Protein AF-A0A022PG07-F1 (afdb_monomer)

Nearest PDB structures (foldseek):
  8on5-assembly1_F  TM=2.444E-01  e=4.143E-10  Photorhabdus asymbiotica subsp. asymbiotica ATCC 43949
  8on5-assembly1_E  TM=2.436E-01  e=5.761E-10  Photorhabdus asymbiotica subsp. asymbiotica ATCC 43949
  6ov6-assembly1_B  TM=3.383E-01  e=1.511E-04  Bizionia argentinensis JUB59
  6ov6-assembly1_C  TM=3.170E-01  e=1.212E-04  Bizionia argentinensis JUB59
  6gap-assembly1_A  TM=4.771E-01  e=5.717E-02  Mammalian orthoreovirus 3 Dearing

Foldseek 3Di:
DDDDDDDDDDDDPPPPPDDPDPADDPVVLCVCVDPPHDHDPVSVVRVVVVVVCLCVLQPADPVGDRDPPDQWHADPVRDIDGDDDPPDQWDQDPVGIDGNDDPPDQWDDQDPPDIDGDAPQADSDPWGPGPGQWTQDPVGIAGDDDQQWDQDPVGIDGDDPDQQWDQDPVGIDGDADPQWDDDPHTFGDDDPQWDADPVGIAGDDDPVAQWDQDPPPGIDGNQPPQWDQDPPVRDIAGDADQQWDQDPVGIDGPCCRVAPFFDKDWADDPDADPQKAFQCPPPPHHRCPQHDDDDDPDPVCPSDDDPDGFDDDPVDTWDKDKDPFDDDPDDDDDDDDDDDQQQDDWDKDWAPAWFPDQVPQPQGWDKDQFDDDDDDDDPPHGHDDDNGITITHIDHITGNNDDDDDDDDDDDDGDMDIDTPDDDDDDTTMMTRD

InterPro domains:
  IPR011083 Phage tail collar domain [PF07484] (262-283)

Solvent-accessible surface area (backbone atoms only — not comparable to full-atom values): 28032 Å² total; per-residue (Å²): 140,83,81,83,78,82,78,80,74,84,75,79,80,74,66,78,93,64,79,77,70,93,58,79,52,76,67,55,48,50,64,45,68,35,93,96,53,83,67,50,75,66,58,53,49,48,51,49,51,52,50,48,51,54,36,50,68,43,33,34,49,98,85,65,51,84,44,87,86,36,62,32,31,68,48,99,84,71,45,84,42,77,52,64,53,91,90,48,61,45,45,74,58,100,91,44,83,47,73,57,54,51,94,88,44,57,41,41,70,73,84,82,86,53,82,45,76,53,44,57,73,36,62,91,54,98,60,34,62,28,80,35,64,42,30,56,54,96,93,41,82,41,71,50,63,52,92,54,39,39,64,58,98,92,43,80,46,74,42,66,96,54,77,56,49,40,81,51,100,92,45,78,46,67,61,69,52,99,47,31,39,88,61,103,54,91,32,69,44,55,56,96,62,36,46,59,56,100,93,41,81,44,64,62,55,55,87,90,45,60,42,43,61,45,97,88,74,44,80,47,71,57,50,73,85,62,30,42,67,45,82,90,76,66,47,81,43,70,45,64,52,99,36,36,40,65,59,98,91,44,80,44,74,30,57,70,68,71,52,40,69,71,45,73,45,81,36,86,71,95,65,80,54,92,63,42,39,62,25,67,50,50,97,86,33,60,61,53,73,51,53,84,90,74,85,58,94,47,79,88,55,55,90,70,78,76,95,75,59,50,40,70,56,101,88,58,62,42,37,68,48,70,49,77,68,48,61,83,92,80,82,86,84,84,75,93,78,85,83,52,62,49,51,34,62,62,46,58,53,74,46,91,60,57,24,60,61,70,88,80,33,88,55,37,66,50,78,44,79,60,71,97,72,89,87,82,87,66,90,83,78,61,57,58,89,62,91,52,66,34,32,25,30,31,43,67,72,50,44,59,51,39,88,85,87,87,85,85,85,87,88,79,73,66,45,64,53,81,44,77,74,57,73,93,83,81,94,61,47,50,33,28,31,98

Organism: NCBI:txid2805098

Radius of gyration: 88.17 Å; Cα contacts (8 Å, |Δi|>4): 539; chains: 1; bounding box: 170×53×250 Å

Structure (mmCIF, N/CA/C/O backbone):
data_AF-A0A022PG07-F1
#
_entry.id   AF-A0A022PG07-F1
#
loop_
_atom_site.group_PDB
_atom_site.id
_atom_site.type_symbol
_atom_site.label_atom_id
_atom_site.label_alt_id
_atom_site.label_comp_id
_atom_site.label_asym_id
_atom_site.label_entity_id
_atom_site.label_seq_id
_atom_site.pdbx_PDB_ins_code
_atom_site.Cartn_x
_atom_site.Cartn_y
_atom_site.Cartn_z
_atom_site.occupancy
_atom_site.B_iso_or_equiv
_atom_site.auth_seq_id
_atom_site.auth_comp_id
_atom_site.auth_asym_id
_atom_site.auth_atom_id
_atom_site.pdbx_PDB_model_num
ATOM 1 N N . MET A 1 1 ? 6.575 19.058 -82.029 1.00 42.06 1 MET A N 1
ATOM 2 C CA . MET A 1 1 ? 7.677 20.043 -82.087 1.00 42.06 1 MET A CA 1
ATOM 3 C C . MET A 1 1 ? 8.951 19.241 -81.885 1.00 42.06 1 MET A C 1
ATOM 5 O O . MET A 1 1 ? 9.478 19.148 -80.786 1.00 42.06 1 MET A O 1
ATOM 9 N N . GLU A 1 2 ? 9.304 18.503 -82.934 1.00 34.09 2 GLU A N 1
ATOM 10 C CA . GLU A 1 2 ? 10.383 17.518 -82.966 1.00 34.09 2 GLU A CA 1
ATOM 11 C C . GLU A 1 2 ? 11.681 18.220 -83.363 1.00 34.09 2 GLU A C 1
ATOM 13 O O . GLU A 1 2 ? 11.700 19.016 -84.302 1.00 34.09 2 GLU A O 1
ATOM 18 N N . LYS A 1 3 ? 12.764 17.935 -82.641 1.00 35.25 3 LYS A N 1
ATOM 19 C CA . LYS A 1 3 ? 14.124 18.140 -83.138 1.00 35.25 3 LYS A CA 1
ATOM 20 C C . LYS A 1 3 ? 14.756 16.765 -83.269 1.00 35.25 3 LYS A C 1
ATOM 22 O O . LYS A 1 3 ? 15.311 16.235 -82.310 1.00 35.25 3 LYS A O 1
ATOM 27 N N . GLU A 1 4 ? 14.615 16.199 -84.459 1.00 33.09 4 GLU A N 1
ATOM 28 C CA . GLU A 1 4 ? 15.426 15.081 -84.916 1.00 33.09 4 GLU A CA 1
ATOM 29 C C . GLU A 1 4 ? 16.889 15.538 -84.974 1.00 33.09 4 GLU A C 1
ATOM 31 O O . GLU A 1 4 ? 17.256 16.427 -85.745 1.00 33.09 4 GLU A O 1
ATOM 36 N N . TYR A 1 5 ? 17.732 14.958 -84.122 1.00 33.81 5 TYR A N 1
ATOM 37 C CA . TYR A 1 5 ? 19.177 15.027 -84.291 1.00 33.81 5 TYR A CA 1
ATOM 38 C C . TYR A 1 5 ? 19.581 13.896 -85.235 1.00 33.81 5 TYR A C 1
ATOM 40 O O . TYR A 1 5 ? 19.661 12.735 -84.838 1.00 33.81 5 TYR A O 1
ATOM 48 N N . ASN A 1 6 ? 19.810 14.257 -86.497 1.00 35.66 6 ASN A N 1
ATOM 49 C CA . ASN A 1 6 ? 20.404 13.381 -87.496 1.00 35.66 6 ASN A CA 1
ATOM 50 C C . ASN A 1 6 ? 21.801 12.937 -87.037 1.00 35.66 6 ASN A C 1
ATOM 52 O O . ASN A 1 6 ? 22.742 13.731 -86.988 1.00 35.66 6 ASN A O 1
ATOM 56 N N . LEU A 1 7 ? 21.921 11.647 -86.724 1.00 35.09 7 LEU A N 1
ATOM 57 C CA . LEU A 1 7 ? 23.186 10.926 -86.656 1.00 35.09 7 LEU A CA 1
ATOM 58 C C . LEU A 1 7 ? 23.805 10.916 -88.058 1.00 35.09 7 LEU A C 1
ATOM 60 O O . LEU A 1 7 ? 23.327 10.225 -88.956 1.00 35.09 7 LEU A O 1
ATOM 64 N N . SER A 1 8 ? 24.866 11.702 -88.235 1.00 36.94 8 SER A N 1
ATOM 65 C CA . SER A 1 8 ? 25.699 11.662 -89.434 1.00 36.94 8 SER A CA 1
ATOM 66 C C . SER A 1 8 ? 26.401 10.306 -89.509 1.00 36.94 8 SER A C 1
ATOM 68 O O . SER A 1 8 ? 27.275 9.984 -88.703 1.00 36.94 8 SER A O 1
ATOM 70 N N . THR A 1 9 ? 25.966 9.488 -90.461 1.00 39.00 9 THR A N 1
ATOM 71 C CA . THR A 1 9 ? 26.625 8.260 -90.902 1.00 39.00 9 THR A CA 1
ATOM 72 C C . THR A 1 9 ? 28.045 8.556 -91.377 1.00 39.00 9 THR A C 1
ATOM 74 O O . THR A 1 9 ? 28.274 9.552 -92.059 1.00 39.00 9 THR A O 1
ATOM 77 N N . GLY A 1 10 ? 28.979 7.670 -91.020 1.00 45.75 10 GLY A N 1
ATOM 78 C CA . GLY A 1 10 ? 30.418 7.830 -91.206 1.00 45.75 10 GLY A CA 1
ATOM 79 C C . GLY A 1 10 ? 30.841 8.427 -92.547 1.00 45.75 10 GLY A C 1
ATOM 80 O O . GLY A 1 10 ? 30.736 7.790 -93.593 1.00 45.75 10 GLY A O 1
ATOM 81 N N . GLN A 1 11 ? 31.427 9.622 -92.483 1.00 36.56 11 GLN A N 1
ATOM 82 C CA . GLN A 1 11 ? 32.430 10.026 -93.453 1.00 36.56 11 GLN A CA 1
ATOM 83 C C . GLN A 1 11 ? 33.751 9.395 -93.030 1.00 36.56 11 GLN A C 1
ATOM 85 O O . GLN A 1 11 ? 34.349 9.744 -92.015 1.00 36.56 11 GLN A O 1
ATOM 90 N N . SER A 1 12 ? 34.181 8.427 -93.831 1.00 33.94 12 SER A N 1
ATOM 91 C CA . SER A 1 12 ? 35.586 8.095 -93.981 1.00 33.94 12 SER A CA 1
ATOM 92 C C . SER A 1 12 ? 36.346 9.396 -94.251 1.00 33.94 12 SER A C 1
ATOM 94 O O . SER A 1 12 ? 36.239 9.973 -95.332 1.00 33.94 12 SER A O 1
ATOM 96 N N . ASN A 1 13 ? 37.094 9.876 -93.258 1.00 36.72 13 ASN A N 1
ATOM 97 C CA . ASN A 1 13 ? 38.205 10.779 -93.513 1.00 36.72 13 ASN A CA 1
ATOM 98 C C . ASN A 1 13 ? 39.289 9.944 -94.199 1.00 36.72 13 ASN A C 1
ATOM 100 O O . ASN A 1 13 ? 40.233 9.481 -93.564 1.00 36.72 13 ASN A O 1
ATOM 104 N N . THR A 1 14 ? 39.148 9.718 -95.503 1.00 35.62 14 THR A N 1
ATOM 105 C CA . THR A 1 14 ? 40.317 9.547 -96.361 1.00 35.62 14 THR A CA 1
ATOM 106 C C . THR A 1 14 ? 41.023 10.894 -96.395 1.00 35.62 14 THR A C 1
ATOM 108 O O . THR A 1 14 ? 40.818 11.698 -97.304 1.00 35.62 14 THR A O 1
ATOM 111 N N . GLU A 1 15 ? 41.817 11.167 -95.358 1.00 41.78 15 GLU A N 1
ATOM 112 C CA . GLU A 1 15 ? 42.939 12.079 -95.511 1.00 41.78 15 GLU A CA 1
ATOM 113 C C . GLU A 1 15 ? 43.745 11.596 -96.715 1.00 41.78 15 GLU A C 1
ATOM 115 O O . GLU A 1 15 ? 43.979 10.399 -96.894 1.00 41.78 15 GLU A O 1
ATOM 120 N N . ASN A 1 16 ? 44.067 12.549 -97.580 1.00 43.88 16 ASN A N 1
ATOM 121 C CA . ASN A 1 16 ? 44.798 12.386 -98.820 1.00 43.88 16 ASN A CA 1
ATOM 122 C C . ASN A 1 16 ? 46.037 11.496 -98.598 1.00 43.88 16 ASN A C 1
ATOM 124 O O . ASN A 1 16 ? 47.073 11.962 -98.128 1.00 43.88 16 ASN A O 1
ATOM 128 N N . ALA A 1 17 ? 45.921 10.203 -98.912 1.00 40.16 17 ALA A N 1
ATOM 129 C CA . ALA A 1 17 ? 46.949 9.182 -98.701 1.00 40.16 17 ALA A CA 1
ATOM 130 C C . ALA A 1 17 ? 48.071 9.256 -99.750 1.00 40.16 17 ALA A C 1
ATOM 132 O O . ALA A 1 17 ? 48.620 8.239 -100.168 1.00 40.16 17 ALA A O 1
ATOM 133 N N . ASN A 1 18 ? 48.394 10.466 -100.199 1.00 42.81 18 ASN A N 1
ATOM 134 C CA . ASN A 1 18 ? 49.511 10.726 -101.080 1.00 42.81 18 ASN A CA 1
ATOM 135 C C . ASN A 1 18 ? 50.169 12.036 -100.633 1.00 42.81 18 ASN A C 1
ATOM 137 O O . ASN A 1 18 ? 49.776 13.108 -101.098 1.00 42.81 18 ASN A O 1
ATOM 141 N N . PRO A 1 19 ? 51.112 11.999 -99.674 1.00 47.09 19 PRO A N 1
ATOM 142 C CA . PRO A 1 19 ? 51.940 13.163 -99.419 1.00 47.09 19 PRO A CA 1
ATOM 143 C C . PRO A 1 19 ? 52.704 13.454 -100.714 1.00 47.09 19 PRO A C 1
ATOM 145 O O . PRO A 1 19 ? 53.544 12.658 -101.132 1.00 47.09 19 PRO A O 1
ATOM 148 N N . GLU A 1 20 ? 52.384 14.560 -101.388 1.00 45.44 20 GLU A N 1
ATOM 149 C CA . GLU A 1 20 ? 53.225 15.046 -102.478 1.00 45.44 20 GLU A CA 1
ATOM 150 C C . GLU A 1 20 ? 54.621 15.288 -101.891 1.00 45.44 20 GLU A C 1
ATOM 152 O O . GLU A 1 20 ? 54.794 16.085 -100.967 1.00 45.44 20 GLU A O 1
ATOM 157 N N . SER A 1 21 ? 55.601 14.519 -102.370 1.00 53.97 21 SER A N 1
ATOM 158 C CA . SER A 1 21 ? 56.996 14.632 -101.950 1.00 53.97 21 SER A CA 1
ATOM 159 C C . SER A 1 21 ? 57.464 16.069 -102.165 1.00 53.97 21 SER A C 1
ATOM 161 O O . SER A 1 21 ? 57.526 16.541 -103.301 1.00 53.97 21 SER A O 1
ATOM 163 N N . ILE A 1 22 ? 57.803 16.772 -101.082 1.00 59.00 22 ILE A N 1
ATOM 164 C CA . ILE A 1 22 ? 58.476 18.068 -101.171 1.00 59.00 22 ILE A CA 1
ATOM 165 C C . ILE A 1 22 ? 59.939 17.769 -101.527 1.00 59.00 22 ILE A C 1
ATOM 167 O O . ILE A 1 22 ? 60.767 17.563 -100.645 1.00 59.00 22 ILE A O 1
ATOM 171 N N . GLY A 1 23 ? 60.223 17.660 -102.828 1.00 70.38 23 GLY A N 1
ATOM 172 C CA . GLY A 1 23 ? 61.558 17.405 -103.380 1.00 70.38 23 GLY A CA 1
ATOM 173 C C . GLY A 1 23 ? 61.708 16.058 -104.114 1.00 70.38 23 GLY A C 1
ATOM 174 O O . GLY A 1 23 ? 60.811 15.210 -104.054 1.00 70.38 23 GLY A O 1
ATOM 175 N N . PRO A 1 24 ? 62.824 15.860 -104.843 1.00 77.25 24 PRO A N 1
ATOM 176 C CA . PRO A 1 24 ? 63.147 14.613 -105.542 1.00 77.25 24 PRO A CA 1
ATOM 177 C C . PRO A 1 24 ? 63.304 13.433 -104.573 1.00 77.25 24 PRO A C 1
ATOM 179 O O . PRO A 1 24 ? 63.764 13.584 -103.441 1.00 77.25 24 PRO A O 1
ATOM 182 N N . SER A 1 25 ? 62.960 12.230 -105.030 1.00 81.56 25 SER A N 1
ATOM 183 C CA . SER A 1 25 ? 63.128 11.002 -104.245 1.00 81.56 25 SER A CA 1
ATOM 184 C C . SER A 1 25 ? 64.602 10.718 -103.916 1.00 81.56 25 SER A C 1
ATOM 186 O O . SER A 1 25 ? 65.522 11.179 -104.599 1.00 81.56 25 SER A O 1
ATOM 188 N N . SER A 1 26 ? 64.847 9.889 -102.892 1.00 81.56 26 SER A N 1
ATOM 189 C CA . SER A 1 26 ? 66.213 9.486 -102.512 1.00 81.56 26 SER A CA 1
ATOM 190 C C . SER A 1 26 ? 66.999 8.893 -103.689 1.00 81.56 26 SER A C 1
ATOM 192 O O . SER A 1 26 ? 68.188 9.172 -103.836 1.00 81.56 26 SER A O 1
ATOM 194 N N . ASP A 1 27 ? 66.349 8.111 -104.551 1.00 83.56 27 ASP A N 1
ATOM 195 C CA . ASP A 1 27 ? 67.013 7.471 -105.687 1.00 83.56 27 ASP A CA 1
ATOM 196 C C . ASP A 1 27 ? 67.241 8.438 -106.857 1.00 83.56 27 ASP A C 1
ATOM 198 O O . ASP A 1 27 ? 68.268 8.347 -107.535 1.00 83.56 27 ASP A O 1
ATOM 202 N N . GLU A 1 28 ? 66.357 9.420 -107.059 1.00 85.31 28 GLU A N 1
ATOM 203 C CA . GLU A 1 28 ? 66.599 10.520 -108.000 1.00 85.31 28 GLU A CA 1
ATOM 204 C C . GLU A 1 28 ? 67.791 11.368 -107.566 1.00 85.31 28 GLU A C 1
ATOM 206 O O . GLU A 1 28 ? 68.666 11.638 -108.389 1.00 85.31 28 GLU A O 1
ATOM 211 N N . LEU A 1 29 ? 67.887 11.723 -106.281 1.00 86.06 29 LEU A N 1
ATOM 212 C CA . LEU A 1 29 ? 69.053 12.430 -105.753 1.00 86.06 29 LEU A CA 1
ATOM 213 C C . LEU A 1 29 ? 70.324 11.594 -105.923 1.00 86.06 29 LEU A C 1
ATOM 215 O O . LEU A 1 29 ? 71.289 12.080 -106.506 1.00 86.06 29 LEU A O 1
ATOM 219 N N . LYS A 1 30 ? 70.333 10.310 -105.541 1.00 87.25 30 LYS A N 1
ATOM 220 C CA . LYS A 1 30 ? 71.503 9.435 -105.771 1.00 87.25 30 LYS A CA 1
ATOM 221 C C . LYS A 1 30 ? 71.920 9.387 -107.245 1.00 87.25 30 LYS A C 1
ATOM 223 O O . LYS A 1 30 ? 73.114 9.406 -107.537 1.00 87.25 30 LYS A O 1
ATOM 228 N N . ASN A 1 31 ? 70.962 9.365 -108.175 1.00 86.88 31 ASN A N 1
ATOM 229 C CA . ASN A 1 31 ? 71.238 9.396 -109.613 1.00 86.88 31 ASN A CA 1
ATOM 230 C C . ASN A 1 31 ? 71.833 10.727 -110.090 1.00 86.88 31 ASN A C 1
ATOM 232 O O . ASN A 1 31 ? 72.657 10.716 -111.005 1.00 86.88 31 ASN A O 1
ATOM 236 N N . ARG A 1 32 ? 71.439 11.855 -109.490 1.00 88.06 32 ARG A N 1
ATOM 237 C CA . ARG A 1 32 ? 72.011 13.183 -109.774 1.00 88.06 32 ARG A CA 1
ATOM 238 C C . ARG A 1 32 ? 73.410 13.353 -109.165 1.00 88.06 32 ARG A C 1
ATOM 240 O O . ARG A 1 32 ? 74.249 14.025 -109.754 1.00 88.06 32 ARG A O 1
ATOM 247 N N . PHE A 1 33 ? 73.696 12.657 -108.063 1.00 89.06 33 PHE A N 1
ATOM 248 C CA . PHE A 1 33 ? 74.989 12.638 -107.364 1.00 89.06 33 PHE A CA 1
ATOM 249 C C . PHE A 1 33 ? 75.930 11.477 -107.767 1.00 89.06 33 PHE A C 1
ATOM 251 O O . PHE A 1 33 ? 76.911 11.200 -107.074 1.00 89.06 33 PHE A O 1
ATOM 258 N N . LYS A 1 34 ? 75.676 10.784 -108.887 1.00 88.06 34 LYS A N 1
ATOM 259 C CA . LYS A 1 34 ? 76.528 9.671 -109.350 1.00 88.06 34 LYS A CA 1
ATOM 260 C C . LYS A 1 34 ? 77.862 10.150 -109.936 1.00 88.06 34 LYS A C 1
ATOM 262 O O . LYS A 1 34 ? 77.975 11.256 -110.464 1.00 88.06 34 LYS A O 1
ATOM 267 N N . ALA A 1 35 ? 78.863 9.269 -109.922 1.00 84.00 35 ALA A N 1
ATOM 268 C CA . ALA A 1 35 ? 80.182 9.541 -110.493 1.00 84.00 35 ALA A CA 1
ATOM 269 C C . ALA A 1 35 ? 80.088 10.020 -111.958 1.00 84.00 35 ALA A C 1
ATOM 271 O O . ALA A 1 35 ? 79.384 9.424 -112.774 1.00 84.00 35 ALA A O 1
ATOM 272 N N . GLY A 1 36 ? 80.791 11.110 -112.277 1.00 84.38 36 GLY A N 1
ATOM 273 C CA . GLY A 1 36 ? 80.775 11.745 -113.601 1.00 84.38 36 GLY A CA 1
ATOM 274 C C . GLY A 1 36 ? 79.609 12.710 -113.857 1.00 84.38 36 GLY A C 1
ATOM 275 O O . GLY A 1 36 ? 79.561 13.303 -114.929 1.00 84.38 36 GLY A O 1
ATOM 276 N N . SER A 1 37 ? 78.691 12.894 -112.901 1.00 85.38 37 SER A N 1
ATOM 277 C CA . SER A 1 37 ? 77.640 13.924 -112.969 1.00 85.38 37 SER A CA 1
ATOM 278 C C . SER A 1 37 ? 78.064 15.184 -112.207 1.00 85.38 37 SER A C 1
ATOM 280 O O . SER A 1 37 ? 78.826 15.092 -111.245 1.00 85.38 37 SER A O 1
ATOM 282 N N . ILE A 1 38 ? 77.585 16.356 -112.636 1.00 87.25 38 ILE A N 1
ATOM 283 C CA . ILE A 1 38 ? 77.768 17.635 -111.930 1.00 87.25 38 ILE A CA 1
ATOM 284 C C . ILE A 1 38 ? 76.408 18.015 -111.320 1.00 87.25 38 ILE A C 1
ATOM 286 O O . ILE A 1 38 ? 75.534 18.441 -112.078 1.00 87.25 38 ILE A O 1
ATOM 290 N N . PRO A 1 39 ? 76.193 17.832 -110.002 1.00 88.75 39 PRO A N 1
ATOM 291 C CA . PRO A 1 39 ? 74.931 18.196 -109.358 1.00 88.75 39 PRO A CA 1
ATOM 292 C C . PRO A 1 39 ? 74.679 19.711 -109.420 1.00 88.75 39 PRO A C 1
ATOM 294 O O . PRO A 1 39 ? 75.619 20.508 -109.349 1.00 88.75 39 PRO A O 1
ATOM 297 N N . LEU A 1 40 ? 73.413 20.116 -109.550 1.00 89.06 40 LEU A N 1
ATOM 298 C CA . LEU A 1 40 ? 73.007 21.524 -109.591 1.00 89.06 40 LEU A CA 1
ATOM 299 C C . LEU A 1 40 ? 72.831 22.102 -108.183 1.00 89.06 40 LEU A C 1
ATOM 301 O O . LEU A 1 40 ? 72.616 21.374 -107.219 1.00 89.06 40 LEU A O 1
ATOM 305 N N . GLN A 1 41 ? 72.840 23.435 -108.067 1.00 86.44 41 GLN A N 1
ATOM 306 C CA . GLN A 1 41 ? 72.568 24.132 -106.801 1.00 86.44 41 GLN A CA 1
ATOM 307 C C . GLN A 1 41 ? 71.258 23.662 -106.143 1.00 86.44 41 GLN A C 1
ATOM 309 O O . GLN A 1 41 ? 71.205 23.511 -104.925 1.00 86.44 41 GLN A O 1
ATOM 314 N N . THR A 1 42 ? 70.220 23.398 -106.939 1.00 84.62 42 THR A N 1
ATOM 315 C CA . THR A 1 42 ? 68.938 22.870 -106.455 1.00 84.62 42 THR A CA 1
ATOM 316 C C . THR A 1 42 ? 69.074 21.463 -105.879 1.00 84.62 42 THR A C 1
ATOM 318 O O . THR A 1 42 ? 68.509 21.201 -104.828 1.00 84.62 42 THR A O 1
ATOM 321 N N . ASP A 1 43 ? 69.898 20.596 -106.479 1.00 86.25 43 ASP A N 1
ATOM 322 C CA . ASP A 1 43 ? 70.126 19.233 -105.977 1.00 86.25 43 ASP A CA 1
ATOM 323 C C . ASP A 1 43 ? 70.828 19.245 -104.610 1.00 86.25 43 ASP A C 1
ATOM 325 O O . ASP A 1 43 ? 70.545 18.416 -103.746 1.00 86.25 43 ASP A O 1
ATOM 329 N N . TYR A 1 44 ? 71.732 20.208 -104.393 1.00 86.38 44 TYR A N 1
ATOM 330 C CA . TYR A 1 44 ? 72.345 20.436 -103.084 1.00 86.38 44 TYR A CA 1
ATOM 331 C C . TYR A 1 44 ? 71.348 20.999 -102.067 1.00 86.38 44 TYR A C 1
ATOM 333 O O . TYR A 1 44 ? 71.376 20.566 -100.918 1.00 86.38 44 TYR A O 1
ATOM 341 N N . SER A 1 45 ? 70.473 21.930 -102.469 1.00 85.56 45 SER A N 1
ATOM 342 C CA . SER A 1 45 ? 69.412 22.455 -101.594 1.00 85.56 45 SER A CA 1
ATOM 343 C C . SER A 1 45 ? 68.479 21.337 -101.140 1.00 85.56 45 SER A C 1
ATOM 345 O O . SER A 1 45 ? 68.287 21.158 -99.943 1.00 85.56 45 SER A O 1
ATOM 347 N N . ASP A 1 46 ? 68.002 20.519 -102.079 1.00 85.00 46 ASP A N 1
ATOM 348 C CA . ASP A 1 46 ? 67.104 19.396 -101.804 1.00 85.00 46 ASP A CA 1
ATOM 349 C C . ASP A 1 46 ? 67.757 18.369 -100.860 1.00 85.00 46 ASP A C 1
ATOM 351 O O . ASP A 1 46 ? 67.130 17.882 -99.918 1.00 85.00 46 ASP A O 1
ATOM 355 N N . LEU A 1 47 ? 69.046 18.064 -101.061 1.00 85.19 47 LEU A N 1
ATOM 356 C CA . LEU A 1 47 ? 69.796 17.175 -100.171 1.00 85.19 47 LEU A CA 1
ATOM 357 C C . LEU A 1 47 ? 69.932 17.754 -98.752 1.00 85.19 47 LEU A C 1
ATOM 359 O O . LEU A 1 47 ? 69.808 17.012 -97.774 1.00 85.19 47 LEU A O 1
ATOM 363 N N . ILE A 1 48 ? 70.196 19.059 -98.635 1.00 82.94 48 ILE A N 1
ATOM 364 C CA . ILE A 1 48 ? 70.313 19.757 -97.349 1.00 82.94 48 ILE A CA 1
ATOM 365 C C . ILE A 1 48 ? 68.967 19.769 -96.632 1.00 82.94 48 ILE A C 1
ATOM 367 O O . ILE A 1 48 ? 68.927 19.438 -95.452 1.00 82.94 48 ILE A O 1
ATOM 371 N N . ASP A 1 49 ? 67.879 20.076 -97.331 1.00 84.25 49 ASP A N 1
ATOM 372 C CA . ASP A 1 49 ? 66.542 20.133 -96.747 1.00 84.25 49 ASP A CA 1
ATOM 373 C C . ASP A 1 49 ? 66.083 18.748 -96.271 1.00 84.25 49 ASP A C 1
ATOM 375 O O . ASP A 1 49 ? 65.577 18.612 -95.156 1.00 84.25 49 ASP A O 1
ATOM 379 N N . ILE A 1 50 ? 66.347 17.682 -97.038 1.00 81.81 50 ILE A N 1
ATOM 380 C CA . ILE A 1 50 ? 66.073 16.301 -96.604 1.00 81.81 50 ILE A CA 1
ATOM 381 C C . ILE A 1 50 ? 66.915 15.927 -95.377 1.00 81.81 50 ILE A C 1
ATOM 383 O O . ILE A 1 50 ? 66.399 15.325 -94.428 1.00 81.81 50 ILE A O 1
ATOM 387 N N . ALA A 1 51 ? 68.198 16.294 -95.353 1.00 80.56 51 ALA A N 1
ATOM 388 C CA . ALA A 1 51 ? 69.056 16.070 -94.192 1.00 80.56 51 ALA A CA 1
ATOM 389 C C . ALA A 1 51 ? 68.599 16.890 -92.967 1.00 80.56 51 ALA A C 1
ATOM 391 O O . ALA A 1 51 ? 68.658 16.397 -91.836 1.00 80.56 51 ALA A O 1
ATOM 392 N N . ASP A 1 52 ? 68.099 18.110 -93.182 1.00 79.94 52 ASP A N 1
ATOM 393 C CA . ASP A 1 52 ? 67.550 19.006 -92.163 1.00 79.94 52 ASP A CA 1
ATOM 394 C C . ASP A 1 52 ? 66.259 18.450 -91.549 1.00 79.94 52 ASP A C 1
ATOM 396 O O . ASP A 1 52 ? 66.102 18.387 -90.326 1.00 79.94 52 ASP A O 1
ATOM 400 N N . ILE A 1 53 ? 65.358 17.955 -92.396 1.00 78.81 53 ILE A N 1
ATOM 401 C CA . ILE A 1 53 ? 64.137 17.267 -91.981 1.00 78.81 53 ILE A CA 1
ATOM 402 C C . ILE A 1 53 ? 64.497 16.012 -91.182 1.00 78.81 53 ILE A C 1
ATOM 404 O O . ILE A 1 53 ? 63.983 15.825 -90.077 1.00 78.81 53 ILE A O 1
ATOM 408 N N . GLY A 1 54 ? 65.429 15.193 -91.680 1.00 78.94 54 GLY A N 1
ATOM 409 C CA . GLY A 1 54 ? 65.889 13.980 -91.006 1.00 78.94 54 GLY A CA 1
ATOM 410 C C . GLY A 1 54 ? 66.458 14.257 -89.613 1.00 78.94 54 GLY A C 1
ATOM 411 O O . GLY A 1 54 ? 66.033 13.633 -88.639 1.00 78.94 54 GLY A O 1
ATOM 412 N N . ARG A 1 55 ? 67.363 15.239 -89.475 1.00 77.75 55 ARG A N 1
ATOM 413 C CA . ARG A 1 55 ? 67.927 15.614 -88.163 1.00 77.75 55 ARG A CA 1
ATOM 414 C C . ARG A 1 55 ? 66.854 16.177 -87.223 1.00 77.75 55 ARG A C 1
ATOM 416 O O . ARG A 1 55 ? 66.872 15.850 -86.039 1.00 77.75 55 ARG A O 1
ATOM 423 N N . ARG A 1 56 ? 65.909 16.985 -87.722 1.00 75.12 56 ARG A N 1
ATOM 424 C CA . ARG A 1 56 ? 64.828 17.575 -86.912 1.00 75.12 56 ARG A CA 1
ATOM 425 C C . ARG A 1 56 ? 63.843 16.516 -86.429 1.00 75.12 56 ARG A C 1
ATOM 427 O O . ARG A 1 56 ? 63.439 16.574 -85.271 1.00 75.12 56 ARG A O 1
ATOM 434 N N . ALA A 1 57 ? 63.522 15.531 -87.266 1.00 76.62 57 ALA A N 1
ATOM 435 C CA . ALA A 1 57 ? 62.636 14.421 -86.916 1.00 76.62 57 ALA A CA 1
ATOM 436 C C . ALA A 1 57 ? 63.176 13.590 -85.739 1.00 76.62 57 ALA A C 1
ATOM 438 O O . ALA A 1 57 ? 62.414 13.184 -84.868 1.00 76.62 57 ALA A O 1
ATOM 439 N N . VAL A 1 58 ? 64.496 13.402 -85.659 1.00 76.75 58 VAL A N 1
ATOM 440 C CA . VAL A 1 58 ? 65.159 12.694 -84.544 1.00 76.75 58 VAL A CA 1
ATOM 441 C C . VAL A 1 58 ? 65.587 13.632 -83.405 1.00 76.75 58 VAL A C 1
ATOM 443 O O . VAL A 1 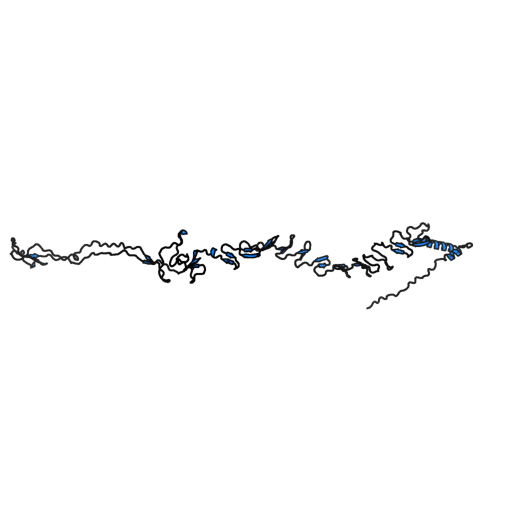58 ? 66.308 13.226 -82.495 1.00 76.75 58 VAL A O 1
ATOM 446 N N . GLY A 1 59 ? 65.187 14.906 -83.465 1.00 72.75 59 GLY A N 1
ATOM 447 C CA . GLY A 1 59 ? 65.457 15.911 -82.440 1.00 72.75 59 GLY A CA 1
ATOM 448 C C . GLY A 1 59 ? 66.898 16.430 -82.375 1.00 72.75 59 GLY A C 1
ATOM 449 O O . GLY A 1 59 ? 67.273 16.998 -81.356 1.00 72.75 59 GLY A O 1
ATOM 450 N N . LYS A 1 60 ? 67.731 16.273 -83.409 1.00 75.50 60 LYS A N 1
ATOM 451 C CA . LYS A 1 60 ? 69.113 16.792 -83.428 1.00 75.50 60 LYS A CA 1
ATOM 452 C C . LYS A 1 60 ? 69.173 18.293 -83.759 1.00 75.50 60 LYS A C 1
ATOM 454 O O . LYS A 1 60 ? 68.578 18.759 -84.734 1.00 75.50 60 LYS A O 1
ATOM 459 N N . ALA A 1 61 ? 69.953 19.045 -82.977 1.00 64.44 61 ALA A N 1
ATOM 460 C CA . ALA A 1 61 ? 70.292 20.444 -83.265 1.00 64.44 61 ALA A CA 1
ATOM 461 C C . ALA A 1 61 ? 71.207 20.562 -84.512 1.00 64.44 61 ALA A C 1
ATOM 463 O O . ALA A 1 61 ? 71.783 19.547 -84.919 1.00 64.44 61 ALA A O 1
ATOM 464 N N . PRO A 1 62 ? 71.351 21.758 -85.128 1.00 61.81 62 PRO A N 1
ATOM 465 C CA . PRO A 1 62 ? 72.232 21.965 -86.288 1.00 61.81 62 PRO A CA 1
ATOM 466 C C . PRO A 1 62 ? 73.674 21.484 -86.047 1.00 61.81 62 PRO A C 1
ATOM 468 O O . PRO A 1 62 ? 74.281 20.905 -86.941 1.00 61.81 62 PRO A O 1
ATOM 471 N N . ASP A 1 63 ? 74.148 21.577 -84.800 1.00 66.62 63 ASP A N 1
ATOM 472 C CA . ASP A 1 63 ? 75.515 21.216 -84.385 1.00 66.62 63 ASP A CA 1
ATOM 473 C C . ASP A 1 63 ? 75.602 19.788 -83.791 1.00 66.62 63 ASP A C 1
ATOM 475 O O . ASP A 1 63 ? 76.515 19.447 -83.042 1.00 66.62 63 ASP A O 1
ATOM 479 N N . GLN A 1 64 ? 74.591 18.963 -84.092 1.00 67.25 64 GLN A N 1
ATOM 480 C CA . GLN A 1 64 ? 74.468 17.515 -83.864 1.00 67.25 64 GLN A CA 1
ATOM 481 C C . GLN A 1 64 ? 74.899 16.948 -82.499 1.00 67.25 64 GLN A C 1
ATOM 483 O O . GLN A 1 64 ? 75.283 15.780 -82.399 1.00 67.25 64 GLN A O 1
ATOM 488 N N . THR A 1 65 ? 74.717 17.696 -81.415 1.00 67.00 65 THR A N 1
ATOM 489 C CA . THR A 1 65 ? 74.586 17.085 -80.087 1.00 67.00 65 THR A CA 1
ATOM 490 C C . THR A 1 65 ? 73.191 16.474 -79.934 1.00 67.00 65 THR A C 1
ATOM 492 O O . THR A 1 65 ? 72.198 16.987 -80.464 1.00 67.00 65 THR A O 1
ATOM 495 N N . ASN A 1 66 ? 73.104 15.333 -79.243 1.00 68.50 66 ASN A N 1
ATOM 496 C CA . ASN A 1 66 ? 71.813 14.740 -78.900 1.00 68.50 66 ASN A CA 1
ATOM 497 C C . ASN A 1 66 ? 71.020 15.758 -78.081 1.00 68.50 66 ASN A C 1
ATOM 499 O O . ASN A 1 66 ? 71.500 16.196 -77.039 1.00 68.50 66 ASN A O 1
ATOM 503 N N . ASN A 1 67 ? 69.806 16.102 -78.509 1.00 73.12 67 ASN A N 1
ATOM 504 C CA . ASN A 1 67 ? 68.911 16.885 -77.670 1.00 73.12 67 ASN A CA 1
ATOM 505 C C . ASN A 1 67 ? 68.344 15.962 -76.579 1.00 73.12 67 ASN A C 1
ATOM 507 O O . ASN A 1 67 ? 67.516 15.094 -76.884 1.00 73.12 67 ASN A O 1
ATOM 511 N N . PRO A 1 68 ? 68.751 16.112 -75.306 1.00 72.25 68 PRO A N 1
ATOM 512 C CA . PRO A 1 68 ? 68.263 15.245 -74.240 1.00 72.25 68 PRO A CA 1
ATOM 513 C C . PRO A 1 68 ? 66.741 15.355 -74.054 1.00 72.25 68 PRO A C 1
ATOM 515 O O . PRO A 1 68 ? 66.132 14.390 -73.591 1.00 72.25 68 PRO A O 1
ATOM 518 N N . ASN A 1 69 ? 66.136 16.463 -74.497 1.00 77.62 69 ASN A N 1
ATOM 519 C CA . ASN A 1 69 ? 64.715 16.772 -74.356 1.00 77.62 69 ASN A CA 1
ATOM 520 C C . ASN A 1 69 ? 63.855 16.322 -75.555 1.00 77.62 69 ASN A C 1
ATOM 522 O O . ASN A 1 69 ? 62.662 16.612 -75.580 1.00 77.62 69 ASN A O 1
ATOM 526 N N . SER A 1 70 ? 64.425 15.640 -76.557 1.00 83.50 70 SER A N 1
ATOM 527 C CA . SER A 1 70 ? 63.635 15.059 -77.654 1.00 83.50 70 SER A CA 1
ATOM 528 C C . SER A 1 70 ? 62.768 13.899 -77.153 1.00 83.50 70 SER A C 1
ATOM 530 O O . SER A 1 70 ? 63.258 13.041 -76.421 1.00 83.50 70 SER A O 1
ATOM 532 N N . ALA A 1 71 ? 61.506 13.832 -77.586 1.00 86.00 71 ALA A N 1
ATOM 533 C CA . ALA A 1 71 ? 60.614 12.693 -77.336 1.00 86.00 71 ALA A CA 1
ATOM 534 C C . ALA A 1 71 ? 60.792 11.547 -78.355 1.00 86.00 71 ALA A C 1
ATOM 536 O O . ALA A 1 71 ? 60.149 10.505 -78.234 1.00 86.00 71 ALA A O 1
ATOM 537 N N . LEU A 1 72 ? 61.667 11.732 -79.349 1.00 87.06 72 LEU A N 1
ATOM 538 C CA . LEU A 1 72 ? 62.000 10.760 -80.390 1.00 87.06 72 LEU A CA 1
ATOM 539 C C . LEU A 1 72 ? 63.516 10.530 -80.443 1.00 87.06 72 LEU A C 1
ATOM 541 O O . LEU A 1 72 ? 64.299 11.436 -80.151 1.00 87.06 72 LEU A O 1
ATOM 545 N N . GLU A 1 73 ? 63.933 9.331 -80.829 1.00 85.31 73 GLU A N 1
ATOM 546 C CA . GLU A 1 73 ? 65.338 8.959 -81.019 1.00 85.31 73 GLU A CA 1
ATOM 547 C C . GLU A 1 73 ? 65.479 7.914 -82.138 1.00 85.31 73 GLU A C 1
ATOM 549 O O . GLU A 1 73 ? 64.487 7.335 -82.580 1.00 85.31 73 GLU A O 1
ATOM 554 N N . LEU A 1 74 ? 66.705 7.670 -82.608 1.00 83.62 74 LEU A N 1
ATOM 555 C CA . LEU A 1 74 ? 66.986 6.582 -83.547 1.00 83.62 74 LEU A CA 1
ATOM 556 C C . LEU A 1 74 ? 67.254 5.274 -82.794 1.00 83.62 74 LEU A C 1
ATOM 558 O O . LEU A 1 74 ? 67.887 5.278 -81.737 1.00 83.62 74 LEU A O 1
ATOM 562 N N . ASP A 1 75 ? 66.787 4.156 -83.339 1.00 81.69 75 ASP A N 1
ATOM 563 C CA . ASP A 1 75 ? 67.204 2.823 -82.912 1.00 81.69 75 ASP A CA 1
ATOM 564 C C . ASP A 1 75 ? 68.559 2.417 -83.530 1.00 81.69 75 ASP A C 1
ATOM 566 O O . ASP A 1 75 ? 69.165 3.148 -84.317 1.00 81.69 75 ASP A O 1
ATOM 570 N N . ASN A 1 76 ? 69.050 1.227 -83.172 1.00 82.25 76 ASN A N 1
ATOM 571 C CA . ASN A 1 76 ? 70.337 0.713 -83.658 1.00 82.25 76 ASN A CA 1
ATOM 572 C C . ASN A 1 76 ? 70.349 0.406 -85.170 1.00 82.25 76 ASN A C 1
ATOM 574 O O . ASN A 1 76 ? 71.423 0.250 -85.747 1.00 82.25 76 ASN A O 1
ATOM 578 N N . SER A 1 77 ? 69.179 0.330 -85.807 1.00 83.94 77 SER A N 1
ATOM 579 C CA . SER A 1 77 ? 68.988 0.130 -87.248 1.00 83.94 77 SER A CA 1
ATOM 580 C C . SER A 1 77 ? 68.751 1.455 -87.986 1.00 83.94 77 SER A C 1
ATOM 582 O O . SER A 1 77 ? 68.455 1.445 -89.178 1.00 83.94 77 SER A O 1
ATOM 584 N N . SER A 1 78 ? 68.904 2.598 -87.302 1.00 79.81 78 SER A N 1
ATOM 585 C CA . SER A 1 78 ? 68.592 3.944 -87.806 1.00 79.81 78 SER A CA 1
ATOM 586 C C . SER A 1 78 ? 67.106 4.193 -88.113 1.00 79.81 78 SER A C 1
ATOM 588 O O . SER A 1 78 ? 66.780 5.109 -88.867 1.00 79.81 78 SER A O 1
ATOM 590 N N . GLY A 1 79 ? 66.196 3.425 -87.511 1.00 82.06 79 GLY A N 1
ATOM 591 C CA . GLY A 1 79 ? 64.757 3.691 -87.518 1.00 82.06 79 GLY A CA 1
ATOM 592 C C . GLY A 1 79 ? 64.358 4.717 -86.453 1.00 82.06 79 GLY A C 1
ATOM 593 O O . GLY A 1 79 ? 64.924 4.742 -85.363 1.00 82.06 79 GLY A O 1
ATOM 594 N N . LEU A 1 80 ? 63.380 5.576 -86.748 1.00 87.00 80 LEU A N 1
ATOM 595 C CA . LEU A 1 80 ? 62.833 6.539 -85.785 1.00 87.00 80 LEU A CA 1
ATOM 596 C C . LEU A 1 80 ? 61.917 5.829 -84.778 1.00 87.00 80 LEU A C 1
ATOM 598 O O . LEU A 1 80 ? 60.984 5.134 -85.176 1.00 87.00 80 LEU A O 1
ATOM 602 N N . LYS A 1 81 ? 62.130 6.049 -83.479 1.00 86.25 81 LYS A N 1
ATOM 603 C CA . LYS A 1 81 ? 61.278 5.526 -82.401 1.00 86.25 81 LYS A CA 1
ATOM 604 C C . LYS A 1 81 ? 60.980 6.577 -81.331 1.00 86.25 81 LYS A C 1
ATOM 606 O O . LYS A 1 81 ? 61.651 7.603 -81.230 1.00 86.25 81 LYS A O 1
ATOM 611 N N . VAL A 1 82 ? 59.985 6.291 -80.492 1.00 89.06 82 VAL A N 1
ATOM 612 C CA . VAL A 1 82 ? 59.671 7.097 -79.303 1.00 89.06 82 VAL A CA 1
ATOM 613 C C . VAL A 1 82 ? 60.736 6.879 -78.230 1.00 89.06 82 VAL A C 1
ATOM 615 O O . VAL A 1 82 ? 61.024 5.745 -77.842 1.00 89.06 82 VAL A O 1
ATOM 618 N N . LYS A 1 83 ? 61.290 7.975 -77.710 1.00 87.12 83 LYS A N 1
ATOM 619 C CA . LYS A 1 83 ? 62.206 7.964 -76.570 1.00 87.12 83 LYS A CA 1
ATOM 620 C C . LYS A 1 83 ? 61.402 7.846 -75.278 1.00 87.12 83 LYS A C 1
ATOM 622 O O . LYS A 1 83 ? 60.839 8.820 -74.783 1.00 87.12 83 LYS A O 1
ATOM 627 N N . THR A 1 84 ? 61.354 6.648 -74.706 1.00 89.19 84 THR A N 1
ATOM 628 C CA . THR A 1 84 ? 60.702 6.417 -73.408 1.00 89.19 84 THR A CA 1
ATOM 629 C C . THR A 1 84 ? 61.688 6.531 -72.253 1.00 89.19 84 THR A C 1
ATOM 631 O O . THR A 1 84 ? 62.807 6.033 -72.345 1.00 89.19 84 THR A O 1
ATOM 634 N N . ASN A 1 85 ? 61.251 7.084 -71.119 1.00 87.00 85 ASN A N 1
ATOM 635 C CA . ASN A 1 85 ? 61.980 6.939 -69.860 1.00 87.00 85 ASN A CA 1
ATOM 636 C C . ASN A 1 85 ? 61.865 5.473 -69.371 1.00 87.00 85 ASN A C 1
ATOM 638 O O . ASN A 1 85 ? 60.739 5.024 -69.125 1.00 87.00 85 ASN A O 1
ATOM 642 N N . PRO A 1 86 ? 62.971 4.719 -69.187 1.00 83.81 86 PRO A N 1
ATOM 643 C CA . PRO A 1 86 ? 62.923 3.319 -68.755 1.00 83.81 86 PRO A CA 1
ATOM 644 C C . PRO A 1 86 ? 62.155 3.090 -67.445 1.00 83.81 86 PRO A C 1
ATOM 646 O O . PRO A 1 86 ? 61.499 2.058 -67.296 1.00 83.81 86 PRO A O 1
ATOM 649 N N . THR A 1 87 ? 62.159 4.068 -66.533 1.00 85.19 87 THR A N 1
ATOM 650 C CA . THR A 1 87 ? 61.404 4.034 -65.266 1.00 85.19 87 THR A CA 1
ATOM 651 C C . THR A 1 87 ? 60.064 4.776 -65.330 1.00 85.19 87 THR A C 1
ATOM 653 O O . THR A 1 87 ? 59.308 4.766 -64.364 1.00 85.19 87 THR A O 1
ATOM 656 N N . GLY A 1 88 ? 59.745 5.409 -66.463 1.00 85.69 88 GLY A N 1
ATOM 657 C CA . GLY A 1 88 ? 58.480 6.106 -66.689 1.00 85.69 88 GLY A CA 1
ATOM 658 C C . GLY A 1 88 ? 57.317 5.163 -67.012 1.00 85.69 88 GLY A C 1
ATOM 659 O O . GLY A 1 88 ? 57.513 3.982 -67.308 1.00 85.69 88 GLY A O 1
ATOM 660 N N . GLY A 1 89 ? 56.098 5.710 -66.996 1.00 87.81 89 GLY A N 1
ATOM 661 C CA . GLY A 1 89 ? 54.836 4.974 -67.161 1.00 87.81 89 GLY A CA 1
ATOM 662 C C . GLY A 1 89 ? 54.476 4.555 -68.591 1.00 87.81 89 GLY A C 1
ATOM 663 O O . GLY A 1 89 ? 53.373 4.074 -68.809 1.00 87.81 89 GLY A O 1
ATOM 664 N N . ILE A 1 90 ? 55.370 4.729 -69.564 1.00 91.19 90 ILE A N 1
ATOM 665 C CA . ILE A 1 90 ? 55.174 4.315 -70.959 1.00 91.19 90 ILE A CA 1
ATOM 666 C C . ILE A 1 90 ? 56.270 3.306 -71.326 1.00 91.19 90 ILE A C 1
ATOM 668 O O . ILE A 1 90 ? 57.434 3.482 -70.951 1.00 91.19 90 ILE A O 1
ATOM 672 N N . SER A 1 91 ? 55.904 2.235 -72.027 1.00 88.44 91 SER A N 1
ATOM 673 C CA . SER A 1 91 ? 56.809 1.237 -72.611 1.00 88.44 91 SER A CA 1
ATOM 674 C C . SER A 1 91 ? 56.637 1.170 -74.121 1.00 88.44 91 SER A C 1
ATOM 676 O O . SER A 1 91 ? 55.545 1.390 -74.637 1.00 88.44 91 SER A O 1
ATOM 678 N N . VAL A 1 92 ? 57.718 0.821 -74.811 1.00 87.50 92 VAL A N 1
ATOM 679 C CA . VAL A 1 92 ? 57.701 0.424 -76.220 1.00 87.50 92 VAL A CA 1
ATOM 680 C C . VAL A 1 92 ? 58.280 -0.983 -76.306 1.00 87.50 92 VAL A C 1
ATOM 682 O O . VAL A 1 92 ? 59.350 -1.231 -75.749 1.00 87.50 92 VAL A O 1
ATOM 685 N N . ASP A 1 93 ? 57.581 -1.886 -76.986 1.00 84.06 93 ASP A N 1
ATOM 686 C CA . ASP A 1 93 ? 58.059 -3.229 -77.332 1.00 84.06 93 ASP A CA 1
ATOM 687 C C . ASP A 1 93 ? 57.709 -3.574 -78.793 1.00 84.06 93 ASP A C 1
ATOM 689 O O . ASP A 1 93 ? 57.291 -2.703 -79.559 1.00 84.06 93 ASP A O 1
ATOM 693 N N . SER A 1 94 ? 57.908 -4.828 -79.214 1.00 83.50 94 SER A N 1
ATOM 694 C CA . SER A 1 94 ? 57.620 -5.281 -80.587 1.00 83.50 94 SER A CA 1
ATOM 695 C C . SER A 1 94 ? 56.152 -5.132 -81.010 1.00 83.50 94 SER A C 1
ATOM 697 O O . SER A 1 94 ? 55.855 -5.210 -82.198 1.00 83.50 94 SER A O 1
ATOM 699 N N . SER A 1 95 ? 55.244 -4.928 -80.057 1.00 83.25 95 SER A N 1
ATOM 700 C CA . SER A 1 95 ? 53.805 -4.724 -80.256 1.00 83.25 95 SER A CA 1
ATOM 701 C C . SER A 1 95 ? 53.427 -3.238 -80.331 1.00 83.25 95 SER A C 1
ATOM 703 O O . SER A 1 95 ? 52.267 -2.920 -80.582 1.00 83.25 95 SER A O 1
ATOM 705 N N . GLY A 1 96 ? 54.383 -2.321 -80.126 1.00 86.12 96 GLY A N 1
ATOM 706 C CA . GLY A 1 96 ? 54.184 -0.873 -80.197 1.00 86.12 96 GLY A CA 1
ATOM 707 C C . GLY A 1 96 ? 54.281 -0.158 -78.844 1.00 86.12 96 GLY A C 1
ATOM 708 O O . GLY A 1 96 ? 55.007 -0.580 -77.945 1.00 86.12 96 GLY A O 1
ATOM 709 N N . LEU A 1 97 ? 53.587 0.979 -78.728 1.00 89.44 97 LEU A N 1
ATOM 710 C CA . LEU A 1 97 ? 53.574 1.852 -77.549 1.00 89.44 97 LEU A CA 1
ATOM 711 C C . LEU A 1 97 ? 52.457 1.441 -76.577 1.00 89.44 97 LEU A C 1
ATOM 713 O O . LEU A 1 97 ? 51.302 1.334 -76.979 1.00 89.44 97 LEU A O 1
ATOM 717 N N . ALA A 1 98 ? 52.773 1.292 -75.291 1.00 87.25 98 ALA A N 1
ATOM 718 C CA . ALA A 1 98 ? 51.809 0.945 -74.248 1.00 87.25 98 ALA A CA 1
ATOM 719 C C . ALA A 1 98 ? 52.042 1.731 -72.947 1.00 87.25 98 ALA A C 1
ATOM 721 O O . ALA A 1 98 ? 53.132 2.245 -72.686 1.00 87.25 98 ALA A O 1
ATOM 722 N N . VAL A 1 99 ? 51.016 1.797 -72.095 1.00 87.75 99 VAL A N 1
ATOM 723 C CA . VAL A 1 99 ? 51.130 2.330 -70.728 1.00 87.75 99 VAL A CA 1
ATOM 724 C C . VAL A 1 99 ? 51.548 1.205 -69.784 1.00 87.75 99 VAL A C 1
ATOM 726 O O . VAL A 1 99 ? 50.873 0.180 -69.683 1.00 87.75 99 VAL A O 1
ATOM 729 N N . LYS A 1 100 ? 52.634 1.411 -69.035 1.00 86.25 100 LYS A N 1
ATOM 730 C CA . LYS A 1 100 ? 53.057 0.502 -67.966 1.00 86.25 100 LYS A CA 1
ATOM 731 C C . LYS A 1 100 ? 52.091 0.624 -66.794 1.00 86.25 100 LYS A C 1
ATOM 733 O O . LYS A 1 100 ? 52.137 1.585 -66.028 1.00 86.25 100 LYS A O 1
ATOM 738 N N . CYS A 1 101 ? 51.243 -0.380 -66.628 1.00 84.62 101 CYS A N 1
ATOM 739 C CA . CYS A 1 101 ? 50.407 -0.511 -65.444 1.00 84.62 101 CYS A CA 1
ATOM 740 C C . CYS A 1 101 ? 51.173 -1.272 -64.358 1.00 84.62 101 CYS A C 1
ATOM 742 O O . CYS A 1 101 ? 51.721 -2.344 -64.611 1.00 84.62 101 CYS A O 1
ATOM 744 N N . TRP A 1 102 ? 51.211 -0.738 -63.136 1.00 80.50 102 TRP A N 1
ATOM 745 C CA . TRP A 1 102 ? 51.761 -1.473 -61.996 1.00 80.50 102 TRP A CA 1
ATOM 746 C C . TRP A 1 102 ? 50.910 -2.738 -61.764 1.00 80.50 102 TRP A C 1
ATOM 748 O O . TRP A 1 102 ? 49.697 -2.594 -61.599 1.00 80.50 102 TRP A O 1
ATOM 758 N N . PRO A 1 103 ? 51.477 -3.965 -61.717 1.00 74.56 103 PRO A N 1
ATOM 759 C CA . PRO A 1 103 ? 50.674 -5.193 -61.600 1.00 74.56 103 PRO A CA 1
ATOM 760 C C . PRO A 1 103 ? 49.728 -5.223 -60.385 1.00 74.56 103 PRO A C 1
ATOM 762 O O . PRO A 1 103 ? 48.624 -5.779 -60.452 1.00 74.56 103 PRO A O 1
ATOM 765 N N . SER A 1 104 ? 50.133 -4.563 -59.296 1.00 73.94 104 SER A N 1
ATOM 766 C CA . SER A 1 104 ? 49.348 -4.396 -58.064 1.00 73.94 104 SER A CA 1
ATOM 767 C C . SER A 1 104 ? 48.672 -3.024 -57.943 1.00 73.94 104 SER A C 1
ATOM 769 O O . SER A 1 104 ? 48.043 -2.742 -56.928 1.00 73.94 104 SER A O 1
ATOM 771 N N . GLY A 1 105 ? 48.809 -2.163 -58.950 1.00 74.56 105 GLY A N 1
ATOM 772 C CA . GLY A 1 105 ? 48.233 -0.825 -58.968 1.00 74.56 105 GLY A CA 1
ATOM 773 C C . GLY A 1 105 ? 46.743 -0.814 -59.296 1.00 74.56 105 GLY A C 1
ATOM 774 O O . GLY A 1 105 ? 46.176 -1.788 -59.788 1.00 74.56 105 GLY A O 1
ATOM 775 N N . GLY A 1 106 ? 46.111 0.330 -59.043 1.00 79.38 106 GLY A N 1
ATOM 776 C CA . GLY A 1 106 ? 44.684 0.547 -59.275 1.00 79.38 106 GLY A CA 1
ATOM 777 C C . GLY A 1 106 ? 44.307 0.830 -60.728 1.00 79.38 106 GLY A C 1
ATOM 778 O O . GLY A 1 106 ? 43.163 1.168 -60.971 1.00 79.38 106 GLY A O 1
ATOM 779 N N . ILE A 1 107 ? 45.220 0.735 -61.695 1.00 85.19 107 ILE A N 1
ATOM 780 C CA . ILE A 1 107 ? 44.946 0.994 -63.115 1.00 85.19 107 ILE A CA 1
ATOM 781 C C . ILE A 1 107 ? 45.412 -0.212 -63.941 1.00 85.19 107 ILE A C 1
ATOM 783 O O . ILE A 1 107 ? 46.472 -0.768 -63.656 1.00 85.19 107 ILE A O 1
ATOM 787 N N . THR A 1 108 ? 44.638 -0.632 -64.946 1.00 81.19 108 THR A N 1
ATOM 788 C CA . THR A 1 108 ? 45.016 -1.715 -65.870 1.00 81.19 108 THR A CA 1
ATOM 789 C C . THR A 1 108 ? 44.613 -1.426 -67.312 1.00 81.19 108 THR A C 1
ATOM 791 O O . THR A 1 108 ? 43.735 -0.604 -67.570 1.00 81.19 108 THR A O 1
ATOM 794 N N . VAL A 1 109 ? 45.224 -2.171 -68.231 1.00 79.88 109 VAL A N 1
ATOM 795 C CA . VAL A 1 109 ? 44.806 -2.314 -69.628 1.00 79.88 109 VAL A CA 1
ATOM 796 C C . VAL A 1 109 ? 44.408 -3.780 -69.816 1.00 79.88 109 VAL A C 1
ATOM 798 O O . VAL A 1 109 ? 45.213 -4.660 -69.522 1.00 79.88 109 VAL A O 1
ATOM 801 N N . THR A 1 110 ? 43.162 -4.051 -70.211 1.00 69.75 110 THR A N 1
ATOM 802 C CA . THR A 1 110 ? 42.589 -5.413 -70.236 1.00 69.75 110 THR A CA 1
ATOM 803 C C . THR A 1 110 ? 42.743 -6.101 -71.593 1.00 69.75 110 THR A C 1
ATOM 805 O O . THR A 1 110 ? 43.473 -7.081 -71.697 1.00 69.75 110 THR A O 1
ATOM 808 N N . ASP A 1 111 ? 42.072 -5.601 -72.631 1.00 66.56 111 ASP A N 1
ATOM 809 C CA . ASP A 1 111 ? 41.928 -6.272 -73.937 1.00 66.56 111 ASP A CA 1
ATOM 810 C C . ASP A 1 111 ? 42.070 -5.320 -75.141 1.00 66.56 111 ASP A C 1
ATOM 812 O O . ASP A 1 111 ? 41.637 -5.625 -76.249 1.00 66.56 111 ASP A O 1
ATOM 816 N N . GLY A 1 112 ? 42.688 -4.154 -74.929 1.00 68.38 112 GLY A N 1
ATOM 817 C CA . GLY A 1 112 ? 42.863 -3.123 -75.958 1.00 68.38 112 GLY A CA 1
ATOM 818 C C . GLY A 1 112 ? 41.733 -2.091 -76.023 1.00 68.38 112 GLY A C 1
ATOM 819 O O . GLY A 1 112 ? 41.859 -1.115 -76.755 1.00 68.38 112 GLY A O 1
ATOM 820 N N . SER A 1 113 ? 40.676 -2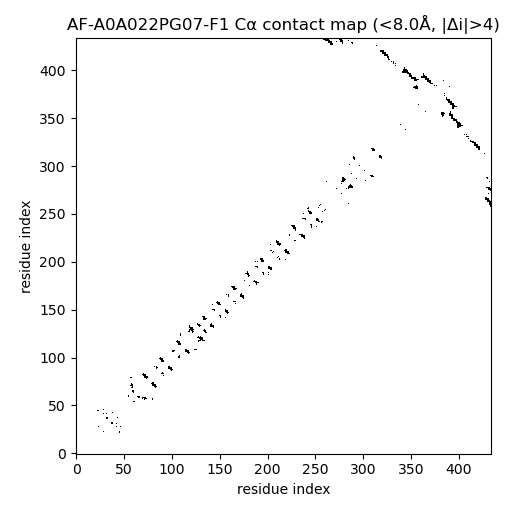.241 -75.216 1.00 73.94 113 SER A N 1
ATOM 821 C CA . SER A 1 113 ? 39.569 -1.274 -75.161 1.00 73.94 113 SER A CA 1
ATOM 822 C C . SER A 1 113 ? 39.945 0.067 -74.505 1.00 73.94 113 SER A C 1
ATOM 824 O O . SER A 1 113 ? 39.318 1.088 -74.784 1.00 73.94 113 SER A O 1
ATOM 826 N N . GLY A 1 114 ? 40.967 0.095 -73.639 1.00 79.19 114 GLY A N 1
ATOM 827 C CA . GLY A 1 114 ? 41.441 1.327 -73.003 1.00 79.19 114 GLY A CA 1
ATOM 828 C C . GLY A 1 114 ? 42.097 1.131 -71.636 1.00 79.19 114 GLY A C 1
ATOM 829 O O . GLY A 1 114 ? 42.540 0.037 -71.280 1.00 79.19 114 GLY A O 1
ATOM 830 N N . LEU A 1 115 ? 42.166 2.230 -70.880 1.00 85.25 115 LEU A N 1
ATOM 831 C CA . LEU A 1 115 ? 42.711 2.301 -69.525 1.00 85.25 115 LEU A CA 1
ATOM 832 C C . LEU A 1 115 ? 41.571 2.279 -68.498 1.00 85.25 115 LEU A C 1
ATOM 834 O O . LEU A 1 115 ? 40.683 3.128 -68.547 1.00 85.25 115 LEU A O 1
ATOM 838 N N . TYR A 1 116 ? 41.613 1.352 -67.541 1.00 80.25 116 TYR A N 1
ATOM 839 C CA . TYR A 1 116 ? 40.538 1.144 -66.564 1.00 80.25 116 TYR A CA 1
ATOM 840 C C . TYR A 1 116 ? 41.036 1.191 -65.115 1.00 80.25 116 TYR A C 1
ATOM 842 O O . TYR A 1 116 ? 42.193 0.876 -64.839 1.00 80.25 116 TYR A O 1
ATOM 850 N N . LEU A 1 117 ? 40.136 1.491 -64.167 1.00 83.19 117 LEU A N 1
ATOM 851 C CA . LEU A 1 117 ? 40.400 1.461 -62.719 1.00 83.19 117 LEU A CA 1
ATOM 852 C C . LEU A 1 117 ? 40.206 0.064 -62.100 1.00 83.19 117 LEU A C 1
ATOM 854 O O . LEU A 1 117 ? 39.074 -0.377 -61.928 1.00 83.19 117 LEU A O 1
ATOM 858 N N . LYS A 1 118 ? 41.289 -0.609 -61.701 1.00 80.44 118 LYS A N 1
ATOM 859 C CA . LYS A 1 118 ? 41.293 -1.947 -61.088 1.00 80.44 118 LYS A CA 1
ATOM 860 C C . LYS A 1 118 ? 40.615 -1.960 -59.732 1.00 80.44 118 LYS A C 1
ATOM 862 O O . LYS A 1 118 ? 41.181 -1.531 -58.731 1.00 80.44 118 LYS A O 1
ATOM 867 N N . LEU A 1 119 ? 39.415 -2.531 -59.707 1.00 82.56 119 LEU A N 1
ATOM 868 C CA . LEU A 1 119 ? 38.657 -2.777 -58.489 1.00 82.56 119 LEU A CA 1
ATOM 869 C C . LEU A 1 119 ? 38.967 -4.174 -57.927 1.00 82.56 119 LEU A C 1
ATOM 871 O O . LEU A 1 119 ? 39.019 -5.169 -58.654 1.00 82.56 119 LEU A O 1
ATOM 875 N N . VAL A 1 120 ? 39.158 -4.260 -56.608 1.00 77.31 120 VAL A N 1
ATOM 876 C CA . VAL A 1 120 ? 39.397 -5.513 -55.873 1.00 77.31 120 VAL A CA 1
ATOM 877 C C . VAL A 1 120 ? 38.282 -6.528 -56.152 1.00 77.31 120 VAL A C 1
ATOM 879 O O . VAL A 1 120 ? 37.090 -6.217 -56.037 1.00 77.31 120 VAL A O 1
ATOM 882 N N . GLY A 1 121 ? 38.689 -7.753 -56.501 1.00 74.44 121 GLY A N 1
ATOM 883 C CA . GLY A 1 121 ? 37.811 -8.884 -56.816 1.00 74.44 121 GLY A CA 1
ATOM 884 C C . GLY A 1 121 ? 37.154 -8.834 -58.199 1.00 74.44 121 GLY A C 1
ATOM 885 O O . GLY A 1 121 ? 36.267 -9.640 -58.462 1.00 74.44 121 GLY A O 1
ATOM 886 N N . GLY A 1 122 ? 37.517 -7.878 -59.058 1.00 67.44 122 GLY A N 1
ATOM 887 C CA . GLY A 1 122 ? 37.045 -7.831 -60.441 1.00 67.44 122 GLY A CA 1
ATOM 888 C C . GLY A 1 122 ? 37.726 -8.885 -61.325 1.00 67.44 122 GLY A C 1
ATOM 889 O O . GLY A 1 122 ? 38.933 -9.088 -61.219 1.00 67.44 122 GLY A O 1
ATOM 890 N N . ASN A 1 123 ? 36.959 -9.545 -62.202 1.00 63.97 123 ASN A N 1
ATOM 891 C CA . ASN A 1 123 ? 37.497 -10.430 -63.246 1.00 63.97 123 ASN A CA 1
ATOM 892 C C . ASN A 1 123 ? 38.000 -9.612 -64.457 1.00 63.97 123 ASN A C 1
ATOM 894 O O . ASN A 1 123 ? 37.680 -8.432 -64.566 1.00 63.97 123 ASN A O 1
ATOM 898 N N . SER A 1 124 ? 38.759 -10.214 -65.373 1.00 58.72 124 SER A N 1
ATOM 899 C CA . SER A 1 124 ? 39.481 -9.576 -66.496 1.00 58.72 124 SER A CA 1
ATOM 900 C C . SER A 1 124 ? 38.626 -8.911 -67.598 1.00 58.72 124 SER A C 1
ATOM 902 O O . SER A 1 124 ? 39.165 -8.569 -68.645 1.00 58.72 124 SER A O 1
ATOM 904 N N . GLY A 1 125 ? 37.318 -8.727 -67.400 1.00 60.28 125 GLY A N 1
ATOM 905 C CA . GLY A 1 125 ? 36.418 -8.101 -68.379 1.00 60.28 125 GLY A CA 1
ATOM 906 C C . GLY A 1 125 ? 36.055 -6.650 -68.042 1.00 60.28 125 GLY A C 1
ATOM 907 O O . GLY A 1 125 ? 36.195 -6.213 -66.902 1.00 60.28 125 GLY A O 1
ATOM 908 N N . ASN A 1 126 ? 35.487 -5.934 -69.019 1.00 56.94 126 ASN A N 1
ATOM 909 C CA . ASN A 1 126 ? 35.110 -4.506 -68.957 1.00 56.94 126 ASN A CA 1
A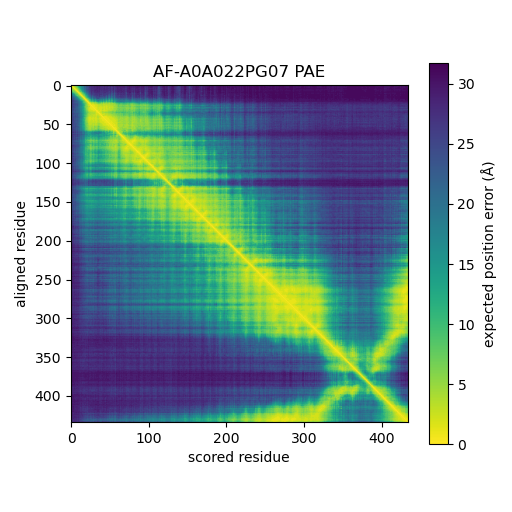TOM 910 C C . ASN A 1 126 ? 33.994 -4.162 -67.933 1.00 56.94 126 ASN A C 1
ATOM 912 O O . ASN A 1 126 ? 33.519 -3.030 -67.877 1.00 56.94 126 ASN A O 1
ATOM 916 N N . GLY A 1 127 ? 33.577 -5.129 -67.108 1.00 58.06 127 GLY A N 1
ATOM 917 C CA . GLY A 1 127 ? 32.623 -4.987 -66.009 1.00 58.06 127 GLY A CA 1
ATOM 918 C C . GLY A 1 127 ? 33.286 -5.298 -64.671 1.00 58.06 127 GLY A C 1
ATOM 919 O O . GLY A 1 127 ? 33.120 -6.383 -64.113 1.00 58.06 127 GLY A O 1
ATOM 920 N N . TRP A 1 128 ? 34.054 -4.354 -64.131 1.00 66.88 128 TRP A N 1
ATOM 921 C CA . TRP A 1 128 ? 34.651 -4.502 -62.806 1.00 66.88 128 TRP A CA 1
ATOM 922 C C . TRP A 1 128 ? 33.623 -4.224 -61.713 1.00 66.88 128 TRP A C 1
ATOM 924 O O . TRP A 1 128 ? 33.493 -3.121 -61.193 1.00 66.88 128 TRP A O 1
ATOM 934 N N . SER A 1 129 ? 32.878 -5.262 -61.351 1.00 60.47 129 SER A N 1
ATOM 935 C CA . SER A 1 129 ? 32.014 -5.277 -60.172 1.00 60.47 129 SER A CA 1
ATOM 936 C C . SER A 1 129 ? 32.420 -6.421 -59.246 1.00 60.47 129 SER A C 1
ATOM 938 O O . SER A 1 129 ? 31.651 -7.354 -59.011 1.00 60.47 129 SER A O 1
ATOM 940 N N . GLY A 1 130 ? 33.655 -6.369 -58.749 1.00 66.75 130 GLY A N 1
ATOM 941 C CA . GLY A 1 130 ? 34.152 -7.314 -57.751 1.00 66.75 130 GLY A CA 1
ATOM 942 C C . GLY A 1 130 ? 33.497 -7.154 -56.371 1.00 66.75 130 GLY A C 1
ATOM 943 O O . GLY A 1 130 ? 32.371 -6.664 -56.226 1.00 66.75 130 GLY A O 1
ATOM 944 N N . VAL A 1 131 ? 34.239 -7.525 -55.326 1.00 73.06 131 VAL A N 1
ATOM 945 C CA . VAL A 1 131 ? 33.878 -7.274 -53.912 1.00 73.06 131 VAL A CA 1
ATOM 946 C C . VAL A 1 131 ? 34.104 -5.821 -53.481 1.00 73.06 131 VAL A C 1
ATOM 948 O O . VAL A 1 131 ? 33.847 -5.463 -52.336 1.00 73.06 131 VAL A O 1
ATOM 951 N N . SER A 1 132 ? 34.592 -4.974 -54.386 1.00 81.00 132 SER A N 1
ATOM 952 C CA . SER A 1 132 ? 34.786 -3.553 -54.117 1.00 81.00 132 SER A CA 1
ATOM 953 C C . SER A 1 132 ? 33.464 -2.844 -53.825 1.00 81.00 132 SER A C 1
ATOM 955 O O . SER A 1 132 ? 32.439 -3.127 -54.443 1.00 81.00 132 SER A O 1
ATOM 957 N N . GLY A 1 133 ? 33.512 -1.857 -52.926 1.00 87.12 133 GLY A N 1
ATOM 958 C CA . GLY A 1 133 ? 32.395 -0.940 -52.661 1.00 87.12 133 GLY A CA 1
ATOM 959 C C . GLY A 1 133 ? 32.114 0.041 -53.806 1.00 87.12 133 GLY A C 1
ATOM 960 O O . GLY A 1 133 ? 31.228 0.880 -53.687 1.00 87.12 133 GLY A O 1
ATOM 961 N N . LEU A 1 134 ? 32.856 -0.058 -54.910 1.00 87.88 134 LEU A N 1
ATOM 962 C CA . LEU A 1 134 ? 32.676 0.704 -56.138 1.00 87.88 134 LEU A CA 1
ATOM 963 C C . LEU A 1 134 ? 32.311 -0.245 -57.285 1.00 87.88 134 LEU A C 1
ATOM 965 O O . LEU A 1 134 ? 32.641 -1.432 -57.256 1.00 87.88 134 LEU A O 1
ATOM 969 N N . GLY A 1 135 ? 31.653 0.288 -58.305 1.00 84.69 135 GLY A N 1
ATOM 970 C CA . GLY A 1 135 ? 31.402 -0.381 -59.572 1.00 84.69 135 GLY A CA 1
ATOM 971 C C . GLY A 1 135 ? 31.707 0.553 -60.733 1.00 84.69 135 GLY A C 1
ATOM 972 O O . GLY A 1 135 ? 31.527 1.767 -60.626 1.00 84.69 135 GLY A O 1
ATOM 973 N N . LEU A 1 136 ? 32.162 -0.027 -61.839 1.00 81.00 136 LEU A N 1
ATOM 974 C CA . LEU A 1 136 ? 32.333 0.687 -63.099 1.00 81.00 136 LEU A CA 1
ATOM 975 C C . LEU A 1 136 ? 31.106 0.485 -63.987 1.00 81.00 136 LEU A C 1
ATOM 977 O O . LEU A 1 136 ? 30.547 -0.612 -64.045 1.00 81.00 136 LEU A O 1
ATOM 981 N N . GLY A 1 137 ? 30.696 1.542 -64.676 1.00 77.00 137 GLY A N 1
ATOM 982 C CA . GLY A 1 137 ? 29.653 1.505 -65.692 1.00 77.00 137 GLY A CA 1
ATOM 983 C C . GLY A 1 137 ? 29.922 2.522 -66.801 1.00 77.00 137 GLY A C 1
ATOM 984 O O . GLY A 1 137 ? 30.894 3.273 -66.716 1.00 77.00 137 GLY A O 1
ATOM 985 N N . PRO A 1 138 ? 29.064 2.568 -67.831 1.00 77.19 138 PRO A N 1
ATOM 986 C CA . PRO A 1 138 ? 29.191 3.535 -68.924 1.00 77.19 138 PRO A CA 1
ATOM 987 C C . PRO A 1 138 ? 29.146 4.993 -68.434 1.00 77.19 138 PRO A C 1
ATOM 989 O O . PRO A 1 138 ? 29.808 5.846 -69.012 1.00 77.19 138 PRO A O 1
ATOM 992 N N . ASP A 1 139 ? 28.450 5.255 -67.323 1.00 80.44 139 ASP A N 1
ATOM 993 C CA . ASP A 1 139 ? 28.345 6.584 -66.700 1.00 80.44 139 ASP A CA 1
ATOM 994 C C . ASP A 1 139 ? 29.528 6.923 -65.764 1.00 80.44 139 ASP A C 1
ATOM 996 O O . ASP A 1 139 ? 29.528 7.962 -65.106 1.00 80.44 139 ASP A O 1
ATOM 1000 N N . GLY A 1 140 ? 30.534 6.043 -65.667 1.00 83.38 140 GLY A N 1
ATOM 1001 C CA . GLY A 1 140 ? 31.731 6.229 -64.844 1.00 83.38 140 GLY A CA 1
ATOM 1002 C C . GLY A 1 140 ? 31.790 5.346 -63.592 1.00 83.38 140 GLY A C 1
ATOM 1003 O O . GLY A 1 140 ? 31.302 4.212 -63.567 1.00 83.38 140 GLY A O 1
ATOM 1004 N N . VAL A 1 141 ? 32.461 5.848 -62.550 1.00 87.50 141 VAL A N 1
ATOM 1005 C CA . VAL A 1 141 ? 32.665 5.145 -61.271 1.00 87.50 141 VAL A CA 1
ATOM 1006 C C . VAL A 1 141 ? 31.531 5.492 -60.310 1.00 87.50 141 VAL A C 1
ATOM 1008 O O . VAL A 1 141 ? 31.296 6.665 -60.032 1.00 87.50 141 VAL A O 1
ATOM 1011 N N . LYS A 1 142 ? 30.868 4.482 -59.743 1.00 88.06 142 LYS A N 1
ATOM 1012 C CA . LYS A 1 142 ? 29.808 4.665 -58.739 1.00 88.06 142 LYS A CA 1
ATOM 1013 C C . LYS A 1 142 ? 30.037 3.817 -57.498 1.00 88.06 142 LYS A C 1
ATOM 1015 O O . LYS A 1 142 ? 30.705 2.790 -57.562 1.00 88.06 142 LYS A O 1
ATOM 1020 N N . VAL A 1 143 ? 29.431 4.204 -56.379 1.00 91.62 143 VAL A N 1
ATOM 1021 C CA . VAL A 1 143 ? 29.347 3.344 -55.191 1.00 91.62 143 VAL A CA 1
ATOM 1022 C C . VAL A 1 143 ? 28.396 2.179 -55.473 1.00 91.62 143 VAL A C 1
ATOM 1024 O O . VAL A 1 143 ? 27.317 2.352 -56.042 1.00 91.62 143 VAL A O 1
ATOM 1027 N N . LYS A 1 144 ? 28.796 0.969 -55.081 1.00 88.25 144 LYS A N 1
ATOM 1028 C CA . LYS A 1 144 ? 27.961 -0.231 -55.137 1.00 88.25 144 LYS A CA 1
ATOM 1029 C C . LYS A 1 144 ? 27.039 -0.231 -53.917 1.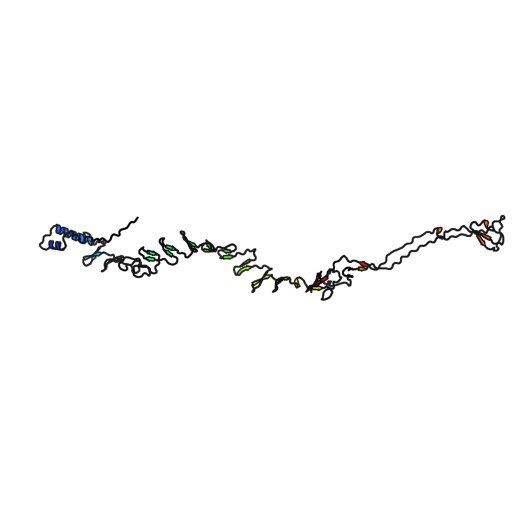00 88.25 144 LYS A C 1
ATOM 1031 O O . LYS A 1 144 ? 27.488 -0.484 -52.802 1.00 88.25 144 LYS A O 1
ATOM 1036 N N . ALA A 1 145 ? 25.758 0.073 -54.131 1.00 89.81 145 ALA A N 1
ATOM 1037 C CA . ALA A 1 145 ? 24.758 0.055 -53.067 1.00 89.81 145 ALA A CA 1
ATOM 1038 C C . ALA A 1 145 ? 24.660 -1.338 -52.417 1.00 89.81 145 ALA A C 1
ATOM 1040 O O . ALA A 1 145 ? 24.731 -2.366 -53.095 1.00 89.81 145 ALA A O 1
ATOM 1041 N N . SER A 1 146 ? 24.476 -1.357 -51.100 1.00 89.62 146 SER A N 1
ATOM 1042 C CA . SER A 1 146 ? 24.241 -2.557 -50.293 1.00 89.62 146 SER A CA 1
ATOM 1043 C C . SER A 1 146 ? 23.257 -2.216 -49.167 1.00 89.62 146 SER A C 1
ATOM 1045 O O . SER A 1 146 ? 22.659 -1.138 -49.157 1.00 89.62 146 SER A O 1
ATOM 1047 N N . ASN A 1 147 ? 23.072 -3.117 -48.205 1.00 90.44 147 ASN A N 1
ATOM 1048 C CA . ASN A 1 147 ? 22.241 -2.857 -47.033 1.00 90.44 147 ASN A CA 1
ATOM 1049 C C . ASN A 1 147 ? 22.710 -1.583 -46.312 1.00 90.44 147 ASN A C 1
ATOM 1051 O O . ASN A 1 147 ? 23.895 -1.417 -46.036 1.00 90.44 147 ASN A O 1
ATOM 1055 N N . GLY A 1 148 ? 21.770 -0.682 -46.023 1.00 90.94 148 GLY A N 1
ATOM 1056 C CA . GLY A 1 148 ? 22.047 0.585 -45.342 1.00 90.94 148 GLY A CA 1
ATOM 1057 C C . GLY A 1 148 ? 22.551 1.722 -46.235 1.00 90.94 148 GLY A C 1
ATOM 1058 O O . GLY A 1 148 ? 22.606 2.850 -45.758 1.00 90.94 148 GLY A O 1
ATOM 1059 N N . ILE A 1 149 ? 22.852 1.484 -47.518 1.00 94.19 149 ILE A N 1
ATOM 1060 C CA . ILE A 1 149 ? 23.303 2.521 -48.460 1.00 94.19 149 ILE A CA 1
ATOM 1061 C C . ILE A 1 149 ? 22.335 2.612 -49.642 1.00 94.19 149 ILE A C 1
ATOM 1063 O O . ILE A 1 149 ? 22.043 1.617 -50.302 1.00 94.19 149 ILE A O 1
ATOM 1067 N N . ASN A 1 150 ? 21.854 3.819 -49.921 1.00 93.06 150 ASN A N 1
ATOM 1068 C CA . ASN A 1 150 ? 21.105 4.160 -51.122 1.00 93.06 150 ASN A CA 1
ATOM 1069 C C . ASN A 1 150 ? 22.032 4.899 -52.095 1.00 93.06 150 ASN A C 1
ATOM 1071 O O . ASN A 1 150 ? 22.748 5.809 -51.682 1.00 93.06 150 ASN A O 1
ATOM 1075 N N . VAL A 1 151 ? 22.025 4.509 -53.369 1.00 92.94 151 VAL A N 1
ATOM 1076 C CA . VAL A 1 151 ? 22.759 5.202 -54.436 1.00 92.94 151 VAL A CA 1
ATOM 1077 C C . VAL A 1 151 ? 21.777 5.469 -55.567 1.00 92.94 151 VAL A C 1
ATOM 1079 O O . VAL A 1 151 ? 21.293 4.521 -56.185 1.00 92.94 151 VAL A O 1
ATOM 1082 N N . ASP A 1 152 ? 21.472 6.739 -55.817 1.00 90.88 152 ASP A N 1
ATOM 1083 C CA . ASP A 1 152 ? 20.537 7.182 -56.855 1.00 90.88 152 ASP A CA 1
ATOM 1084 C C . ASP A 1 152 ? 21.044 8.452 -57.564 1.00 90.88 152 ASP A C 1
ATOM 1086 O O . ASP A 1 152 ? 22.210 8.829 -57.435 1.00 90.88 152 ASP A O 1
ATOM 1090 N N . SER A 1 153 ? 20.188 9.103 -58.357 1.00 91.31 153 SER A N 1
ATOM 1091 C CA . SER A 1 153 ? 20.541 10.318 -59.103 1.00 91.31 153 SER A CA 1
ATOM 1092 C C . SER A 1 153 ? 20.919 11.512 -58.218 1.00 91.31 153 SER A C 1
ATOM 1094 O O . SER A 1 153 ? 21.537 12.448 -58.715 1.00 91.31 153 SER A O 1
ATOM 1096 N N . ASN A 1 154 ? 20.563 11.497 -56.929 1.00 89.44 154 ASN A N 1
ATOM 1097 C CA . ASN A 1 154 ? 20.927 12.525 -55.953 1.00 89.44 154 ASN A CA 1
ATOM 1098 C C . ASN A 1 154 ? 22.251 12.212 -55.232 1.00 89.44 154 ASN A C 1
ATOM 1100 O O . ASN A 1 154 ? 22.707 13.013 -54.417 1.00 89.44 154 ASN A O 1
ATOM 1104 N N . GLY A 1 155 ? 22.877 11.064 -55.515 1.00 91.00 155 GLY A N 1
ATOM 1105 C CA . GLY A 1 155 ? 24.160 10.657 -54.950 1.00 91.00 155 GLY A CA 1
ATOM 1106 C C . GLY A 1 155 ? 24.049 9.473 -53.991 1.00 91.00 155 GLY A C 1
ATOM 1107 O O . GLY A 1 155 ? 23.297 8.528 -54.227 1.00 91.00 155 GLY A O 1
ATOM 1108 N N . VAL A 1 156 ? 24.859 9.493 -52.929 1.00 93.75 156 VAL A N 1
ATOM 1109 C CA . VAL A 1 156 ? 24.961 8.408 -51.941 1.00 93.75 156 VAL A CA 1
ATOM 1110 C C . VAL A 1 156 ? 24.360 8.867 -50.616 1.00 93.75 156 VAL A C 1
ATOM 1112 O O . VAL A 1 156 ? 24.785 9.877 -50.062 1.00 93.75 156 VAL A O 1
ATOM 1115 N N . ALA A 1 157 ? 23.405 8.104 -50.089 1.00 91.56 157 ALA A N 1
ATOM 1116 C CA . ALA A 1 157 ? 22.728 8.380 -48.826 1.00 91.56 157 ALA A CA 1
ATOM 1117 C C . ALA A 1 157 ? 22.605 7.115 -47.964 1.00 91.56 157 ALA A C 1
ATOM 1119 O O . ALA A 1 157 ? 22.813 5.993 -48.432 1.00 91.56 157 ALA A O 1
ATOM 1120 N N . VAL A 1 158 ? 22.230 7.281 -46.695 1.00 92.81 158 VAL A N 1
ATOM 1121 C CA . VAL A 1 158 ? 21.891 6.151 -45.819 1.00 92.81 158 VAL A CA 1
ATOM 1122 C C . VAL A 1 158 ? 20.465 5.689 -46.103 1.00 92.81 158 VAL A C 1
ATOM 1124 O O . VAL A 1 158 ? 19.529 6.484 -46.126 1.00 92.81 158 VAL A O 1
ATOM 1127 N N . LYS A 1 159 ? 20.295 4.382 -46.301 1.00 91.44 159 LYS A N 1
ATOM 1128 C CA . LYS A 1 159 ? 18.996 3.729 -46.470 1.00 91.44 159 LYS A CA 1
ATOM 1129 C C . LYS A 1 159 ? 18.496 3.230 -45.119 1.00 91.44 159 LYS A C 1
ATOM 1131 O O . LYS A 1 159 ? 19.072 2.301 -44.557 1.00 91.44 159 LYS A O 1
ATOM 1136 N N . THR A 1 160 ? 17.399 3.790 -44.625 1.00 91.62 160 THR A N 1
ATOM 1137 C CA . THR A 1 160 ? 16.734 3.301 -43.411 1.00 91.62 160 THR A CA 1
ATOM 1138 C C . THR A 1 160 ? 15.606 2.336 -43.777 1.00 91.62 160 THR A C 1
ATOM 1140 O O . THR A 1 160 ? 14.977 2.456 -44.827 1.00 91.62 160 THR A O 1
ATOM 1143 N N . SER A 1 161 ? 15.378 1.316 -42.946 1.00 89.69 161 SER A N 1
ATOM 1144 C CA . SER A 1 161 ? 14.296 0.341 -43.163 1.00 89.69 161 SER A CA 1
ATOM 1145 C C . SER A 1 161 ? 12.934 0.857 -42.694 1.00 89.69 161 SER A C 1
ATOM 1147 O O . SER A 1 161 ? 11.900 0.370 -43.141 1.00 89.69 161 SER A O 1
ATOM 1149 N N . ASN A 1 162 ? 12.933 1.824 -41.775 1.00 87.69 162 ASN A N 1
ATOM 1150 C CA . ASN A 1 162 ? 11.753 2.436 -41.181 1.00 87.69 162 ASN A CA 1
ATOM 1151 C C . ASN A 1 162 ? 12.082 3.858 -40.690 1.00 87.69 162 ASN A C 1
ATOM 1153 O O . ASN A 1 162 ? 13.204 4.343 -40.834 1.00 87.69 162 ASN A O 1
ATOM 1157 N N . SER A 1 163 ? 11.104 4.517 -40.070 1.00 87.94 163 SER A N 1
ATOM 1158 C CA . SER A 1 163 ? 11.241 5.886 -39.558 1.00 87.94 163 SER A CA 1
ATOM 1159 C C . SER A 1 163 ? 11.890 5.993 -38.168 1.00 87.94 163 SER A C 1
ATOM 1161 O O . SER A 1 163 ? 11.796 7.059 -37.557 1.00 87.94 163 SER A O 1
ATOM 1163 N N . THR A 1 164 ? 12.483 4.920 -37.626 1.00 88.19 164 THR A N 1
ATOM 1164 C CA . THR A 1 164 ? 13.191 4.960 -36.331 1.00 88.19 164 THR A CA 1
ATOM 1165 C C . THR A 1 164 ? 14.515 5.694 -36.458 1.00 88.19 164 THR A C 1
ATOM 1167 O O . THR A 1 164 ? 14.839 6.492 -35.589 1.00 88.19 164 THR A O 1
ATOM 1170 N N . ILE A 1 165 ? 15.256 5.466 -37.543 1.00 90.88 165 ILE A N 1
ATOM 1171 C CA . ILE A 1 165 ? 16.408 6.288 -37.917 1.00 90.88 165 ILE A CA 1
ATOM 1172 C C . ILE A 1 165 ? 15.915 7.289 -38.960 1.00 90.88 165 ILE A C 1
ATOM 1174 O O . ILE A 1 165 ? 15.303 6.901 -39.957 1.00 90.88 165 ILE A O 1
ATOM 1178 N N . LYS A 1 166 ? 16.160 8.574 -38.722 1.00 88.50 166 LYS A N 1
ATOM 1179 C CA . LYS A 1 166 ? 15.872 9.659 -39.655 1.00 88.50 166 LYS A CA 1
ATOM 1180 C C . LYS A 1 166 ? 17.171 10.121 -40.295 1.00 88.50 166 LYS A C 1
ATOM 1182 O O . LYS A 1 166 ? 18.154 10.364 -39.599 1.00 88.50 166 LYS A O 1
ATOM 1187 N N . VAL A 1 167 ? 17.156 10.238 -41.615 1.00 90.25 167 VAL A N 1
ATOM 1188 C CA . VAL A 1 167 ? 18.255 10.798 -42.402 1.00 90.25 167 VAL A CA 1
ATOM 1189 C C . VAL A 1 167 ? 17.745 12.122 -42.945 1.00 90.25 167 VAL A C 1
ATOM 1191 O O . VAL A 1 167 ? 16.855 12.138 -43.789 1.00 90.25 167 VAL A O 1
ATOM 1194 N N . GLU A 1 168 ? 18.264 13.214 -42.403 1.00 87.88 168 GLU A N 1
ATOM 1195 C CA . GLU A 1 168 ? 17.837 14.584 -42.687 1.00 87.88 168 GLU A CA 1
ATOM 1196 C C . GLU A 1 168 ? 19.028 15.383 -43.247 1.00 87.88 168 GLU A C 1
ATOM 1198 O O . GLU A 1 168 ? 20.179 14.969 -43.073 1.00 87.88 168 GLU A O 1
ATOM 1203 N N . PRO A 1 169 ? 18.810 16.557 -43.869 1.00 88.38 169 PRO A N 1
ATOM 1204 C CA . PRO A 1 169 ? 19.907 17.398 -44.361 1.00 88.38 169 PRO A CA 1
ATOM 1205 C C . PRO A 1 169 ? 20.939 17.789 -43.288 1.00 88.38 169 PRO A C 1
ATOM 1207 O O . PRO A 1 169 ? 22.083 18.089 -43.616 1.00 88.38 169 PRO A O 1
ATOM 1210 N N . THR A 1 170 ? 20.547 17.786 -42.010 1.00 88.69 170 THR A N 1
ATOM 1211 C CA . THR A 1 170 ? 21.409 18.105 -40.862 1.00 88.69 170 THR A CA 1
ATOM 1212 C C . THR A 1 170 ? 22.168 16.900 -40.300 1.00 88.69 170 THR A C 1
ATOM 1214 O O . THR A 1 170 ? 23.040 17.087 -39.455 1.00 88.69 170 THR A O 1
ATOM 1217 N N . GLY A 1 171 ? 21.869 15.676 -40.749 1.00 89.88 171 GLY A N 1
ATOM 1218 C CA . GLY A 1 171 ? 22.548 14.459 -40.308 1.00 89.88 171 GLY A CA 1
ATOM 1219 C C . GLY A 1 171 ? 21.617 13.272 -40.065 1.00 89.88 171 GLY A C 1
ATOM 1220 O O . GLY A 1 171 ? 20.461 13.238 -40.489 1.00 89.88 171 GLY A O 1
ATOM 1221 N N . ILE A 1 172 ? 22.151 12.268 -39.370 1.00 91.81 172 ILE A N 1
ATOM 1222 C CA . ILE A 1 172 ? 21.427 11.051 -38.995 1.00 91.81 172 ILE A CA 1
ATOM 1223 C C . ILE A 1 172 ? 21.010 11.179 -37.533 1.00 91.81 172 ILE A C 1
ATOM 1225 O O . ILE A 1 172 ? 21.846 11.414 -36.666 1.00 91.81 172 ILE A O 1
ATOM 1229 N N . SER A 1 173 ? 19.725 10.992 -37.258 1.00 89.06 173 SER A N 1
ATOM 1230 C CA . SER A 1 173 ? 19.171 11.000 -35.905 1.00 89.06 173 SER A CA 1
ATOM 1231 C C . SER A 1 173 ? 18.274 9.789 -35.685 1.00 89.06 173 SER A C 1
ATOM 1233 O O . SER A 1 173 ? 17.917 9.073 -36.622 1.00 89.06 173 SER A O 1
ATOM 1235 N N . VAL A 1 174 ? 17.891 9.549 -34.436 1.00 90.25 174 VAL A N 1
ATOM 1236 C CA . VAL A 1 174 ? 16.829 8.598 -34.110 1.00 90.25 174 VAL A CA 1
ATOM 1237 C C . VAL A 1 174 ? 15.550 9.341 -33.753 1.00 90.25 174 VAL A C 1
ATOM 1239 O O . VAL A 1 174 ? 15.566 10.477 -33.281 1.00 90.25 174 VAL A O 1
ATOM 1242 N N . LYS A 1 175 ? 14.407 8.708 -33.992 1.00 87.44 175 LYS A N 1
ATOM 1243 C CA . LYS A 1 175 ? 13.106 9.256 -33.635 1.00 87.44 175 LYS A CA 1
ATOM 1244 C C . LYS A 1 175 ? 12.958 9.258 -32.112 1.00 87.44 175 LYS A C 1
ATOM 1246 O O . LYS A 1 175 ? 12.846 8.203 -31.500 1.00 87.44 175 LYS A O 1
ATOM 1251 N N . LEU A 1 176 ? 12.918 10.454 -31.533 1.00 89.06 176 LEU A N 1
ATOM 1252 C CA . LEU A 1 176 ? 12.638 10.667 -30.113 1.00 89.06 176 LEU A CA 1
ATOM 1253 C C . LEU A 1 176 ? 11.139 10.477 -29.805 1.00 89.06 176 LEU A C 1
ATOM 1255 O O . LEU A 1 176 ? 10.283 10.630 -30.685 1.00 89.06 176 LEU A O 1
ATOM 1259 N N . GLY A 1 177 ? 10.821 10.162 -28.547 1.00 83.88 177 GLY A N 1
ATOM 1260 C CA . GLY A 1 177 ? 9.479 9.829 -28.057 1.00 83.88 177 GLY A CA 1
ATOM 1261 C C . GLY A 1 177 ? 9.378 8.402 -27.501 1.00 83.88 177 GLY A C 1
ATOM 1262 O O . GLY A 1 177 ? 10.326 7.632 -27.576 1.00 83.88 177 GLY A O 1
ATOM 1263 N N . TRP A 1 178 ? 8.222 8.047 -26.921 1.00 82.00 178 TRP A N 1
ATOM 1264 C CA . TRP A 1 178 ? 7.918 6.681 -26.437 1.00 82.00 178 TRP A CA 1
ATOM 1265 C C . TRP A 1 178 ? 8.936 6.132 -25.420 1.00 82.00 178 TRP A C 1
ATOM 1267 O O . TRP A 1 178 ? 9.255 4.948 -25.423 1.00 82.00 178 TRP A O 1
ATOM 1277 N N . GLY A 1 179 ? 9.451 6.998 -24.547 1.00 86.69 179 GLY A N 1
ATOM 1278 C CA . GLY A 1 179 ? 10.468 6.614 -23.567 1.00 86.69 179 GLY A CA 1
ATOM 1279 C C . GLY A 1 179 ? 11.904 6.849 -24.032 1.00 86.69 179 GLY A C 1
ATOM 1280 O O . GLY A 1 179 ? 12.820 6.404 -23.355 1.00 86.69 179 GLY A O 1
ATOM 1281 N N . VAL A 1 180 ? 12.115 7.561 -25.142 1.00 90.12 180 VAL A N 1
ATOM 1282 C CA . VAL A 1 180 ? 13.436 7.989 -25.627 1.00 90.12 180 VAL A CA 1
ATOM 1283 C C . VAL A 1 180 ? 13.493 9.513 -25.742 1.00 90.12 180 VAL A C 1
ATOM 1285 O O . VAL A 1 180 ? 12.560 10.128 -26.269 1.00 90.12 180 VAL A O 1
ATOM 1288 N N . GLU A 1 181 ? 14.584 10.123 -25.286 1.00 90.00 181 GLU A N 1
ATOM 1289 C CA . GLU A 1 181 ? 14.852 11.559 -25.413 1.00 90.00 181 GLU A CA 1
ATOM 1290 C C . GLU A 1 181 ? 16.319 11.868 -25.725 1.00 90.00 181 GLU A C 1
ATOM 1292 O O . GLU A 1 181 ? 17.175 10.984 -25.743 1.00 90.00 181 GLU A O 1
ATOM 1297 N N . GLU A 1 182 ? 16.576 13.135 -26.036 1.00 86.69 182 GLU A N 1
ATOM 1298 C CA . GLU A 1 182 ? 17.912 13.652 -26.313 1.00 86.69 182 GLU A CA 1
ATOM 1299 C C . GLU A 1 182 ? 18.688 13.869 -25.005 1.00 86.69 182 GLU A C 1
ATOM 1301 O O . GLU A 1 182 ? 18.149 14.402 -24.036 1.00 86.69 182 GLU A O 1
ATOM 1306 N N . GLY A 1 183 ? 19.957 13.465 -24.992 1.00 82.25 183 GLY A N 1
ATOM 1307 C CA . GLY A 1 183 ? 20.923 13.752 -23.931 1.00 82.25 183 GLY A CA 1
ATOM 1308 C C . GLY A 1 183 ? 22.347 13.651 -24.479 1.00 82.25 183 GLY A C 1
ATOM 1309 O O . GLY A 1 183 ? 22.549 13.836 -25.676 1.00 82.25 183 GLY A O 1
ATOM 1310 N N . ASP A 1 184 ? 23.326 13.274 -23.650 1.00 80.62 184 ASP A N 1
ATOM 1311 C CA . ASP A 1 184 ? 24.716 13.029 -24.100 1.00 80.62 184 ASP A CA 1
ATOM 1312 C C . ASP A 1 184 ? 24.837 11.866 -25.115 1.00 80.62 184 ASP A C 1
ATOM 1314 O O . ASP A 1 184 ? 25.895 11.614 -25.693 1.00 80.62 184 ASP A O 1
ATOM 1318 N N . GLY A 1 185 ? 23.735 11.152 -25.343 1.00 82.50 185 GLY A N 1
ATOM 1319 C CA . GLY A 1 185 ? 23.552 10.148 -26.376 1.00 82.50 185 GLY A CA 1
ATOM 1320 C C . GLY A 1 185 ? 22.071 9.802 -26.514 1.00 82.50 185 GLY A C 1
ATOM 1321 O O . GLY A 1 185 ? 21.208 10.680 -26.551 1.00 82.50 185 GLY A O 1
ATOM 1322 N N . LEU A 1 186 ? 21.768 8.504 -26.584 1.00 87.19 186 LEU A N 1
ATOM 1323 C CA . LEU A 1 186 ? 20.396 8.009 -26.571 1.00 87.19 186 LEU A CA 1
ATOM 1324 C C . LEU A 1 186 ? 19.919 7.803 -25.129 1.00 87.19 186 LEU A C 1
ATO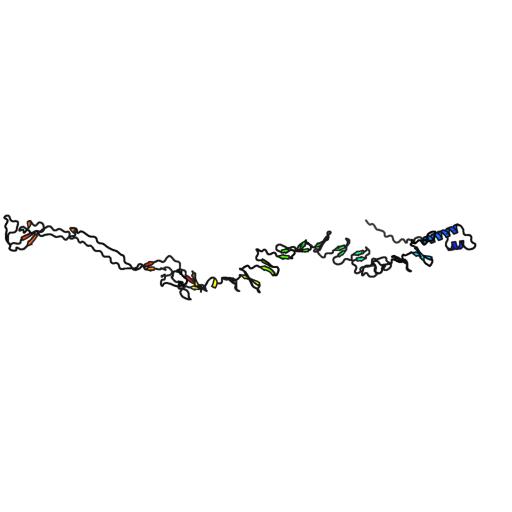M 1326 O O . LEU A 1 186 ? 20.248 6.785 -24.520 1.00 87.19 186 LEU A O 1
ATOM 1330 N N . ASN A 1 187 ? 19.133 8.740 -24.600 1.00 87.88 187 ASN A N 1
ATOM 1331 C CA . ASN A 1 187 ? 18.640 8.662 -23.227 1.00 87.88 187 ASN A CA 1
ATOM 1332 C C . ASN A 1 187 ? 17.239 8.049 -23.152 1.00 87.88 187 ASN A C 1
ATOM 1334 O O . ASN A 1 187 ? 16.423 8.175 -24.070 1.00 87.88 187 ASN A O 1
ATOM 1338 N N . ALA A 1 188 ? 16.949 7.402 -22.021 1.00 89.38 188 ALA A N 1
ATOM 1339 C CA . ALA A 1 188 ? 15.598 6.986 -21.683 1.00 89.38 188 ALA A CA 1
ATOM 1340 C C . ALA A 1 188 ? 14.823 8.162 -21.076 1.00 89.38 188 ALA A C 1
ATOM 1342 O O . ALA A 1 188 ? 15.334 8.880 -20.225 1.00 89.38 188 ALA A O 1
ATOM 1343 N N . LYS A 1 189 ? 13.568 8.325 -21.483 1.00 87.94 189 LYS A N 1
ATOM 1344 C CA . LYS A 1 189 ? 12.658 9.342 -20.965 1.00 87.94 189 LYS A CA 1
ATOM 1345 C C . LYS A 1 189 ? 11.760 8.744 -19.890 1.00 87.94 189 LYS A C 1
ATOM 1347 O O . LYS A 1 189 ? 10.856 7.965 -20.201 1.00 87.94 189 LYS A O 1
ATOM 1352 N N . GLY A 1 190 ? 11.988 9.132 -18.639 1.00 86.69 190 GLY A N 1
ATOM 1353 C CA . GLY A 1 190 ? 11.123 8.771 -17.516 1.00 86.69 190 GLY A CA 1
ATOM 1354 C C . GLY A 1 190 ? 9.768 9.483 -17.580 1.00 86.69 190 GLY A C 1
ATOM 1355 O O . GLY A 1 190 ? 9.686 10.666 -17.909 1.00 86.69 190 GLY A O 1
ATOM 1356 N N . ALA A 1 191 ? 8.688 8.764 -17.268 1.00 82.75 191 ALA A N 1
ATOM 1357 C CA . ALA A 1 191 ? 7.395 9.369 -16.936 1.00 82.75 191 ALA A CA 1
ATOM 1358 C C . ALA A 1 191 ? 7.335 9.699 -15.431 1.00 82.75 191 ALA A C 1
ATOM 1360 O O . ALA A 1 191 ? 8.230 9.329 -14.676 1.00 82.75 191 ALA A O 1
ATOM 1361 N N . SER A 1 192 ? 6.274 10.364 -14.963 1.00 80.00 192 SER A N 1
ATOM 1362 C CA . SER A 1 192 ? 6.084 10.628 -13.528 1.00 80.00 192 SER A CA 1
ATOM 1363 C C . SER A 1 192 ? 6.223 9.348 -12.691 1.00 80.00 192 SER A C 1
ATOM 1365 O O . SER A 1 192 ? 5.609 8.330 -13.000 1.00 80.00 192 SER A O 1
ATOM 1367 N N . GLY A 1 193 ? 7.042 9.408 -11.638 1.00 76.81 193 GLY A N 1
ATOM 1368 C CA . GLY A 1 193 ? 7.366 8.263 -10.778 1.00 76.81 193 GLY A CA 1
ATOM 1369 C C . GLY A 1 193 ? 8.542 7.403 -11.262 1.00 76.81 193 GLY A C 1
ATOM 1370 O O . GLY A 1 193 ? 9.058 6.616 -10.476 1.00 76.81 193 GLY A O 1
ATOM 1371 N N . ILE A 1 194 ? 9.007 7.576 -12.503 1.00 85.88 194 ILE A N 1
ATOM 1372 C CA . ILE A 1 194 ? 10.210 6.930 -13.042 1.00 85.88 194 ILE A CA 1
ATOM 1373 C C . ILE A 1 194 ? 11.302 7.993 -13.181 1.00 85.88 194 ILE A C 1
ATOM 1375 O O . ILE A 1 194 ? 11.197 8.904 -14.001 1.00 85.88 194 ILE A O 1
ATOM 1379 N N . HIS A 1 195 ? 12.357 7.873 -12.384 1.00 86.19 195 HIS A N 1
ATOM 1380 C CA . HIS A 1 195 ? 13.550 8.698 -12.475 1.00 86.19 195 HIS A CA 1
ATOM 1381 C C . HIS A 1 195 ? 14.569 8.045 -13.411 1.00 86.19 195 HIS A C 1
ATOM 1383 O O . HIS A 1 195 ? 14.785 6.832 -13.367 1.00 86.19 195 HIS A O 1
ATOM 1389 N N . VAL A 1 196 ? 15.185 8.852 -14.269 1.00 87.25 196 VAL A N 1
ATOM 1390 C CA . VAL A 1 196 ? 16.289 8.431 -15.131 1.00 87.25 196 VAL A CA 1
ATOM 1391 C C . VAL A 1 196 ? 17.471 9.331 -14.816 1.00 87.25 196 VAL A C 1
ATOM 1393 O O . VAL A 1 196 ? 17.386 10.542 -15.002 1.00 87.25 196 VAL A O 1
ATOM 1396 N N . ASP A 1 197 ? 18.554 8.745 -14.318 1.00 84.88 197 ASP A N 1
ATOM 1397 C CA . ASP A 1 197 ? 19.786 9.458 -13.991 1.00 84.88 197 ASP A CA 1
ATOM 1398 C C . ASP A 1 197 ? 21.028 8.614 -14.322 1.00 84.88 197 ASP A C 1
ATOM 1400 O O . ASP A 1 197 ? 20.953 7.584 -14.997 1.00 84.88 197 ASP A O 1
ATOM 1404 N N . TRP A 1 198 ? 22.196 9.051 -13.846 1.00 82.88 198 TRP A N 1
ATOM 1405 C CA . TRP A 1 198 ? 23.467 8.355 -14.061 1.00 82.88 198 TRP A CA 1
ATOM 1406 C C . TRP A 1 198 ? 23.526 6.955 -13.423 1.00 82.88 198 TRP A C 1
ATOM 1408 O O . TRP A 1 198 ? 24.392 6.163 -13.796 1.00 82.88 198 TRP A O 1
ATOM 1418 N N . LYS A 1 199 ? 22.622 6.627 -12.487 1.00 80.12 199 LYS A N 1
ATOM 1419 C CA . LYS A 1 199 ? 22.469 5.281 -11.913 1.00 80.12 199 LYS A CA 1
ATOM 1420 C C . LYS A 1 199 ? 21.526 4.393 -12.733 1.00 80.12 199 LYS A C 1
ATOM 1422 O O . LYS A 1 199 ? 21.433 3.199 -12.457 1.00 80.12 199 LYS A O 1
ATOM 1427 N N . GLY A 1 200 ? 20.843 4.944 -13.737 1.00 84.12 200 GLY A N 1
ATOM 1428 C CA . GLY A 1 200 ? 19.930 4.232 -14.627 1.00 84.12 200 GLY A CA 1
ATOM 1429 C C . GLY A 1 200 ? 18.467 4.630 -14.432 1.00 84.12 200 GLY A C 1
ATOM 1430 O O . GLY A 1 200 ? 18.152 5.740 -14.013 1.00 84.12 200 GLY A O 1
ATOM 1431 N N . ILE A 1 201 ? 17.557 3.714 -14.773 1.00 88.06 201 ILE A N 1
ATOM 1432 C CA . ILE A 1 201 ? 16.105 3.921 -14.693 1.00 88.06 201 ILE A CA 1
ATOM 1433 C C . ILE A 1 201 ? 15.597 3.301 -13.393 1.00 88.06 201 ILE A C 1
ATOM 1435 O O . ILE A 1 201 ? 15.687 2.085 -13.216 1.00 88.06 201 ILE A O 1
ATOM 1439 N N . HIS A 1 202 ? 15.037 4.109 -12.499 1.00 83.81 202 HIS A N 1
ATOM 1440 C CA . HIS A 1 202 ? 14.508 3.638 -11.223 1.00 83.81 202 HIS A CA 1
ATOM 1441 C C . HIS A 1 202 ? 13.193 4.319 -10.856 1.00 83.81 202 HIS A C 1
ATOM 1443 O O . HIS A 1 202 ? 12.835 5.365 -11.384 1.00 83.81 202 HIS A O 1
ATOM 1449 N N . VAL A 1 203 ? 12.444 3.707 -9.943 1.00 85.06 203 VAL A N 1
ATOM 1450 C CA . VAL A 1 203 ? 11.258 4.328 -9.348 1.00 85.06 203 VAL A CA 1
ATOM 1451 C C . VAL A 1 203 ? 11.695 5.044 -8.081 1.00 85.06 203 VAL A C 1
ATOM 1453 O O . VAL A 1 203 ? 12.363 4.441 -7.241 1.00 85.06 203 VAL A O 1
ATOM 1456 N N . THR A 1 204 ? 11.301 6.304 -7.922 1.00 73.69 204 THR A N 1
ATOM 1457 C CA . THR A 1 204 ? 11.449 7.011 -6.646 1.00 73.69 204 THR A CA 1
ATOM 1458 C C . THR A 1 204 ? 10.140 6.845 -5.884 1.00 73.69 204 THR A C 1
ATOM 1460 O O . THR A 1 204 ? 9.145 7.466 -6.266 1.00 73.69 204 THR A O 1
ATOM 1463 N N . PRO A 1 205 ? 10.083 5.983 -4.856 1.00 74.06 205 PRO A N 1
ATOM 1464 C CA . PRO A 1 205 ? 8.883 5.864 -4.052 1.00 74.06 205 PRO A CA 1
ATOM 1465 C C . PRO A 1 205 ? 8.651 7.184 -3.318 1.00 74.06 205 PRO A C 1
ATOM 1467 O O . PRO A 1 205 ? 9.584 7.788 -2.787 1.00 74.06 205 PRO A O 1
ATOM 1470 N N . ASP A 1 206 ? 7.401 7.624 -3.272 1.00 69.44 206 ASP A N 1
ATOM 1471 C CA . ASP A 1 206 ? 7.009 8.687 -2.359 1.00 69.44 206 ASP A CA 1
ATOM 1472 C C . ASP A 1 206 ? 7.167 8.145 -0.934 1.00 69.44 206 ASP A C 1
ATOM 1474 O O . ASP A 1 206 ? 6.522 7.162 -0.569 1.00 69.44 206 ASP A O 1
ATOM 1478 N N . THR A 1 207 ? 8.038 8.759 -0.134 1.00 62.62 207 THR A N 1
ATOM 1479 C CA . THR A 1 207 ? 8.339 8.324 1.238 1.00 62.62 207 THR A CA 1
ATOM 1480 C C . THR A 1 207 ? 7.148 8.460 2.190 1.00 62.62 207 THR A C 1
ATOM 1482 O O . THR A 1 207 ? 7.203 7.949 3.308 1.00 62.62 207 THR A O 1
ATOM 1485 N N . THR A 1 208 ? 6.062 9.112 1.759 1.00 60.91 208 THR A N 1
ATOM 1486 C CA . THR A 1 208 ? 4.770 9.136 2.461 1.00 60.91 208 THR A CA 1
ATOM 1487 C C . THR A 1 208 ? 3.853 7.973 2.074 1.00 60.91 208 THR A C 1
ATOM 1489 O O . THR A 1 208 ? 2.897 7.668 2.788 1.00 60.91 208 THR A O 1
ATOM 1492 N N . THR A 1 209 ? 4.147 7.286 0.969 1.00 60.56 209 THR A N 1
ATOM 1493 C CA . THR A 1 209 ? 3.421 6.098 0.522 1.00 60.56 209 THR A CA 1
ATOM 1494 C C . THR A 1 209 ? 4.104 4.848 1.062 1.00 60.56 209 THR A C 1
ATOM 1496 O O . THR A 1 209 ? 5.325 4.778 1.157 1.00 60.56 209 THR A O 1
ATOM 1499 N N . GLY A 1 210 ? 3.331 3.826 1.433 1.00 67.31 210 GLY A N 1
ATOM 1500 C CA . GLY A 1 210 ? 3.856 2.567 1.977 1.00 67.31 210 GLY A CA 1
ATOM 1501 C C . GLY A 1 210 ? 4.657 1.720 0.980 1.00 67.31 210 GLY A C 1
ATOM 1502 O O . GLY A 1 210 ? 4.711 0.511 1.150 1.00 67.31 210 GLY A O 1
ATOM 1503 N N . ILE A 1 211 ? 5.235 2.299 -0.072 1.00 76.88 211 ILE A N 1
ATOM 1504 C CA . ILE A 1 211 ? 6.057 1.629 -1.082 1.00 76.88 211 ILE A CA 1
ATOM 1505 C C . ILE A 1 211 ? 7.512 2.033 -0.837 1.00 76.88 211 ILE A C 1
ATOM 1507 O O . ILE A 1 211 ? 7.809 3.199 -0.611 1.00 76.88 211 ILE A O 1
ATOM 1511 N N . MET A 1 212 ? 8.433 1.077 -0.879 1.00 73.44 212 MET A N 1
ATOM 1512 C CA . MET A 1 212 ? 9.872 1.317 -0.779 1.00 73.44 212 MET A CA 1
ATOM 1513 C C . MET A 1 212 ? 10.584 0.668 -1.956 1.00 73.44 212 MET A C 1
ATOM 1515 O O . MET A 1 212 ? 10.194 -0.399 -2.418 1.00 73.44 212 MET A O 1
ATOM 1519 N N . VAL A 1 213 ? 11.654 1.301 -2.420 1.00 74.12 213 VAL A N 1
ATOM 1520 C CA . VAL A 1 213 ? 12.547 0.756 -3.439 1.00 74.12 213 VAL A CA 1
ATOM 1521 C C . VAL A 1 213 ? 13.915 0.633 -2.798 1.00 74.12 213 VAL A C 1
ATOM 1523 O O . VAL A 1 213 ? 14.431 1.616 -2.268 1.00 74.12 213 VAL A O 1
ATOM 1526 N N . THR A 1 214 ? 14.478 -0.572 -2.786 1.00 67.62 214 THR A N 1
ATOM 1527 C CA . THR A 1 214 ? 15.825 -0.813 -2.254 1.00 67.62 214 THR A CA 1
ATOM 1528 C C . THR A 1 214 ? 16.761 -1.238 -3.375 1.00 67.62 214 THR A C 1
ATOM 1530 O O . THR A 1 214 ? 16.334 -1.897 -4.325 1.00 67.62 214 THR A O 1
ATOM 1533 N N . GLU A 1 215 ? 18.042 -0.878 -3.255 1.00 66.44 215 GLU A N 1
ATOM 1534 C CA . GLU A 1 215 ? 19.055 -1.162 -4.283 1.00 66.44 215 GLU A CA 1
ATOM 1535 C C . GLU A 1 215 ? 19.186 -2.668 -4.581 1.00 66.44 215 GLU A C 1
ATOM 1537 O O . GLU A 1 215 ? 19.438 -3.049 -5.719 1.00 66.44 215 GLU A O 1
ATOM 1542 N N . GLU A 1 216 ? 18.944 -3.537 -3.593 1.00 66.81 216 GLU A N 1
ATOM 1543 C CA . GLU A 1 216 ? 19.112 -4.989 -3.746 1.00 66.81 216 GLU A CA 1
ATOM 1544 C C . GLU A 1 216 ? 17.822 -5.756 -4.069 1.00 66.81 216 GLU A C 1
ATOM 1546 O O . GLU A 1 216 ? 17.887 -6.840 -4.649 1.00 66.81 216 GLU A O 1
ATOM 1551 N N . LYS A 1 217 ? 16.646 -5.259 -3.653 1.00 67.50 217 LYS A N 1
ATOM 1552 C CA . LYS A 1 217 ? 15.391 -6.042 -3.694 1.00 67.50 217 LYS A CA 1
ATOM 1553 C C . LYS A 1 217 ? 14.294 -5.439 -4.568 1.00 67.50 217 LYS A C 1
ATOM 1555 O O . LYS A 1 217 ? 13.219 -6.028 -4.666 1.00 67.50 217 LYS A O 1
ATOM 1560 N N . GLY A 1 218 ? 14.557 -4.312 -5.230 1.00 75.06 218 GLY A N 1
ATOM 1561 C CA . GLY A 1 218 ? 13.595 -3.670 -6.122 1.00 75.06 218 GLY A CA 1
ATOM 1562 C C . GLY A 1 218 ? 12.437 -3.023 -5.359 1.00 75.06 218 GLY A C 1
ATOM 1563 O O . GLY A 1 218 ? 12.648 -2.429 -4.305 1.00 75.06 218 GLY A O 1
ATOM 1564 N N . VAL A 1 219 ? 11.220 -3.108 -5.909 1.00 81.06 219 VAL A N 1
ATOM 1565 C CA . VAL A 1 219 ? 10.013 -2.460 -5.365 1.00 81.06 219 VAL A CA 1
ATOM 1566 C C . VAL A 1 219 ? 9.320 -3.368 -4.343 1.00 81.06 219 VAL A C 1
ATOM 1568 O O . VAL A 1 219 ? 8.925 -4.487 -4.664 1.00 81.06 219 VAL A O 1
ATOM 1571 N N . GLY A 1 220 ? 9.126 -2.871 -3.123 1.00 76.44 220 GLY A N 1
ATOM 1572 C CA . GLY A 1 220 ? 8.421 -3.544 -2.032 1.00 76.44 220 GLY A CA 1
ATOM 1573 C C . GLY A 1 220 ? 7.438 -2.625 -1.304 1.00 76.44 220 GLY A C 1
ATOM 1574 O O . GLY A 1 220 ? 7.348 -1.434 -1.590 1.00 76.44 220 GLY A O 1
ATOM 1575 N N . ILE A 1 221 ? 6.691 -3.184 -0.351 1.00 77.31 221 ILE A N 1
ATOM 1576 C CA . ILE A 1 221 ? 5.749 -2.450 0.508 1.00 77.31 221 ILE A CA 1
ATOM 1577 C C . ILE A 1 221 ? 6.318 -2.410 1.930 1.00 77.31 221 ILE A C 1
ATOM 1579 O O . ILE A 1 221 ? 6.755 -3.435 2.455 1.00 77.31 221 ILE A O 1
ATOM 1583 N N . TYR A 1 222 ? 6.309 -1.237 2.560 1.00 76.69 222 TYR A N 1
ATOM 1584 C CA . TYR A 1 222 ? 6.607 -1.072 3.975 1.00 76.69 222 TYR A CA 1
ATOM 1585 C C . TYR A 1 222 ? 5.359 -1.357 4.806 1.00 76.69 222 TYR A C 1
ATOM 1587 O O . TYR A 1 222 ? 4.345 -0.670 4.696 1.00 76.69 222 TYR A O 1
ATOM 1595 N N . PHE A 1 223 ? 5.430 -2.379 5.651 1.00 76.62 223 PHE A N 1
ATOM 1596 C CA . PHE A 1 223 ? 4.266 -2.877 6.383 1.00 76.62 223 PHE A CA 1
ATOM 1597 C C . PHE A 1 223 ? 4.005 -2.159 7.718 1.00 76.62 223 PHE A C 1
ATOM 1599 O O . PHE A 1 223 ? 2.956 -2.366 8.331 1.00 76.62 223 PHE A O 1
ATOM 1606 N N . GLY A 1 224 ? 4.917 -1.286 8.164 1.00 79.12 224 GLY A N 1
ATOM 1607 C CA . GLY A 1 224 ? 4.857 -0.712 9.510 1.00 79.12 224 GLY A CA 1
ATOM 1608 C C . GLY A 1 224 ? 4.727 -1.801 10.584 1.00 79.12 224 GLY A C 1
ATOM 1609 O O . GLY A 1 224 ? 5.165 -2.933 10.386 1.00 79.12 224 GLY A O 1
ATOM 1610 N N . ASP A 1 225 ? 4.096 -1.469 11.713 1.00 85.81 225 ASP A N 1
ATOM 1611 C CA . ASP A 1 225 ? 3.945 -2.411 12.832 1.00 85.81 225 ASP A CA 1
ATOM 1612 C C . ASP A 1 225 ? 2.651 -3.233 12.794 1.00 85.81 225 ASP A C 1
ATOM 1614 O O . ASP A 1 225 ? 2.576 -4.279 13.434 1.00 85.81 225 ASP A O 1
ATOM 1618 N N . GLY A 1 226 ? 1.621 -2.777 12.074 1.00 88.31 226 GLY A N 1
ATOM 1619 C CA . GLY A 1 226 ? 0.294 -3.410 12.067 1.00 88.31 226 GLY A CA 1
ATOM 1620 C C . GLY A 1 226 ? 0.113 -4.502 11.012 1.00 88.31 226 GLY A C 1
ATOM 1621 O O . GLY A 1 226 ? -0.848 -5.270 11.073 1.00 88.31 226 GLY A O 1
ATOM 1622 N N . LEU A 1 227 ? 1.014 -4.578 10.037 1.00 89.50 227 LEU A N 1
ATOM 1623 C CA . LEU A 1 227 ? 0.938 -5.504 8.914 1.00 89.50 227 LEU A CA 1
ATOM 1624 C C . LEU A 1 227 ? 2.239 -6.301 8.832 1.00 89.50 227 LEU A C 1
ATOM 1626 O O . LEU A 1 227 ? 3.284 -5.884 9.326 1.00 89.50 227 LEU A O 1
ATOM 1630 N N . GLN A 1 228 ? 2.178 -7.467 8.207 1.00 88.00 228 GLN A N 1
ATOM 1631 C CA . GLN A 1 228 ? 3.345 -8.301 7.968 1.00 88.00 228 GLN A CA 1
ATOM 1632 C C . GLN A 1 228 ? 3.227 -9.036 6.635 1.00 88.00 228 GLN A C 1
ATOM 1634 O O . GLN A 1 228 ? 2.137 -9.242 6.095 1.00 88.00 228 GLN A O 1
ATOM 1639 N N . CYS A 1 229 ? 4.380 -9.451 6.128 1.00 84.88 229 CYS A N 1
ATOM 1640 C CA . CYS A 1 229 ? 4.503 -10.383 5.023 1.00 84.88 229 CYS A CA 1
ATOM 1641 C C . CYS A 1 229 ? 5.215 -11.623 5.550 1.00 84.88 229 CYS A C 1
ATOM 1643 O O . CYS A 1 229 ? 6.258 -11.491 6.188 1.00 84.88 229 CYS A O 1
ATOM 1645 N N . ASP A 1 230 ? 4.647 -12.805 5.314 1.00 78.06 230 ASP A N 1
ATOM 1646 C CA . ASP A 1 230 ? 5.181 -14.063 5.839 1.00 78.06 230 ASP A CA 1
ATOM 1647 C C . ASP A 1 230 ? 5.878 -14.882 4.758 1.00 78.06 230 ASP A C 1
ATOM 1649 O O . ASP A 1 230 ? 5.210 -15.518 3.926 1.00 78.06 230 ASP A O 1
ATOM 1653 N N . PRO A 1 231 ? 7.219 -14.935 4.770 1.00 76.12 231 PRO A N 1
ATOM 1654 C CA . PRO A 1 231 ? 7.959 -15.896 3.973 1.00 76.12 231 PRO A CA 1
ATOM 1655 C C . PRO A 1 231 ? 7.635 -17.332 4.426 1.00 76.12 231 PRO A C 1
ATOM 1657 O O . PRO A 1 231 ? 7.434 -17.565 5.619 1.00 76.12 231 PRO A O 1
ATOM 1660 N N . PRO A 1 232 ? 7.593 -18.316 3.511 1.00 73.06 232 PRO A N 1
ATOM 1661 C CA . PRO A 1 232 ? 7.813 -18.207 2.065 1.00 73.06 232 PRO A CA 1
ATOM 1662 C C . PRO A 1 232 ? 6.533 -17.898 1.271 1.00 73.06 232 PRO A C 1
ATOM 1664 O O . PRO A 1 232 ? 6.569 -17.821 0.051 1.00 73.06 232 PRO A O 1
ATOM 1667 N N . SER A 1 233 ? 5.381 -17.769 1.934 1.00 73.44 233 SER A N 1
ATOM 1668 C CA . SER A 1 233 ? 4.100 -17.565 1.246 1.00 73.44 233 SER A CA 1
ATOM 1669 C C . SER A 1 233 ? 3.966 -16.177 0.611 1.00 73.44 233 SER A C 1
ATOM 1671 O O . SER A 1 233 ? 3.113 -15.990 -0.254 1.00 73.44 233 SER A O 1
ATOM 1673 N N . TYR A 1 234 ? 4.778 -15.216 1.073 1.00 78.56 234 TYR A N 1
ATOM 1674 C CA . TYR A 1 234 ? 4.772 -13.800 0.696 1.00 78.56 234 TYR A CA 1
ATOM 1675 C C . TYR A 1 234 ? 3.370 -13.167 0.712 1.00 78.56 234 TYR A C 1
ATOM 1677 O O . TYR A 1 234 ? 3.084 -12.221 -0.021 1.00 78.56 234 TYR A O 1
ATOM 1685 N N . ARG A 1 235 ? 2.472 -13.700 1.553 1.00 79.81 235 ARG A N 1
ATOM 1686 C CA . ARG A 1 235 ? 1.122 -13.170 1.730 1.00 79.81 235 ARG A CA 1
ATOM 1687 C C . ARG A 1 235 ? 1.168 -11.957 2.641 1.00 79.81 235 ARG A C 1
ATOM 1689 O O . ARG A 1 235 ? 1.794 -11.992 3.697 1.00 79.81 235 ARG A O 1
ATOM 1696 N N . PHE A 1 236 ? 0.442 -10.924 2.242 1.00 85.50 236 PHE A N 1
ATOM 1697 C CA . PHE A 1 236 ? 0.172 -9.753 3.058 1.00 85.50 236 PHE A CA 1
ATOM 1698 C C . PHE A 1 236 ? -0.943 -10.056 4.064 1.00 85.50 236 PHE A C 1
ATOM 1700 O O . PHE A 1 236 ? -2.029 -10.487 3.667 1.00 85.50 236 PHE A O 1
ATOM 1707 N N . ARG A 1 237 ? -0.690 -9.833 5.359 1.00 86.88 237 ARG A N 1
ATOM 1708 C CA . ARG A 1 237 ? -1.704 -9.989 6.411 1.00 86.88 237 ARG A CA 1
ATOM 1709 C C . ARG A 1 237 ? -1.535 -8.984 7.545 1.00 86.88 237 ARG A C 1
ATOM 1711 O O . ARG A 1 237 ? -0.472 -8.396 7.728 1.00 86.88 237 ARG A O 1
ATOM 1718 N N . VAL A 1 238 ? -2.596 -8.829 8.334 1.00 91.44 238 VAL A N 1
ATOM 1719 C CA . VAL A 1 238 ? -2.542 -8.137 9.628 1.00 91.44 238 VAL A CA 1
ATOM 1720 C C . VAL A 1 238 ? -1.585 -8.880 10.557 1.00 91.44 238 VAL A C 1
ATOM 1722 O O . VAL A 1 238 ? -1.577 -10.113 10.594 1.00 91.44 238 VAL A O 1
ATOM 1725 N N . LYS A 1 239 ? -0.777 -8.132 11.308 1.00 90.69 239 LYS A N 1
ATOM 1726 C CA . LYS A 1 239 ? 0.067 -8.687 12.363 1.00 90.69 239 LYS A CA 1
ATOM 1727 C C . LYS A 1 239 ? -0.810 -9.047 13.556 1.00 90.69 239 LYS A C 1
ATOM 1729 O O . LYS A 1 239 ? -1.507 -8.191 14.100 1.00 90.69 239 LYS A O 1
ATOM 1734 N N . ALA A 1 240 ? -0.789 -10.317 13.959 1.00 91.50 240 ALA A N 1
ATOM 1735 C CA . ALA A 1 240 ? -1.492 -10.746 15.164 1.00 91.50 240 ALA A CA 1
ATOM 1736 C C . ALA A 1 240 ? -0.951 -9.984 16.386 1.00 91.50 240 ALA A C 1
ATOM 1738 O O . ALA A 1 240 ? 0.248 -9.717 16.491 1.00 91.50 240 ALA A O 1
ATOM 1739 N N . GLY A 1 241 ? -1.842 -9.628 17.305 1.00 88.81 241 GLY A N 1
ATOM 1740 C CA . GLY A 1 241 ? -1.530 -8.740 18.421 1.00 88.81 241 GLY A CA 1
ATOM 1741 C C . GLY A 1 241 ? -2.234 -9.146 19.708 1.00 88.81 241 GLY A C 1
ATOM 1742 O O . GLY A 1 241 ? -2.851 -10.208 19.806 1.00 88.81 241 GLY A O 1
ATOM 1743 N N . ASN A 1 242 ? -2.148 -8.292 20.729 1.00 87.81 242 ASN A N 1
ATOM 1744 C CA . ASN A 1 242 ? -2.830 -8.543 21.992 1.00 87.81 242 ASN A CA 1
ATOM 1745 C C . ASN A 1 242 ? -4.340 -8.299 21.832 1.00 87.81 242 ASN A C 1
ATOM 1747 O O . ASN A 1 242 ? -4.797 -7.167 21.928 1.00 87.81 242 ASN A O 1
ATOM 1751 N N . GLY A 1 243 ? -5.091 -9.361 21.531 1.00 91.69 243 GLY A N 1
ATOM 1752 C CA . GLY A 1 243 ? -6.539 -9.310 21.316 1.00 91.69 243 GLY A CA 1
ATOM 1753 C C . GLY A 1 243 ? -6.988 -9.490 19.864 1.00 91.69 243 GLY A C 1
ATOM 1754 O O . GLY A 1 243 ? -8.189 -9.572 19.630 1.00 91.69 243 GLY A O 1
ATOM 1755 N N . ILE A 1 244 ? -6.058 -9.596 18.905 1.00 94.69 244 ILE A N 1
ATOM 1756 C CA . ILE A 1 244 ? -6.356 -9.888 17.495 1.00 94.69 244 ILE A CA 1
ATOM 1757 C C . ILE A 1 244 ? -5.675 -11.192 17.094 1.00 94.69 244 ILE A C 1
ATOM 1759 O O . ILE A 1 244 ? -4.450 -11.316 17.188 1.00 94.69 244 ILE A O 1
ATOM 1763 N N . LYS A 1 245 ? -6.476 -12.138 16.606 1.00 93.19 245 LYS A N 1
ATOM 1764 C CA . LYS A 1 245 ? -6.035 -13.412 16.046 1.00 93.19 245 LYS A CA 1
ATOM 1765 C C . LYS A 1 245 ? -6.105 -13.349 14.521 1.00 93.19 245 LYS A C 1
ATOM 1767 O O . LYS A 1 245 ? -7.055 -12.810 13.956 1.00 93.19 245 LYS A O 1
ATOM 1772 N N . VAL A 1 246 ? -5.088 -13.906 13.867 1.00 92.81 246 VAL A N 1
ATOM 1773 C CA . VAL A 1 246 ? -5.008 -14.015 12.407 1.00 92.81 246 VAL A CA 1
ATOM 1774 C C . VAL A 1 246 ? -4.691 -15.464 12.064 1.00 92.81 246 VAL A C 1
ATOM 1776 O O . VAL A 1 246 ? -3.595 -15.941 12.359 1.00 92.81 246 VAL A O 1
ATOM 1779 N N . ASP A 1 247 ? -5.658 -16.172 11.487 1.00 89.75 247 ASP A N 1
ATOM 1780 C CA . ASP A 1 247 ? -5.545 -17.589 11.131 1.00 89.75 247 ASP A CA 1
ATOM 1781 C C . ASP A 1 247 ? -6.147 -17.889 9.744 1.00 89.75 247 ASP A C 1
ATOM 1783 O O . ASP A 1 247 ? -6.396 -16.985 8.944 1.00 89.75 247 ASP A O 1
ATOM 1787 N N . ASP A 1 248 ? -6.311 -19.172 9.421 1.00 89.56 248 ASP A N 1
ATOM 1788 C CA . ASP A 1 248 ? -6.865 -19.640 8.149 1.00 89.56 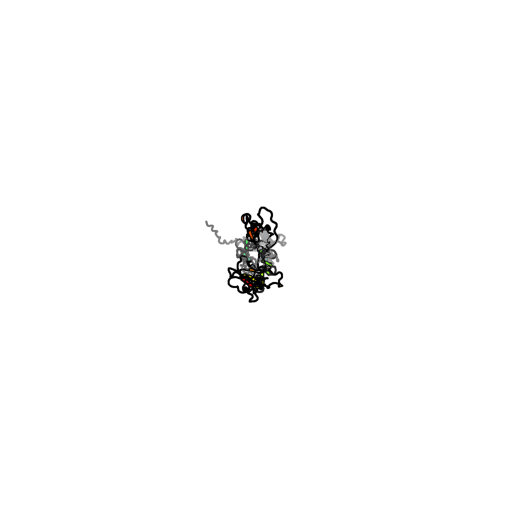248 ASP A CA 1
ATOM 1789 C C . ASP A 1 248 ? -8.343 -19.268 7.942 1.00 89.56 248 ASP A C 1
ATOM 1791 O O . ASP A 1 248 ? -8.830 -19.326 6.813 1.00 89.56 248 ASP A O 1
ATOM 1795 N N . LYS A 1 249 ? -9.044 -18.833 8.997 1.00 90.06 249 LYS A N 1
ATOM 1796 C CA . LYS A 1 249 ? -10.436 -18.367 8.953 1.00 90.06 249 LYS A CA 1
ATOM 1797 C C . LYS A 1 249 ? -10.554 -16.846 8.832 1.00 90.06 249 LYS A C 1
ATOM 1799 O O . LYS A 1 249 ? -11.662 -16.350 8.637 1.00 90.06 249 LYS A O 1
ATOM 1804 N N . GLY A 1 250 ? -9.444 -16.108 8.916 1.00 91.00 250 GLY A N 1
ATOM 1805 C CA . GLY A 1 250 ? -9.389 -14.659 8.720 1.00 91.00 250 GLY A CA 1
ATOM 1806 C C . GLY A 1 250 ? -8.828 -13.894 9.919 1.00 91.00 250 GLY A C 1
ATOM 1807 O O . GLY A 1 250 ? -7.985 -14.392 10.663 1.00 91.00 250 GLY A O 1
ATOM 1808 N N . VAL A 1 251 ? -9.273 -12.643 10.072 1.00 94.38 251 VAL A N 1
ATOM 1809 C CA . VAL A 1 251 ? -8.897 -11.755 11.184 1.00 94.38 251 VAL A CA 1
ATOM 1810 C C . VAL A 1 251 ? -10.072 -11.665 12.151 1.00 94.38 251 VAL A C 1
ATOM 1812 O O . VAL A 1 251 ? -11.169 -11.277 11.753 1.00 94.38 251 VAL A O 1
ATOM 1815 N N . SER A 1 252 ? -9.851 -12.004 13.417 1.00 94.25 252 SER A N 1
ATOM 1816 C CA . SER A 1 252 ? -10.878 -11.954 14.459 1.00 94.25 252 SER A CA 1
ATOM 1817 C C . SER A 1 252 ? -10.327 -11.393 15.764 1.00 94.25 252 SER A C 1
ATOM 1819 O O . SER A 1 252 ? -9.114 -11.298 15.961 1.00 94.25 252 SER A O 1
ATOM 1821 N N . ILE A 1 253 ? -11.220 -11.062 16.696 1.00 93.56 253 ILE A N 1
ATOM 1822 C CA . ILE A 1 253 ? -10.813 -10.863 18.088 1.00 93.56 253 ILE A CA 1
ATOM 1823 C C . ILE A 1 253 ? -10.350 -12.194 18.692 1.00 93.56 253 ILE A C 1
ATOM 1825 O O . ILE A 1 253 ? -10.814 -13.263 18.287 1.00 93.56 253 ILE A O 1
ATOM 1829 N N . ASP A 1 254 ? -9.440 -12.117 19.655 1.00 92.31 254 ASP A N 1
ATOM 1830 C CA . ASP A 1 254 ? -9.065 -13.222 20.536 1.00 92.31 254 ASP A CA 1
ATOM 1831 C C . ASP A 1 254 ? -9.932 -13.141 21.806 1.00 92.31 254 ASP A C 1
ATOM 1833 O O . ASP A 1 254 ? -9.597 -12.374 22.719 1.00 92.31 254 ASP A O 1
ATOM 1837 N N . PRO A 1 255 ? -11.077 -13.856 21.861 1.00 88.06 255 PRO A N 1
ATOM 1838 C CA . PRO A 1 255 ? -12.056 -13.693 22.929 1.00 88.06 255 PRO A CA 1
ATOM 1839 C C . PRO A 1 255 ? -11.488 -14.036 24.304 1.00 88.06 255 PRO A C 1
ATOM 1841 O O . PRO A 1 255 ? -11.924 -13.436 25.273 1.00 88.06 255 PRO A O 1
ATOM 1844 N N . ASP A 1 256 ? -10.491 -14.913 24.410 1.00 87.12 256 ASP A N 1
ATOM 1845 C CA . ASP A 1 256 ? -9.917 -15.285 25.707 1.00 87.12 256 ASP A CA 1
ATOM 1846 C C . ASP A 1 256 ? -9.022 -14.175 26.279 1.00 87.12 256 ASP A C 1
ATOM 1848 O O . ASP A 1 256 ? -8.857 -14.063 27.496 1.00 87.12 256 ASP A O 1
ATOM 1852 N N . LYS A 1 257 ? -8.481 -13.311 25.409 1.00 90.25 257 LYS A N 1
ATOM 1853 C CA . LYS A 1 257 ? -7.720 -12.120 25.810 1.00 90.25 257 LYS A CA 1
ATOM 1854 C C . LYS A 1 257 ? -8.592 -10.890 26.014 1.00 90.25 257 LYS A C 1
ATOM 1856 O O . LYS A 1 257 ? -8.356 -10.143 26.960 1.00 90.25 257 LYS A O 1
ATOM 1861 N N . VAL A 1 258 ? -9.558 -10.645 25.124 1.00 93.38 258 VAL A N 1
ATOM 1862 C CA . VAL A 1 258 ? -10.409 -9.441 25.210 1.00 93.38 258 VAL A CA 1
ATOM 1863 C C . VAL A 1 258 ? -11.600 -9.613 26.154 1.00 93.38 258 VAL A C 1
ATOM 1865 O O . VAL A 1 258 ? -12.102 -8.626 26.684 1.00 93.38 258 VAL A O 1
ATOM 1868 N N . LEU A 1 259 ? -12.033 -10.851 26.398 1.00 93.06 259 LEU A N 1
ATOM 1869 C CA . LEU A 1 259 ? -13.103 -11.221 27.324 1.0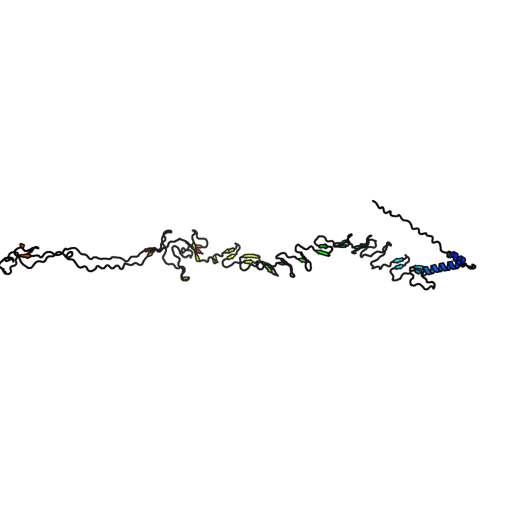0 93.06 259 LEU A CA 1
ATOM 1870 C C . LEU A 1 259 ? -12.567 -12.299 28.283 1.00 93.06 259 LEU A C 1
ATOM 1872 O O . LEU A 1 259 ? -12.896 -13.475 28.131 1.00 93.06 259 LEU A O 1
ATOM 1876 N N . PRO A 1 260 ? -11.714 -11.935 29.259 1.00 92.31 260 PRO A N 1
ATOM 1877 C CA . PRO A 1 260 ? -11.169 -12.893 30.212 1.00 92.31 260 PRO A CA 1
ATOM 1878 C C . PRO A 1 260 ? -12.268 -13.642 30.977 1.00 92.31 260 PRO A C 1
ATOM 1880 O O . PRO A 1 260 ? -13.298 -13.076 31.362 1.00 92.31 260 PRO A O 1
ATOM 1883 N N . ARG A 1 261 ? -12.019 -14.930 31.240 1.00 93.00 261 ARG A N 1
ATOM 1884 C CA . ARG A 1 261 ? -12.880 -15.776 32.076 1.00 93.00 261 ARG A CA 1
ATOM 1885 C C . ARG A 1 261 ? -13.108 -15.122 33.442 1.00 93.00 261 ARG A C 1
ATOM 1887 O O . ARG A 1 261 ? -12.174 -14.614 34.054 1.00 93.00 261 ARG A O 1
ATOM 1894 N N . GLY A 1 262 ? -14.348 -15.162 33.923 1.00 93.31 262 GLY A N 1
ATOM 1895 C CA . GLY A 1 262 ? -14.759 -14.505 35.167 1.00 93.31 262 GLY A CA 1
ATOM 1896 C C . GLY A 1 262 ? -15.334 -13.099 34.977 1.00 93.31 262 GLY A C 1
ATOM 1897 O O . GLY A 1 262 ? -15.895 -12.551 35.921 1.00 93.31 262 GLY A O 1
ATOM 1898 N N . MET A 1 263 ? -15.262 -12.522 33.770 1.00 95.25 263 MET A N 1
ATOM 1899 C CA . MET A 1 263 ? -15.958 -11.273 33.450 1.00 95.25 263 MET A CA 1
ATOM 1900 C C . MET A 1 263 ? -17.471 -11.452 33.592 1.00 95.25 263 MET A C 1
ATOM 1902 O O . MET A 1 263 ? -18.038 -12.352 32.976 1.00 95.25 263 MET A O 1
ATOM 1906 N N . ILE A 1 264 ? -18.117 -10.576 34.364 1.00 96.25 264 ILE A N 1
ATOM 1907 C CA . ILE A 1 264 ? -19.569 -10.572 34.579 1.00 96.25 264 ILE A CA 1
ATOM 1908 C C . ILE A 1 264 ? -20.175 -9.365 33.870 1.00 96.25 264 ILE A C 1
ATOM 1910 O O . ILE A 1 264 ? -19.718 -8.239 34.057 1.00 96.25 264 ILE A O 1
ATOM 1914 N N . VAL A 1 265 ? -21.223 -9.598 33.084 1.00 97.06 265 VAL A N 1
ATOM 1915 C CA . VAL A 1 265 ? -21.963 -8.546 32.377 1.00 97.06 265 VAL A CA 1
ATOM 1916 C C . VAL A 1 265 ? -23.452 -8.632 32.690 1.00 97.06 265 VAL A C 1
ATOM 1918 O O . VAL A 1 265 ? -23.988 -9.714 32.943 1.00 97.06 265 VAL A O 1
ATOM 1921 N N . MET A 1 266 ? -24.125 -7.481 32.664 1.00 97.56 266 MET A N 1
ATOM 1922 C CA . MET A 1 266 ? -25.584 -7.435 32.669 1.00 97.56 266 MET A CA 1
ATOM 1923 C C . MET A 1 266 ? -26.106 -7.842 31.287 1.00 97.56 266 MET A C 1
ATOM 1925 O O . MET A 1 266 ? -25.615 -7.368 30.264 1.00 97.56 266 MET A O 1
ATOM 1929 N N . PHE A 1 267 ? -27.106 -8.713 31.256 1.00 97.88 267 PHE A N 1
ATOM 1930 C CA . PHE A 1 267 ? -27.619 -9.347 30.050 1.00 97.88 267 PHE A CA 1
ATOM 1931 C C . PHE A 1 267 ? -29.145 -9.281 30.013 1.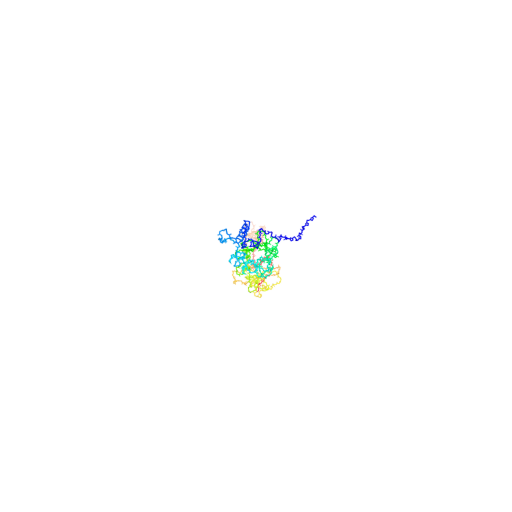00 97.88 267 PHE A C 1
ATOM 1933 O O . PHE A 1 267 ? -29.823 -9.649 30.972 1.00 97.88 267 PHE A O 1
ATOM 1940 N N . SER A 1 268 ? -29.686 -8.795 28.897 1.00 96.62 268 SER A N 1
ATOM 1941 C CA . SER A 1 268 ? -31.128 -8.629 28.667 1.00 96.62 268 SER A CA 1
ATOM 1942 C C . SER A 1 268 ? -31.738 -9.719 27.779 1.00 96.62 268 SER A C 1
ATOM 1944 O O . SER A 1 268 ? -32.945 -9.708 27.545 1.00 96.62 268 SER A O 1
ATOM 1946 N N . GLY A 1 269 ? -30.924 -10.640 27.251 1.00 95.75 269 GLY A N 1
ATOM 1947 C CA . GLY A 1 269 ? -31.403 -11.714 26.386 1.00 95.75 269 GLY A CA 1
ATOM 1948 C C . GLY A 1 269 ? -32.039 -12.869 27.161 1.00 95.75 269 GLY A C 1
ATOM 1949 O O . GLY A 1 269 ? -31.819 -13.049 28.356 1.00 95.75 269 GLY A O 1
ATOM 1950 N N . SER A 1 270 ? -32.821 -13.684 26.454 1.00 94.50 270 SER A N 1
ATOM 1951 C CA . SER A 1 270 ? -33.521 -14.844 27.021 1.00 94.50 270 SER A CA 1
ATOM 1952 C C . SER A 1 270 ? -32.707 -16.141 26.998 1.00 94.50 270 SER A C 1
ATOM 1954 O O . SER A 1 270 ? -33.057 -17.091 27.694 1.00 94.50 270 SER A O 1
ATOM 1956 N N . VAL A 1 271 ? -31.631 -16.197 26.206 1.00 97.38 271 VAL A N 1
ATOM 1957 C CA . VAL A 1 271 ? -30.766 -17.374 26.047 1.00 97.38 271 VAL A CA 1
ATOM 1958 C C . VAL A 1 271 ? -29.323 -16.959 26.290 1.00 97.38 271 VAL A C 1
ATOM 1960 O O . VAL A 1 271 ? -28.824 -16.056 25.621 1.00 97.38 271 VAL A O 1
ATOM 1963 N N . VAL A 1 272 ? -28.653 -17.616 27.238 1.00 96.94 272 VAL A N 1
ATOM 1964 C CA . VAL A 1 272 ? -27.239 -17.354 27.536 1.00 96.94 272 VAL A CA 1
ATOM 1965 C C . VAL A 1 272 ? -26.388 -17.739 26.316 1.00 96.94 272 VAL A C 1
ATOM 1967 O O . VAL A 1 272 ? -26.476 -18.886 25.869 1.00 96.94 272 VAL A O 1
ATOM 1970 N N . PRO A 1 273 ? -25.580 -16.820 25.751 1.00 95.94 273 PRO A N 1
ATOM 1971 C CA . PRO A 1 273 ? -24.763 -17.120 24.581 1.00 95.94 273 PRO A CA 1
ATOM 1972 C C . PRO A 1 273 ? -23.715 -18.199 24.862 1.00 95.94 273 PRO A C 1
ATOM 1974 O O . PRO A 1 273 ? -23.228 -18.344 25.984 1.00 95.94 273 PRO A O 1
ATOM 1977 N N . GLN A 1 274 ? -23.302 -18.915 23.814 1.00 95.06 274 GLN A N 1
ATOM 1978 C CA . GLN A 1 274 ? -22.202 -19.869 23.921 1.00 95.06 274 GLN A CA 1
ATOM 1979 C C . GLN A 1 274 ? -20.939 -19.183 24.472 1.00 95.06 274 GLN A C 1
ATOM 1981 O O . GLN A 1 274 ? -20.580 -18.080 24.061 1.00 95.06 274 GLN A O 1
ATOM 1986 N N . GLY A 1 275 ? -20.259 -19.853 25.405 1.00 93.94 275 GLY A N 1
ATOM 1987 C CA . GLY A 1 275 ? -19.069 -19.320 26.073 1.00 93.94 275 GLY A CA 1
ATOM 1988 C C . GLY A 1 275 ? -19.364 -18.422 27.278 1.00 93.94 275 GLY A C 1
ATOM 1989 O O . GLY A 1 275 ? -18.415 -17.898 27.863 1.00 93.94 275 GLY A O 1
ATOM 1990 N N . TRP A 1 276 ? -20.634 -18.278 27.662 1.00 96.56 276 TRP A N 1
ATOM 1991 C CA . TRP A 1 276 ? -21.091 -17.604 28.877 1.00 96.56 276 TRP A CA 1
ATOM 1992 C C . TRP A 1 276 ? -21.942 -18.554 29.732 1.00 96.56 276 TRP A C 1
ATOM 1994 O O . TRP A 1 276 ? -22.493 -19.531 29.227 1.00 96.56 276 TRP A O 1
ATOM 2004 N N . ALA A 1 277 ? -22.068 -18.264 31.025 1.00 97.69 277 ALA A N 1
ATOM 2005 C CA . ALA A 1 277 ? -22.928 -18.988 31.960 1.00 97.69 277 ALA A CA 1
ATOM 2006 C C . ALA A 1 277 ? -23.758 -18.016 32.806 1.00 97.69 277 ALA A C 1
ATOM 2008 O O . ALA A 1 277 ? -23.311 -16.910 33.093 1.00 97.69 277 ALA A O 1
ATOM 2009 N N . PHE A 1 278 ? -24.962 -18.417 33.214 1.00 97.94 278 PHE A N 1
ATOM 2010 C CA . PHE A 1 278 ? -25.795 -17.625 34.123 1.00 97.94 278 PHE A CA 1
ATOM 2011 C C . PHE A 1 278 ? -25.206 -17.625 35.538 1.00 97.94 278 PHE A C 1
ATOM 2013 O O . PHE A 1 278 ? -24.785 -18.671 36.021 1.00 97.94 278 PHE A O 1
ATOM 2020 N N . CYS A 1 279 ? -25.177 -16.466 36.199 1.00 97.62 279 CYS A N 1
ATOM 2021 C CA . CYS A 1 279 ? -24.640 -16.311 37.553 1.00 97.62 279 CYS A CA 1
ATOM 2022 C C . CYS A 1 279 ? -25.630 -16.812 38.619 1.00 97.62 279 CYS A C 1
ATOM 2024 O O . CYS A 1 279 ? -26.262 -16.017 39.321 1.00 97.62 279 CYS A O 1
ATOM 2026 N N . ASP A 1 280 ? -25.777 -18.132 38.729 1.00 96.62 280 ASP A N 1
ATOM 2027 C CA . ASP A 1 280 ? -26.712 -18.807 39.637 1.00 96.62 280 ASP A CA 1
ATOM 2028 C C . ASP A 1 280 ? -26.043 -19.677 40.713 1.00 96.62 280 ASP A C 1
ATOM 2030 O O . ASP A 1 280 ? -26.741 -20.323 41.498 1.00 96.62 280 ASP A O 1
ATOM 2034 N N . GLY A 1 281 ? -24.708 -19.667 40.785 1.00 95.19 281 GLY A N 1
ATOM 2035 C CA . GLY A 1 281 ? -23.930 -20.492 41.713 1.00 95.19 281 GLY A CA 1
ATOM 2036 C C . GLY A 1 281 ? -23.481 -21.829 41.122 1.00 95.19 281 GLY A C 1
ATOM 2037 O O . GLY A 1 281 ? -22.724 -22.561 41.759 1.00 95.19 281 GLY A O 1
ATOM 2038 N N . THR A 1 282 ? -23.929 -22.171 39.912 1.00 95.31 282 THR A N 1
ATOM 2039 C CA . THR A 1 282 ? -23.504 -23.379 39.198 1.00 95.31 282 THR A CA 1
ATOM 2040 C C . THR A 1 282 ? -22.333 -23.080 38.260 1.00 95.31 282 THR A C 1
ATOM 2042 O O . THR A 1 282 ? -22.016 -21.924 37.975 1.00 95.31 282 THR A O 1
ATOM 2045 N N . ASN A 1 283 ? -21.648 -24.124 37.777 1.00 91.62 283 ASN A N 1
ATOM 2046 C CA . ASN A 1 283 ? -20.553 -24.015 36.798 1.00 91.62 283 ASN A CA 1
ATOM 2047 C C . ASN A 1 283 ? -19.406 -23.066 37.214 1.00 91.62 283 ASN A C 1
ATOM 2049 O O . ASN A 1 283 ? -18.720 -22.494 36.366 1.00 91.62 283 ASN A O 1
ATOM 2053 N N . GLY A 1 284 ? -19.197 -22.892 38.524 1.00 92.31 284 GLY A N 1
ATOM 2054 C CA . GLY A 1 284 ? -18.183 -21.989 39.078 1.00 92.31 284 GLY A CA 1
ATOM 2055 C C . GLY A 1 284 ? -18.533 -20.500 38.975 1.00 92.31 284 GLY A C 1
ATOM 2056 O O . GLY A 1 284 ? -17.661 -19.666 39.200 1.00 92.31 284 GLY A O 1
ATOM 2057 N N . THR A 1 285 ? -19.777 -20.157 38.627 1.00 96.88 285 THR A N 1
ATOM 2058 C CA . THR A 1 285 ? -20.285 -18.780 38.659 1.00 96.88 285 THR A CA 1
ATOM 2059 C C . THR A 1 285 ? -20.685 -18.382 40.086 1.00 96.88 285 THR A C 1
ATOM 2061 O O . THR A 1 285 ? -21.070 -19.248 40.875 1.00 96.88 285 THR A O 1
ATOM 2064 N N . PRO A 1 286 ? -20.639 -17.091 40.456 1.00 95.62 286 PRO A N 1
ATOM 2065 C CA . PRO A 1 286 ? -21.290 -16.619 41.676 1.00 95.62 286 PRO A CA 1
ATOM 2066 C C . PRO A 1 286 ? -22.819 -16.648 41.526 1.00 95.62 286 PRO A C 1
ATOM 2068 O O . PRO A 1 286 ? -23.336 -16.418 40.438 1.00 95.62 286 PRO A O 1
ATOM 2071 N N . ASP A 1 287 ? -23.562 -16.860 42.617 1.00 95.50 287 ASP A N 1
ATOM 2072 C CA . ASP A 1 287 ? -25.026 -16.706 42.613 1.00 95.50 287 ASP A CA 1
ATOM 2073 C C . ASP A 1 287 ? -25.407 -15.242 42.858 1.00 95.50 287 ASP A C 1
ATOM 2075 O O . ASP A 1 287 ? -25.479 -14.795 44.007 1.00 95.50 287 ASP A O 1
ATOM 2079 N N . LEU A 1 288 ? -25.656 -14.502 41.775 1.00 95.81 288 LEU A N 1
ATOM 2080 C CA . LEU A 1 288 ? -26.037 -13.084 41.801 1.00 95.81 288 LEU A CA 1
ATOM 2081 C C . LEU A 1 288 ? -27.551 -12.860 41.700 1.00 95.81 288 LEU A C 1
ATOM 2083 O O . LEU A 1 288 ? -28.006 -11.718 41.625 1.00 95.81 288 LEU A O 1
ATOM 2087 N N . ARG A 1 289 ? -28.354 -13.930 41.708 1.00 93.31 289 ARG A N 1
ATOM 2088 C CA . ARG A 1 289 ? -29.813 -13.820 41.605 1.00 93.31 289 ARG A CA 1
ATOM 2089 C C . ARG A 1 289 ? -30.373 -13.125 42.839 1.00 93.31 289 ARG A C 1
ATOM 2091 O O . ARG A 1 289 ? -30.156 -13.577 43.966 1.00 93.31 289 ARG A O 1
ATOM 2098 N N . ASP A 1 290 ? -31.137 -12.064 42.601 1.00 93.50 290 ASP A N 1
ATOM 2099 C CA . ASP A 1 290 ? -31.787 -11.253 43.634 1.00 93.50 290 ASP A CA 1
ATOM 2100 C C . ASP A 1 290 ? -30.820 -10.612 44.633 1.00 93.50 290 ASP A C 1
ATOM 2102 O O . ASP A 1 290 ? -31.123 -10.449 45.819 1.00 93.50 290 ASP A O 1
ATOM 2106 N N . ARG A 1 291 ? -29.640 -10.229 44.137 1.00 92.81 291 ARG A N 1
ATOM 2107 C CA . ARG A 1 291 ? -28.609 -9.546 44.912 1.00 92.81 291 ARG A CA 1
ATOM 2108 C C . ARG A 1 291 ? -28.211 -8.237 44.252 1.00 92.81 291 ARG A C 1
ATOM 2110 O O . ARG A 1 291 ? -28.209 -8.102 43.032 1.00 92.81 291 ARG A O 1
ATOM 2117 N N . PHE A 1 292 ? -27.829 -7.286 45.089 1.00 91.50 292 PHE A N 1
ATOM 2118 C CA . PHE A 1 292 ? -27.153 -6.078 44.648 1.00 91.50 292 P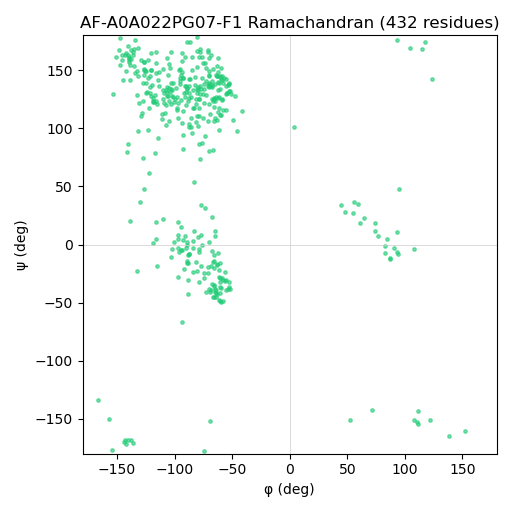HE A CA 1
ATOM 2119 C C . PHE A 1 292 ? -25.641 -6.333 44.597 1.00 91.50 292 PHE A C 1
ATOM 2121 O O . PHE A 1 292 ? -25.089 -6.948 45.512 1.00 91.50 292 PHE A O 1
ATOM 2128 N N . VAL A 1 293 ? -24.973 -5.870 43.538 1.00 93.94 293 VAL A N 1
ATOM 2129 C CA . VAL A 1 293 ? -23.516 -6.005 43.399 1.00 93.94 293 VAL A CA 1
ATOM 2130 C C . VAL A 1 293 ? -22.842 -4.856 44.139 1.00 93.94 293 VAL A C 1
ATOM 2132 O O . VAL A 1 293 ? -23.025 -3.695 43.784 1.00 93.94 293 VAL A O 1
ATOM 2135 N N . SER A 1 294 ? -22.050 -5.188 45.156 1.00 92.06 294 SER A N 1
ATOM 2136 C CA . SER A 1 294 ? -21.206 -4.230 45.870 1.00 92.06 294 SER A CA 1
ATOM 2137 C C . SER A 1 294 ? -19.762 -4.358 45.398 1.00 92.06 294 SER A C 1
ATOM 2139 O O . SER A 1 294 ? -19.267 -5.469 45.202 1.00 92.06 294 SER A O 1
ATOM 2141 N N . GLY A 1 295 ? -19.084 -3.224 45.223 1.00 94.06 295 GLY A N 1
ATOM 2142 C CA . GLY A 1 295 ? -17.651 -3.204 44.949 1.00 94.06 295 GLY A CA 1
ATOM 2143 C C . GLY A 1 295 ? -16.873 -3.801 46.121 1.00 94.06 295 GLY A C 1
ATOM 2144 O O . GLY A 1 295 ? -17.124 -3.459 47.277 1.00 94.06 295 GLY A O 1
ATOM 2145 N N . ALA A 1 296 ? -15.937 -4.699 45.822 1.00 95.62 296 ALA A N 1
ATOM 2146 C CA . ALA A 1 296 ? -15.015 -5.230 46.816 1.00 95.62 296 ALA A CA 1
ATOM 2147 C C . ALA A 1 296 ? -13.976 -4.161 47.194 1.00 95.62 296 ALA A C 1
ATOM 2149 O O . ALA A 1 296 ? -13.487 -3.444 46.320 1.00 95.62 296 ALA A O 1
ATOM 2150 N N . TRP A 1 297 ? -13.619 -4.066 48.478 1.00 95.12 297 TRP A N 1
ATOM 2151 C CA . TRP A 1 297 ? -12.548 -3.171 48.930 1.00 95.12 297 TRP A CA 1
ATOM 2152 C C . TRP A 1 297 ? -11.167 -3.662 48.459 1.00 95.12 297 TRP A C 1
ATOM 2154 O O . TRP A 1 297 ? -10.330 -2.870 48.034 1.00 95.12 297 TRP A O 1
ATOM 2164 N N . GLN A 1 298 ? -10.953 -4.980 48.468 1.00 96.88 298 GLN A N 1
ATOM 2165 C CA . GLN A 1 298 ? -9.767 -5.663 47.938 1.00 96.88 298 GLN A CA 1
ATOM 2166 C C . GLN A 1 298 ? -10.170 -6.950 47.202 1.00 96.88 298 GLN A C 1
ATOM 2168 O O . GLN A 1 298 ? -11.236 -7.513 47.447 1.00 96.88 298 GLN A O 1
ATOM 2173 N N . LEU A 1 299 ? -9.309 -7.451 46.309 1.00 94.44 299 LEU A N 1
ATOM 2174 C CA . LEU A 1 299 ? -9.638 -8.591 45.440 1.00 94.44 299 LEU A CA 1
ATOM 2175 C C . LEU A 1 299 ? -9.971 -9.879 46.214 1.00 94.44 299 LEU A C 1
ATOM 2177 O O . LEU A 1 299 ? -10.809 -10.653 45.764 1.00 94.44 299 LEU A O 1
ATOM 2181 N N . SER A 1 300 ? -9.364 -10.097 47.382 1.00 94.94 300 SER A N 1
ATOM 2182 C CA . SER A 1 300 ? -9.654 -11.254 48.243 1.00 94.94 300 SER A CA 1
ATOM 2183 C C . SER A 1 300 ? -11.071 -11.254 48.821 1.00 94.94 300 SER A C 1
ATOM 2185 O O . SER A 1 300 ? -11.553 -12.305 49.233 1.00 94.94 300 SER A O 1
ATOM 2187 N N . ASP A 1 301 ? -11.742 -10.100 48.855 1.00 94.44 301 ASP A N 1
ATOM 2188 C CA . ASP A 1 301 ? -13.122 -10.007 49.332 1.00 94.44 301 ASP A CA 1
ATOM 2189 C C . ASP A 1 301 ? -14.124 -10.407 48.235 1.00 94.44 301 ASP A C 1
ATOM 2191 O O . ASP A 1 301 ? -15.299 -10.649 48.528 1.00 94.44 301 ASP A O 1
ATOM 2195 N N . ALA A 1 302 ? -13.681 -10.473 46.972 1.00 93.06 302 ALA A N 1
ATOM 2196 C CA . ALA A 1 302 ? -14.533 -10.795 45.837 1.00 93.06 302 ALA A CA 1
ATOM 2197 C C . ALA A 1 302 ? -15.131 -12.205 45.963 1.00 93.06 302 ALA A C 1
ATOM 2199 O O . ALA A 1 302 ? -14.473 -13.156 46.375 1.00 93.06 302 ALA A O 1
ATOM 2200 N N . GLY A 1 303 ? -16.402 -12.336 45.583 1.00 90.44 303 GLY A N 1
ATOM 2201 C CA . GLY A 1 303 ? -17.148 -13.595 45.671 1.00 90.44 303 GLY A CA 1
ATOM 2202 C C . GLY A 1 303 ? -17.833 -13.840 47.019 1.00 90.44 303 GLY A C 1
ATOM 2203 O O . GLY A 1 303 ? -18.705 -14.705 47.092 1.00 90.44 303 GLY A O 1
ATOM 2204 N N . ASN A 1 304 ? -17.525 -13.060 48.061 1.00 91.75 304 ASN A N 1
ATOM 2205 C CA . ASN A 1 304 ? -18.265 -13.131 49.319 1.00 91.75 304 ASN A CA 1
ATOM 2206 C C . ASN A 1 304 ? -19.684 -12.567 49.168 1.00 91.75 304 ASN A C 1
ATOM 2208 O O . ASN A 1 304 ? -19.928 -11.609 48.433 1.00 91.75 304 ASN A O 1
ATOM 2212 N N . THR A 1 305 ? -20.633 -13.154 49.899 1.00 91.19 305 THR A N 1
ATOM 2213 C CA . THR A 1 305 ? -22.029 -12.702 49.940 1.00 91.19 305 THR A CA 1
ATOM 2214 C C . THR A 1 305 ? -22.565 -12.773 51.365 1.00 91.19 305 THR A C 1
ATOM 2216 O O . THR A 1 305 ? -22.063 -13.540 52.183 1.00 91.19 305 THR A O 1
ATOM 2219 N N . ASN A 1 306 ? -23.598 -11.988 51.666 1.00 88.81 306 ASN A N 1
ATOM 2220 C CA . ASN A 1 306 ? -24.403 -12.196 52.868 1.00 88.81 306 ASN A CA 1
ATOM 2221 C C . ASN A 1 306 ? -25.566 -13.168 52.580 1.00 88.81 306 ASN A C 1
ATOM 2223 O O . ASN A 1 306 ? -25.802 -13.585 51.443 1.00 88.81 306 ASN A O 1
ATOM 2227 N N . ASP A 1 307 ? -26.314 -13.531 53.616 1.00 87.94 307 ASP A N 1
ATOM 2228 C CA . ASP A 1 307 ? -27.487 -14.407 53.539 1.00 87.94 307 ASP A CA 1
ATOM 2229 C C . ASP A 1 307 ? -28.756 -13.688 53.035 1.00 87.94 307 ASP A C 1
ATOM 2231 O O . ASP A 1 307 ? -29.800 -14.317 52.861 1.00 87.94 307 ASP A O 1
ATOM 2235 N N . LYS A 1 308 ? -28.691 -12.372 52.796 1.00 89.06 308 LYS A N 1
ATOM 2236 C CA . LYS A 1 308 ? -29.845 -11.552 52.420 1.00 89.06 308 LYS A CA 1
ATOM 2237 C C . LYS A 1 308 ? -30.062 -11.544 50.908 1.00 89.06 308 LYS A C 1
ATOM 2239 O O . LYS A 1 308 ? -29.121 -11.491 50.115 1.00 89.06 308 LYS A O 1
ATOM 2244 N N . ARG A 1 309 ? -31.336 -11.563 50.513 1.00 90.81 309 ARG A N 1
ATOM 2245 C CA . ARG A 1 309 ? -31.785 -11.440 49.123 1.00 90.81 309 ARG A CA 1
ATOM 2246 C C . ARG A 1 309 ? -32.950 -10.472 49.025 1.00 90.81 309 ARG A C 1
ATOM 2248 O O . ARG A 1 309 ? -33.720 -10.311 49.972 1.00 90.81 309 ARG A O 1
ATOM 2255 N N . ILE A 1 310 ? -33.086 -9.864 47.856 1.00 91.81 310 ILE A N 1
ATOM 2256 C CA . ILE A 1 310 ? -34.326 -9.214 47.450 1.00 91.81 310 ILE A CA 1
ATOM 2257 C C . ILE A 1 310 ? -35.377 -10.322 47.263 1.00 91.81 310 ILE A C 1
ATOM 2259 O O . ILE A 1 310 ? -35.081 -11.384 46.724 1.00 91.81 310 ILE A O 1
ATOM 2263 N N . THR A 1 311 ? -36.598 -10.110 47.739 1.00 89.38 311 THR A N 1
ATOM 2264 C CA . THR A 1 311 ? -37.683 -11.109 47.666 1.00 89.38 311 THR A CA 1
ATOM 2265 C C . THR A 1 311 ? -38.826 -10.597 46.798 1.00 89.38 311 THR A C 1
ATOM 2267 O O . THR A 1 311 ? -38.862 -9.410 46.493 1.00 89.38 311 THR A O 1
ATOM 2270 N N . GLY A 1 312 ? -39.749 -11.471 46.388 1.00 89.00 312 GLY A N 1
ATOM 2271 C CA . GLY A 1 312 ? -40.884 -11.118 45.526 1.00 89.00 312 GLY A CA 1
ATOM 2272 C C . GLY A 1 312 ? -40.728 -11.581 44.074 1.00 89.00 312 GLY A C 1
ATOM 2273 O O . GLY A 1 312 ? -39.662 -12.043 43.651 1.00 89.00 312 GLY A O 1
ATOM 2274 N N . ASP A 1 313 ? -41.823 -11.488 43.319 1.00 89.31 313 ASP A N 1
ATOM 2275 C CA . ASP A 1 313 ? -41.876 -11.877 41.907 1.00 89.31 313 ASP A CA 1
ATOM 2276 C C . ASP A 1 313 ? -41.169 -10.859 40.989 1.00 89.31 313 ASP A C 1
ATOM 2278 O O . ASP A 1 313 ? -40.594 -9.872 41.440 1.00 89.31 313 ASP A O 1
ATOM 2282 N N . ASN A 1 314 ? -41.195 -11.093 39.677 1.00 84.56 314 ASN A N 1
ATOM 2283 C CA . ASN A 1 314 ? -40.531 -10.239 38.685 1.00 84.56 314 ASN A CA 1
ATOM 2284 C C . ASN A 1 314 ? -41.124 -8.824 38.528 1.00 84.56 314 ASN A C 1
ATOM 2286 O O . ASN A 1 314 ? -40.554 -8.024 37.789 1.00 84.56 314 ASN A O 1
ATOM 2290 N N . LYS A 1 315 ? -42.241 -8.510 39.191 1.00 87.81 315 LYS A N 1
ATOM 2291 C CA . LYS A 1 315 ? -42.893 -7.192 39.174 1.00 87.81 315 LYS A CA 1
ATOM 2292 C C . LYS A 1 315 ? -42.890 -6.513 40.543 1.00 87.81 315 LYS A C 1
ATOM 2294 O O . LYS A 1 315 ? -43.070 -5.303 40.613 1.00 87.81 315 LYS A O 1
ATOM 2299 N N . ASN A 1 316 ? -42.681 -7.278 41.612 1.00 89.94 316 ASN A N 1
ATOM 2300 C CA . ASN A 1 316 ? -42.840 -6.846 42.998 1.00 89.94 316 ASN A CA 1
ATOM 2301 C C . ASN A 1 316 ? -41.614 -7.200 43.857 1.00 89.94 316 ASN A C 1
ATOM 2303 O O . ASN A 1 316 ? -41.749 -7.574 45.022 1.00 89.94 316 ASN A O 1
ATOM 2307 N N . LYS A 1 317 ? -40.405 -7.108 43.290 1.00 91.75 317 LYS A N 1
ATOM 2308 C CA . LYS A 1 317 ? -39.159 -7.277 44.039 1.00 91.75 317 LYS A CA 1
ATOM 2309 C C . LYS A 1 317 ? -38.981 -6.179 45.089 1.00 91.75 317 LYS A C 1
ATOM 2311 O O . LYS A 1 317 ? -39.010 -4.995 44.760 1.00 91.75 317 LYS A O 1
ATOM 2316 N N . ALA A 1 318 ? -38.752 -6.584 46.335 1.00 91.38 318 ALA A N 1
ATOM 2317 C CA . ALA A 1 318 ? -38.522 -5.694 47.464 1.00 91.38 318 ALA A CA 1
ATOM 2318 C C . ALA A 1 318 ? -37.512 -6.279 48.465 1.00 91.38 318 ALA A C 1
ATOM 2320 O O . ALA A 1 318 ? -37.498 -7.480 48.758 1.00 91.38 318 ALA A O 1
ATOM 2321 N N . PHE A 1 319 ? -36.672 -5.406 49.013 1.00 92.56 319 PHE A N 1
ATOM 2322 C CA . PHE A 1 319 ? -35.868 -5.651 50.198 1.00 92.56 319 PHE A CA 1
ATOM 2323 C C . PHE A 1 319 ? -36.449 -4.840 51.350 1.00 92.56 319 PHE A C 1
ATOM 2325 O O . PHE A 1 319 ? -36.542 -3.612 51.287 1.00 92.56 319 PHE A O 1
ATOM 2332 N N . ASN A 1 320 ? -36.853 -5.554 52.393 1.00 89.94 320 ASN A N 1
ATOM 2333 C CA . ASN A 1 320 ? -37.499 -4.979 53.557 1.00 89.94 320 ASN A CA 1
ATOM 2334 C C . ASN A 1 320 ? -36.548 -5.072 54.748 1.00 89.94 320 ASN A C 1
ATOM 2336 O O . ASN A 1 320 ? -36.245 -6.167 55.225 1.00 89.94 320 ASN A O 1
ATOM 2340 N N . ALA A 1 321 ? -36.077 -3.921 55.219 1.00 90.31 321 ALA A N 1
ATOM 2341 C CA . ALA A 1 321 ? -35.283 -3.833 56.430 1.00 90.31 321 ALA A CA 1
ATOM 2342 C C . ALA A 1 321 ? -36.214 -3.854 57.649 1.00 90.31 321 ALA A C 1
ATOM 2344 O O . ALA A 1 321 ? -37.230 -3.156 57.674 1.00 90.31 321 ALA A O 1
ATOM 2345 N N . GLN A 1 322 ? -35.866 -4.660 58.650 1.00 89.69 322 GLN A N 1
ATOM 2346 C CA . GLN A 1 322 ? -36.486 -4.578 59.970 1.00 89.69 322 GLN A CA 1
ATOM 2347 C C . GLN A 1 322 ? -35.703 -3.585 60.820 1.00 89.69 322 GLN A C 1
ATOM 2349 O O . GLN A 1 322 ? -34.470 -3.627 60.841 1.00 89.69 322 GLN A O 1
ATOM 2354 N N . THR A 1 323 ? -36.409 -2.708 61.526 1.00 89.69 323 THR A N 1
ATOM 2355 C CA . THR A 1 323 ? -35.793 -1.926 62.598 1.00 89.69 323 THR A CA 1
ATOM 2356 C C . THR A 1 323 ? -35.472 -2.835 63.781 1.00 89.69 323 THR A C 1
ATOM 2358 O O . THR A 1 323 ? -36.060 -3.903 63.944 1.00 89.69 323 THR A O 1
ATOM 2361 N N . THR A 1 324 ? -34.574 -2.396 64.658 1.00 90.31 324 THR A N 1
ATOM 2362 C CA . THR A 1 324 ? -34.440 -3.016 65.981 1.00 90.31 324 THR A CA 1
ATOM 2363 C C . THR A 1 324 ? -35.759 -2.870 66.745 1.00 90.31 324 THR A C 1
ATOM 2365 O O . THR A 1 324 ? -36.457 -1.868 66.579 1.00 90.31 324 THR A O 1
ATOM 2368 N N . ALA A 1 325 ? -36.118 -3.875 67.550 1.00 90.56 325 ALA A N 1
ATOM 2369 C CA . ALA A 1 325 ? -37.306 -3.802 68.393 1.00 90.56 325 ALA A CA 1
ATOM 2370 C C . ALA A 1 325 ? -37.098 -2.744 69.477 1.00 90.56 325 ALA A C 1
ATOM 2372 O O . ALA A 1 325 ? -36.128 -2.836 70.230 1.00 90.56 325 ALA A O 1
ATOM 2373 N N . ASP A 1 326 ? -38.007 -1.778 69.565 1.00 88.38 326 ASP A N 1
ATOM 2374 C CA . ASP A 1 326 ? -37.949 -0.722 70.572 1.00 88.38 326 ASP A CA 1
ATOM 2375 C C . ASP A 1 326 ? -39.357 -0.378 71.072 1.00 88.38 326 ASP A C 1
ATOM 2377 O O . ASP A 1 326 ? -40.357 -0.788 70.477 1.00 88.38 326 ASP A O 1
ATOM 2381 N N . LYS A 1 327 ? -39.436 0.327 72.198 1.00 86.38 327 LYS A N 1
ATOM 2382 C CA . LYS A 1 327 ? -40.679 0.869 72.757 1.00 86.38 327 LYS A CA 1
ATOM 2383 C C . LYS A 1 327 ? -40.562 2.380 72.875 1.00 86.38 327 LYS A C 1
ATOM 2385 O O . LYS A 1 327 ? -39.473 2.903 73.113 1.00 86.38 327 LYS A O 1
ATOM 2390 N N . THR A 1 328 ? -41.673 3.098 72.776 1.00 80.44 328 THR A N 1
ATOM 2391 C CA . THR A 1 328 ? -41.625 4.543 72.998 1.00 80.44 328 THR A CA 1
ATOM 2392 C C . THR A 1 328 ? -41.313 4.854 74.466 1.00 80.44 328 THR A C 1
ATOM 2394 O O . THR A 1 328 ? -41.793 4.194 75.391 1.00 80.44 328 THR A O 1
ATOM 2397 N N . ASN A 1 329 ? -40.490 5.878 74.711 1.00 78.62 329 ASN A N 1
ATOM 2398 C CA . ASN A 1 329 ? -40.226 6.382 76.062 1.00 78.62 329 ASN A CA 1
ATOM 2399 C C . ASN A 1 329 ? -41.327 7.364 76.495 1.00 78.62 329 ASN A C 1
ATOM 2401 O O . ASN A 1 329 ? -41.059 8.524 76.815 1.00 78.62 329 ASN A O 1
ATOM 2405 N N . LEU A 1 330 ? -42.586 6.929 76.413 1.00 81.50 330 LEU A N 1
ATOM 2406 C CA . LEU A 1 330 ? -43.730 7.770 76.733 1.00 81.50 330 LEU A CA 1
ATOM 2407 C C . LEU A 1 330 ? -43.916 7.848 78.252 1.00 81.50 330 LEU A C 1
ATOM 2409 O O . LEU A 1 330 ? -44.199 6.846 78.909 1.00 81.50 330 LEU A O 1
ATOM 2413 N N . SER A 1 331 ? -43.798 9.052 78.808 1.00 77.56 331 SER A N 1
ATOM 2414 C CA . SER A 1 331 ? -44.158 9.342 80.193 1.00 77.56 331 SER A CA 1
ATOM 2415 C C . SER A 1 331 ? -45.479 10.108 80.239 1.00 77.56 331 SER A C 1
ATOM 2417 O O . SER A 1 331 ? -45.695 11.056 79.485 1.00 77.56 331 SER A O 1
ATOM 2419 N N . VAL A 1 332 ? -46.381 9.695 81.132 1.00 82.12 332 VAL A N 1
ATOM 2420 C CA . VAL A 1 332 ? -47.602 10.449 81.436 1.00 82.12 332 VAL A CA 1
ATOM 2421 C C . VAL A 1 332 ? -47.529 10.893 82.886 1.00 82.12 332 VAL A C 1
ATOM 2423 O O . VAL A 1 332 ? -47.372 10.066 83.781 1.00 82.12 332 VAL A O 1
ATOM 2426 N N . SER A 1 333 ? -47.640 12.199 83.105 1.00 80.31 333 SER A N 1
ATOM 2427 C CA . SER A 1 333 ? -47.701 12.795 84.437 1.00 80.31 333 SER A CA 1
ATOM 2428 C C . SER A 1 333 ? -49.124 13.267 84.712 1.00 80.31 333 SER A C 1
ATOM 2430 O O . SER A 1 333 ? -49.699 13.992 83.899 1.00 80.31 333 SER A O 1
ATOM 2432 N N . VAL A 1 334 ? -49.692 12.847 85.843 1.00 83.56 334 VAL A N 1
ATOM 2433 C CA . VAL A 1 334 ? -50.936 13.416 86.371 1.00 83.56 334 VAL A CA 1
ATOM 2434 C C . VAL A 1 334 ? -50.541 14.433 87.434 1.00 83.56 334 VAL A C 1
ATOM 2436 O O . VAL A 1 334 ? -49.907 14.069 88.420 1.00 83.56 334 VAL A O 1
ATOM 2439 N N . GLN A 1 335 ? -50.853 15.706 87.197 1.00 80.56 335 GLN A N 1
ATOM 2440 C CA . GLN A 1 335 ? -50.504 16.796 88.111 1.00 80.56 335 GLN A CA 1
ATOM 2441 C C . GLN A 1 335 ? -51.421 16.830 89.340 1.00 80.56 335 GLN A C 1
ATOM 2443 O O . GLN A 1 335 ? -52.526 16.280 89.322 1.00 80.56 335 GLN A O 1
ATOM 2448 N N . ASP A 1 336 ? -50.961 17.520 90.384 1.00 78.62 336 ASP A N 1
ATOM 2449 C CA . ASP A 1 336 ? -51.720 17.747 91.613 1.00 78.62 336 ASP A CA 1
ATOM 2450 C C . ASP A 1 336 ? -53.099 18.350 91.318 1.00 78.62 336 ASP A C 1
ATOM 2452 O O . ASP A 1 336 ? -53.254 19.234 90.474 1.00 78.62 336 ASP A O 1
ATOM 2456 N N . THR A 1 337 ? -54.119 17.873 92.031 1.00 80.50 337 THR A N 1
ATOM 2457 C CA . THR A 1 337 ? -55.493 18.372 91.913 1.00 80.50 337 THR A CA 1
ATOM 2458 C C . THR A 1 337 ? -56.056 18.673 93.296 1.00 80.50 337 THR A C 1
ATOM 2460 O O . THR A 1 337 ? -56.137 17.796 94.154 1.00 80.50 337 THR A O 1
ATOM 2463 N N . THR A 1 338 ? -56.469 19.924 93.506 1.00 82.69 338 THR A N 1
ATOM 2464 C CA . THR A 1 338 ? -57.175 20.362 94.716 1.00 82.69 338 THR A CA 1
ATOM 2465 C C . THR A 1 338 ? -58.655 20.015 94.600 1.00 82.69 338 THR A C 1
ATOM 2467 O O . THR A 1 338 ? -59.312 20.423 93.642 1.00 82.69 338 THR A O 1
ATOM 2470 N N . LEU A 1 339 ? -59.194 19.294 95.586 1.00 81.75 339 LEU A N 1
ATOM 2471 C CA . LEU A 1 339 ? -60.618 18.966 95.619 1.00 81.75 339 LEU A CA 1
ATOM 2472 C C . LEU A 1 339 ? -61.475 20.205 95.900 1.00 81.75 339 LEU A C 1
ATOM 2474 O O . LEU A 1 339 ? -61.177 21.020 96.772 1.00 81.75 339 LEU A O 1
ATOM 2478 N N . THR A 1 340 ? -62.576 20.311 95.167 1.00 84.12 340 THR A N 1
ATOM 2479 C CA . THR A 1 340 ? -63.641 21.298 95.377 1.00 84.12 340 THR A CA 1
ATOM 2480 C C . THR A 1 340 ? -64.722 20.747 96.310 1.00 84.12 340 THR A C 1
ATOM 2482 O O . THR A 1 340 ? -64.848 19.532 96.461 1.00 84.12 340 THR A O 1
ATOM 2485 N N . ILE A 1 341 ? -65.547 21.623 96.903 1.00 81.88 341 ILE A N 1
ATOM 2486 C CA . ILE A 1 341 ? -66.690 21.221 97.756 1.00 81.88 341 ILE A CA 1
ATOM 2487 C C . ILE A 1 341 ? -67.600 20.218 97.025 1.00 81.88 341 ILE A C 1
ATOM 2489 O O . ILE A 1 341 ? -68.070 19.248 97.616 1.00 81.88 341 ILE A O 1
ATOM 2493 N N . ASP A 1 342 ? -67.778 20.396 95.716 1.00 83.31 342 ASP A N 1
ATOM 2494 C CA . ASP A 1 342 ? -68.558 19.498 94.866 1.00 83.31 342 ASP A CA 1
ATOM 2495 C C . ASP A 1 342 ? -68.021 18.059 94.827 1.00 83.31 342 ASP A C 1
ATOM 2497 O O . ASP A 1 342 ? -68.795 17.132 94.611 1.00 83.31 342 ASP A O 1
ATOM 2501 N N . GLN A 1 343 ? -66.715 17.861 95.019 1.00 87.12 343 GLN A N 1
ATOM 2502 C CA . GLN A 1 343 ? -66.039 16.558 94.943 1.00 87.12 343 GLN A CA 1
ATOM 2503 C C . GLN A 1 343 ? -65.910 15.863 96.307 1.00 87.12 343 GLN A C 1
ATOM 2505 O O . GLN A 1 343 ? -65.432 14.730 96.377 1.00 87.12 343 GLN A O 1
ATOM 2510 N N . ILE A 1 344 ? -66.323 16.524 97.392 1.00 83.38 344 ILE A N 1
ATOM 2511 C CA . ILE A 1 344 ? -66.341 15.959 98.746 1.00 83.38 344 ILE A CA 1
ATOM 2512 C C . ILE A 1 344 ? -67.753 15.405 99.022 1.00 83.38 344 ILE A C 1
ATOM 2514 O O . ILE A 1 344 ? -68.735 16.057 98.656 1.00 83.38 344 ILE A O 1
ATOM 2518 N N . PRO A 1 345 ? -67.902 14.217 99.643 1.00 85.56 345 PRO A N 1
ATOM 2519 C CA . PRO A 1 345 ? -69.209 13.695 100.047 1.00 85.56 345 PRO A CA 1
ATOM 2520 C C . PRO A 1 345 ? -69.995 14.669 100.940 1.00 85.56 345 PRO A C 1
ATOM 2522 O O . PRO A 1 345 ? -69.408 15.328 101.803 1.00 85.56 345 PRO A O 1
ATOM 2525 N N . SER A 1 346 ? -71.320 14.722 100.747 1.00 87.50 346 SER A N 1
ATOM 2526 C CA . SER A 1 346 ? -72.221 15.491 101.618 1.00 87.50 346 SER A CA 1
ATOM 2527 C C . SER A 1 346 ? -72.101 14.999 103.061 1.00 87.50 346 SER A C 1
ATOM 2529 O O . SER A 1 346 ? -72.233 13.800 103.320 1.00 87.50 346 SER A O 1
ATOM 2531 N N . HIS A 1 347 ? -71.822 15.903 103.997 1.00 84.19 347 HIS A N 1
ATOM 2532 C CA . HIS A 1 347 ? -71.766 15.595 105.423 1.00 84.19 347 HIS A CA 1
ATOM 2533 C C . HIS A 1 347 ? -72.334 16.741 106.271 1.00 84.19 347 HIS A C 1
ATOM 2535 O O . HIS A 1 347 ? -72.243 17.911 105.907 1.00 84.19 347 HIS A O 1
ATOM 2541 N N . SER A 1 348 ? -72.907 16.387 107.426 1.00 85.31 348 SER A N 1
ATOM 2542 C CA . SER A 1 348 ? -73.396 17.310 108.463 1.00 85.31 348 SER A CA 1
ATOM 2543 C C . SER A 1 348 ? -72.791 16.949 109.818 1.00 85.31 348 SER A C 1
ATOM 2545 O O . SER A 1 348 ? -72.574 15.768 110.101 1.00 85.31 348 SER A O 1
ATOM 2547 N N . HIS A 1 349 ? -72.623 17.928 110.698 1.00 82.56 349 HIS A N 1
ATOM 2548 C CA . HIS A 1 349 ? -72.241 17.702 112.088 1.00 82.56 349 HIS A CA 1
ATOM 2549 C C . HIS A 1 349 ? -73.471 17.606 112.992 1.00 82.56 349 HIS A C 1
ATOM 2551 O O . HIS A 1 349 ? -74.539 18.101 112.649 1.00 82.56 349 HIS A O 1
ATOM 2557 N N . ILE A 1 350 ? -73.316 16.972 114.156 1.00 79.19 350 ILE A N 1
ATOM 2558 C CA . ILE A 1 350 ? -74.328 16.966 115.217 1.00 79.19 350 ILE A CA 1
ATOM 2559 C C . ILE A 1 350 ? -73.869 17.953 116.290 1.00 79.19 350 ILE A C 1
ATOM 2561 O O . ILE A 1 350 ? -72.780 17.812 116.847 1.00 79.19 350 ILE A O 1
ATOM 2565 N N . GLU A 1 351 ? -74.692 18.952 116.565 1.00 72.75 351 GLU A N 1
ATOM 2566 C CA . GLU A 1 351 ? -74.463 19.949 117.598 1.00 72.75 351 GLU A CA 1
ATOM 2567 C C . GLU A 1 351 ? -74.611 19.329 118.995 1.00 72.75 351 GLU A C 1
ATOM 2569 O O . GLU A 1 351 ? -75.425 18.437 119.229 1.00 72.75 351 GLU A O 1
ATOM 2574 N N . GLY A 1 352 ? -73.809 19.801 119.952 1.00 69.50 352 GLY A N 1
ATOM 2575 C CA . GLY A 1 352 ? -73.751 19.220 121.300 1.00 69.50 352 GLY A CA 1
ATOM 2576 C C . GLY A 1 352 ? -74.889 19.630 122.245 1.00 69.50 352 GLY A C 1
ATOM 2577 O O . GLY A 1 352 ? -74.962 19.109 123.360 1.00 69.50 352 GLY A O 1
ATOM 2578 N N . MET A 1 353 ? -75.758 20.565 121.847 1.00 69.31 353 MET A N 1
ATOM 2579 C CA . MET A 1 353 ? -76.831 21.094 122.698 1.00 69.31 353 MET A CA 1
ATOM 2580 C C . MET A 1 353 ? -78.070 20.189 122.666 1.00 69.31 353 MET A C 1
ATOM 2582 O O . MET A 1 353 ? -78.525 19.786 121.598 1.00 69.31 353 MET A O 1
ATOM 2586 N N . ARG A 1 354 ? -78.627 19.880 123.844 1.00 70.44 354 ARG A N 1
ATOM 2587 C CA . ARG A 1 354 ? -79.782 18.980 124.010 1.00 70.44 354 ARG A CA 1
ATOM 2588 C C . ARG A 1 354 ? -81.071 19.779 124.108 1.00 70.44 354 ARG A C 1
ATOM 2590 O O . ARG A 1 354 ? -81.219 20.590 125.017 1.00 70.44 354 ARG A O 1
ATOM 2597 N N . MET A 1 355 ? -82.012 19.523 123.215 1.00 67.81 355 MET A N 1
ATOM 2598 C CA . MET A 1 355 ? -83.226 20.330 123.087 1.00 67.81 355 MET A CA 1
ATOM 2599 C C . MET A 1 355 ? -84.470 19.447 123.253 1.00 67.81 355 MET A C 1
ATOM 2601 O O . MET A 1 355 ? -84.472 18.287 122.828 1.00 67.81 355 MET A O 1
ATOM 2605 N N . GLN A 1 356 ? -85.513 19.990 123.897 1.00 63.69 356 GLN A N 1
ATOM 2606 C CA . GLN A 1 356 ? -86.819 19.315 124.059 1.00 63.69 356 GLN A CA 1
ATOM 2607 C C . GLN A 1 356 ? -87.778 19.575 122.920 1.00 63.69 356 GLN A C 1
ATOM 2609 O O . GLN A 1 356 ? -88.599 18.732 122.570 1.00 63.69 356 GLN A O 1
ATOM 2614 N N . ILE A 1 357 ? -87.645 20.751 122.330 1.00 63.00 357 ILE A N 1
ATOM 2615 C CA . ILE A 1 357 ? -88.470 21.187 121.226 1.00 63.00 357 ILE A CA 1
ATOM 2616 C C . ILE A 1 357 ? -87.758 20.852 119.919 1.00 63.00 357 ILE A C 1
ATOM 2618 O O . ILE A 1 357 ? -86.618 21.246 119.688 1.00 63.00 357 ILE A O 1
ATOM 2622 N N . THR A 1 358 ? -88.436 20.112 119.052 1.00 67.88 358 THR A N 1
ATOM 2623 C CA . THR A 1 358 ? -87.907 19.734 117.736 1.00 67.88 358 THR A CA 1
ATOM 2624 C C . THR A 1 358 ? -87.975 20.891 116.740 1.00 67.88 358 THR A C 1
ATOM 2626 O O . THR A 1 358 ? -87.257 20.891 115.746 1.00 67.88 358 THR A O 1
ATOM 2629 N N . GLN A 1 359 ? -88.797 21.911 117.014 1.00 72.44 359 GLN A N 1
ATOM 2630 C CA . GLN A 1 359 ? -89.048 23.032 116.102 1.00 72.44 359 GLN A CA 1
ATOM 2631 C C . GLN A 1 359 ? -87.834 23.950 115.900 1.00 72.44 359 GLN A C 1
ATOM 2633 O O . GLN A 1 359 ? -87.799 24.696 114.928 1.00 72.44 359 GLN A O 1
ATOM 2638 N N . ALA A 1 360 ? -86.841 23.901 116.790 1.00 68.69 360 ALA A N 1
ATOM 2639 C CA . ALA A 1 360 ? -85.611 24.682 116.666 1.00 68.69 360 ALA A CA 1
ATOM 2640 C C . ALA A 1 360 ? -84.503 23.955 115.869 1.00 68.69 360 ALA A C 1
ATOM 2642 O O . ALA A 1 360 ? -83.392 24.471 115.755 1.00 68.69 360 ALA A O 1
ATOM 2643 N N . ALA A 1 361 ? -84.770 22.751 115.346 1.00 73.44 361 ALA A N 1
ATOM 2644 C CA . ALA A 1 361 ? -83.829 21.969 114.545 1.00 73.44 361 ALA A CA 1
ATOM 2645 C C . ALA A 1 361 ? -84.017 22.247 113.047 1.00 73.44 361 ALA A C 1
ATOM 2647 O O . ALA A 1 361 ? -84.684 21.487 112.348 1.00 73.44 361 ALA A O 1
ATOM 2648 N N . GLU A 1 362 ? -83.432 23.338 112.549 1.00 75.88 362 GLU A N 1
ATOM 2649 C CA . GLU A 1 362 ? -83.632 23.790 111.162 1.00 75.88 362 GLU A CA 1
ATOM 2650 C C . GLU A 1 362 ? -83.186 22.753 110.110 1.00 75.88 362 GLU A C 1
ATOM 2652 O O . GLU A 1 362 ? -83.879 22.551 109.116 1.00 75.88 362 GLU A O 1
ATOM 2657 N N . TYR A 1 363 ? -82.088 22.027 110.359 1.00 76.81 363 TYR A N 1
ATOM 2658 C CA . TYR A 1 363 ? -81.508 21.053 109.416 1.00 76.81 363 TYR A CA 1
ATOM 2659 C C . TYR A 1 363 ? -81.663 19.592 109.878 1.00 76.81 363 TYR A C 1
ATOM 2661 O O . TYR A 1 363 ? -80.947 18.692 109.439 1.00 76.81 363 TYR A O 1
ATOM 2669 N N . GLY A 1 364 ? -82.632 19.344 110.763 1.00 78.94 364 GLY A N 1
ATOM 2670 C CA . GLY A 1 364 ? -82.939 18.027 111.314 1.00 78.94 364 GLY A CA 1
ATOM 2671 C C . GLY A 1 364 ? -82.233 17.729 112.637 1.00 78.94 364 GLY A C 1
ATOM 2672 O O . GLY A 1 364 ? -81.442 18.515 113.157 1.00 78.94 364 GLY A O 1
ATOM 2673 N N . LEU A 1 365 ? -82.555 16.573 113.215 1.00 79.75 365 LEU A N 1
ATOM 2674 C CA . LEU A 1 365 ? -82.100 16.178 114.545 1.00 79.75 365 LEU A CA 1
ATOM 2675 C C . LEU A 1 365 ? -81.796 14.682 114.630 1.00 79.75 365 LEU A C 1
ATOM 2677 O O . LEU A 1 365 ? -82.228 13.886 113.795 1.00 79.75 365 LEU A O 1
ATOM 2681 N N . VAL A 1 366 ? -81.056 14.304 115.665 1.00 79.44 366 VAL A N 1
ATOM 2682 C CA . VAL A 1 366 ? -80.878 12.923 116.109 1.00 79.44 366 VAL A CA 1
ATOM 2683 C C . VAL A 1 366 ? -81.427 12.807 117.522 1.00 79.44 366 VAL A C 1
ATOM 2685 O O . VAL A 1 366 ? -80.976 13.508 118.427 1.00 79.44 366 VAL A O 1
ATOM 2688 N N . THR A 1 367 ? -82.386 11.907 117.713 1.00 72.81 367 THR A N 1
ATOM 2689 C CA . THR A 1 367 ? -82.964 11.609 119.024 1.00 72.81 367 THR A CA 1
ATOM 2690 C C . THR A 1 367 ? -82.116 10.561 119.736 1.00 72.81 367 THR A C 1
ATOM 2692 O O . THR A 1 367 ? -81.837 9.498 119.180 1.00 72.81 367 THR A O 1
ATOM 2695 N N . GLN A 1 368 ? -81.695 10.850 120.964 1.00 70.94 368 GLN A N 1
ATOM 2696 C CA . GLN A 1 368 ? -80.997 9.894 121.819 1.00 70.94 368 GLN A CA 1
ATOM 2697 C C . GLN A 1 368 ? -81.836 9.559 123.046 1.00 70.94 368 GLN A C 1
ATOM 2699 O O . GLN A 1 368 ? -82.487 10.427 123.629 1.00 70.94 368 GLN A O 1
ATOM 2704 N N . LYS A 1 369 ? -81.787 8.283 123.444 1.00 65.00 369 LYS A N 1
ATOM 2705 C CA . LYS A 1 369 ? -82.539 7.791 124.596 1.00 65.00 369 LYS A CA 1
ATOM 2706 C C . LYS A 1 369 ? -81.988 8.334 125.906 1.00 65.00 369 LYS A C 1
ATOM 2708 O O . LYS A 1 369 ? -80.771 8.392 126.095 1.00 65.00 369 LYS A O 1
ATOM 2713 N N . ALA A 1 370 ? -82.888 8.711 126.809 1.00 61.47 370 ALA A N 1
ATOM 2714 C CA . ALA A 1 370 ? -82.527 9.310 128.087 1.00 61.47 370 ALA A CA 1
ATOM 2715 C C . ALA A 1 370 ? -81.681 8.357 128.956 1.00 61.47 370 ALA A C 1
ATOM 2717 O O . ALA A 1 370 ? -82.151 7.307 129.390 1.00 61.47 370 ALA A O 1
ATOM 2718 N N . ASN A 1 371 ? -80.445 8.762 129.265 1.00 57.44 371 ASN A N 1
ATOM 2719 C CA . ASN A 1 371 ? -79.614 8.156 130.307 1.00 57.44 371 ASN A CA 1
ATOM 2720 C C . ASN A 1 371 ? -79.568 9.107 131.517 1.00 57.44 371 ASN A C 1
ATOM 2722 O O . ASN A 1 371 ? -79.276 10.292 131.362 1.00 57.44 371 ASN A O 1
ATOM 2726 N N . GLN A 1 372 ? -79.880 8.590 132.711 1.00 51.44 372 GLN A N 1
ATOM 2727 C CA . GLN A 1 372 ? -80.079 9.360 133.949 1.00 51.44 372 GLN A CA 1
ATOM 2728 C C . GLN A 1 372 ? -78.822 10.132 134.388 1.00 51.44 372 GLN A C 1
ATOM 2730 O O . GLN A 1 372 ? -77.972 9.550 135.053 1.00 51.44 372 GLN A O 1
ATOM 2735 N N . LEU A 1 373 ? -78.711 11.434 134.092 1.00 53.00 373 LEU A N 1
ATOM 2736 C CA . LEU A 1 373 ? -77.707 12.320 134.705 1.00 53.00 373 LEU A CA 1
ATOM 2737 C C . LEU A 1 373 ? -78.210 13.769 134.871 1.00 53.00 373 LEU A C 1
ATOM 2739 O O . LEU A 1 373 ? -79.119 14.216 134.179 1.00 53.00 373 LEU A O 1
ATOM 2743 N N . ASN A 1 374 ? -77.613 14.449 135.855 1.00 50.34 374 ASN A N 1
ATOM 2744 C CA . ASN A 1 374 ? -78.159 15.544 136.665 1.00 50.34 374 ASN A CA 1
ATOM 2745 C C . ASN A 1 374 ? -78.604 16.837 135.953 1.00 50.34 374 ASN A C 1
ATOM 2747 O O . ASN A 1 374 ? -77.972 17.341 135.029 1.00 50.34 374 ASN A O 1
ATOM 2751 N N . ARG A 1 375 ? -79.688 17.376 136.522 1.00 51.72 375 ARG A N 1
ATOM 2752 C CA . ARG A 1 375 ? -80.517 18.520 136.130 1.00 51.72 375 ARG A CA 1
ATOM 2753 C C . ARG A 1 375 ? -79.851 19.863 136.457 1.00 51.72 375 ARG A C 1
ATOM 2755 O O . ARG A 1 375 ? -79.450 20.069 137.598 1.00 51.72 375 ARG A O 1
ATOM 2762 N N . TYR A 1 376 ? -79.859 20.804 135.514 1.00 50.69 376 TYR A N 1
ATOM 2763 C CA . TYR A 1 376 ? -79.793 22.239 135.814 1.00 50.69 376 TYR A CA 1
ATOM 2764 C C . TYR A 1 376 ? -80.884 22.946 135.013 1.00 50.69 376 TYR A C 1
ATOM 2766 O O . TYR A 1 376 ? -80.742 23.207 133.822 1.00 50.69 376 TYR A O 1
ATOM 2774 N N . ASN A 1 377 ? -82.006 23.195 135.684 1.00 45.53 377 ASN A N 1
ATOM 2775 C CA . ASN A 1 377 ? -83.160 23.874 135.120 1.00 45.53 377 ASN A CA 1
ATOM 2776 C C . ASN A 1 377 ? -82.877 25.387 135.098 1.00 45.53 377 ASN A C 1
ATOM 2778 O O . ASN A 1 377 ? -82.772 26.026 136.148 1.00 45.53 377 ASN A O 1
ATOM 2782 N N . LEU A 1 378 ? -82.696 25.946 133.899 1.00 53.06 378 LEU A N 1
ATOM 2783 C CA . LEU A 1 378 ? -82.790 27.384 133.663 1.00 53.06 378 LEU A CA 1
ATOM 2784 C C . LEU A 1 378 ? -84.264 27.677 133.366 1.00 53.06 378 LEU A C 1
ATOM 2786 O O . LEU A 1 378 ? -84.763 27.353 132.289 1.00 53.06 378 LEU A O 1
ATOM 2790 N N . ASN A 1 379 ? -84.962 28.245 134.352 1.00 46.50 379 ASN A N 1
ATOM 2791 C CA . ASN A 1 379 ? -86.362 28.662 134.239 1.00 46.50 379 ASN A CA 1
ATOM 2792 C C . ASN A 1 379 ? -86.579 29.467 132.935 1.00 46.50 379 ASN A C 1
ATOM 2794 O O . ASN A 1 379 ? -85.867 30.445 132.722 1.00 46.50 379 ASN A O 1
ATOM 2798 N N . ASN A 1 380 ? -87.571 29.064 132.122 1.00 51.09 380 ASN A N 1
ATOM 2799 C CA . ASN A 1 380 ? -87.845 29.397 130.697 1.00 51.09 380 ASN A CA 1
ATOM 2800 C C . ASN A 1 380 ? -87.300 28.414 129.621 1.00 51.09 380 ASN A C 1
ATOM 2802 O O . ASN A 1 380 ? -86.729 28.819 128.612 1.00 51.09 380 ASN A O 1
ATOM 2806 N N . GLN A 1 381 ? -87.552 27.116 129.846 1.00 55.41 381 GLN A N 1
ATOM 2807 C CA . GLN A 1 381 ? -87.607 25.959 128.921 1.00 55.41 381 GLN A CA 1
ATOM 2808 C C . GLN A 1 381 ? -87.266 26.169 127.422 1.00 55.41 381 GLN A C 1
ATOM 2810 O O . GLN A 1 381 ? -88.134 26.503 126.619 1.00 55.41 381 GLN A O 1
ATOM 2815 N N . ILE A 1 382 ? -86.037 25.798 127.031 1.00 55.81 382 ILE A N 1
ATOM 2816 C CA . ILE A 1 382 ? -85.670 25.355 125.658 1.00 55.81 382 ILE A CA 1
ATOM 2817 C C . ILE A 1 382 ? -84.812 24.058 125.691 1.00 55.81 382 ILE A C 1
ATOM 2819 O O . ILE A 1 382 ? -84.822 23.263 124.750 1.00 55.81 382 ILE A O 1
ATOM 2823 N N . ILE A 1 383 ? -84.140 23.772 126.814 1.00 59.84 383 ILE A N 1
ATOM 2824 C CA . ILE A 1 383 ? -83.290 22.587 127.041 1.00 59.84 383 ILE A CA 1
ATOM 2825 C C . ILE A 1 383 ? -84.077 21.520 127.829 1.00 59.84 383 ILE A C 1
ATOM 2827 O O . ILE A 1 383 ? -84.757 21.855 128.796 1.00 59.84 383 ILE A O 1
ATOM 2831 N N . HIS A 1 384 ? -84.000 20.251 127.401 1.00 55.56 384 HIS A N 1
ATOM 2832 C CA . HIS A 1 384 ? -84.849 19.144 127.885 1.00 55.56 384 HIS A CA 1
ATOM 2833 C C . HIS A 1 384 ? -84.603 18.766 129.351 1.00 55.56 384 HIS A C 1
ATOM 2835 O O . HIS A 1 384 ? -83.484 18.411 129.710 1.00 55.56 384 HIS A O 1
ATOM 2841 N N . ASP A 1 385 ? -85.657 18.796 130.178 1.00 55.50 385 ASP A N 1
ATOM 2842 C CA . ASP A 1 385 ? -85.606 18.552 131.638 1.00 55.50 385 ASP A CA 1
ATOM 2843 C C . ASP A 1 385 ? -86.590 17.454 132.093 1.00 55.50 385 ASP A C 1
ATOM 2845 O O . ASP A 1 385 ? -87.362 17.594 133.039 1.00 55.50 385 ASP A O 1
ATOM 2849 N N . SER A 1 386 ? -86.603 16.322 131.393 1.00 54.56 386 SER A N 1
ATOM 2850 C CA . SER A 1 386 ? -87.337 15.127 131.835 1.00 54.56 386 SER A CA 1
ATOM 2851 C C . SER A 1 386 ? -86.659 13.861 131.314 1.00 54.56 386 SER A C 1
ATOM 2853 O O . SER A 1 386 ? -85.840 13.932 130.402 1.00 54.56 386 SER A O 1
ATOM 2855 N N . ASN A 1 387 ? -86.964 12.708 131.920 1.00 57.47 387 ASN A N 1
ATOM 2856 C CA . ASN A 1 387 ? -86.399 11.392 131.572 1.00 57.47 387 ASN A CA 1
ATOM 2857 C C . ASN A 1 387 ? -86.957 10.829 130.245 1.00 57.47 387 ASN A C 1
ATOM 2859 O O . ASN A 1 387 ? -87.095 9.617 130.094 1.00 57.47 387 ASN A O 1
ATOM 2863 N N . GLU A 1 388 ? -87.299 11.708 129.310 1.00 59.88 388 GLU A N 1
ATOM 2864 C CA . GLU A 1 388 ? -87.768 11.372 127.970 1.00 59.88 388 GLU A CA 1
ATOM 2865 C C . GLU A 1 388 ? -86.653 11.672 126.957 1.00 59.88 388 GLU A C 1
ATOM 2867 O O . GLU A 1 388 ? -85.679 12.369 127.260 1.00 59.88 388 GLU A O 1
ATOM 2872 N N . ASP A 1 389 ? -86.747 11.076 125.774 1.00 66.25 389 ASP A N 1
ATOM 2873 C CA . ASP A 1 389 ? -85.698 11.136 124.758 1.00 66.25 389 ASP A CA 1
ATOM 2874 C C . ASP A 1 389 ? -85.420 12.586 124.302 1.00 66.25 389 ASP A C 1
ATOM 2876 O O . ASP A 1 389 ? -86.342 13.334 123.988 1.00 66.25 389 ASP A O 1
ATOM 2880 N N . TYR A 1 390 ? -84.143 12.984 124.219 1.00 68.50 390 TYR A N 1
ATOM 2881 C CA . TYR A 1 390 ? -83.745 14.343 123.817 1.00 68.50 390 TYR A CA 1
ATOM 2882 C C . TYR A 1 390 ? -83.199 14.386 122.391 1.00 68.50 390 TYR A C 1
ATOM 2884 O O . TYR A 1 390 ? -82.666 13.403 121.872 1.00 68.50 390 TYR A O 1
ATOM 2892 N N . SER A 1 391 ? -83.285 15.561 121.766 1.00 73.44 391 SER A N 1
ATOM 2893 C CA . SER A 1 391 ? -82.837 15.770 120.389 1.00 73.44 391 SER A CA 1
ATOM 2894 C C . SER A 1 391 ? -81.545 16.590 120.339 1.00 73.44 391 SER A C 1
ATOM 2896 O O . SER A 1 391 ? -81.431 17.614 121.012 1.00 73.44 391 SER A O 1
ATOM 2898 N N . LEU A 1 392 ? -80.573 16.130 119.547 1.00 77.00 392 LEU A N 1
ATOM 2899 C CA . LEU A 1 392 ? -79.381 16.886 119.148 1.00 77.00 392 LEU A CA 1
ATOM 2900 C C . LEU A 1 392 ? -79.561 17.369 117.714 1.00 77.00 392 LEU A C 1
ATOM 2902 O O . LEU A 1 392 ? -79.976 16.590 116.856 1.00 77.00 392 LEU A O 1
ATOM 2906 N N . HIS A 1 393 ? -79.267 18.633 117.446 1.00 81.19 393 HIS A N 1
ATOM 2907 C CA . HIS A 1 393 ? -79.539 19.222 116.138 1.00 81.19 393 HIS A CA 1
ATOM 2908 C C . HIS A 1 393 ? -78.397 18.930 115.174 1.00 81.19 393 HIS A C 1
ATOM 2910 O O . HIS A 1 393 ? -77.252 18.769 115.589 1.00 81.19 393 HIS A O 1
ATOM 2916 N N . LYS A 1 394 ? -78.705 18.827 113.887 1.00 83.75 394 LYS A N 1
ATOM 2917 C CA . LYS A 1 394 ? -77.689 18.740 112.846 1.00 83.75 394 LYS A CA 1
ATOM 2918 C C . LYS A 1 394 ? -77.392 20.124 112.289 1.00 83.75 394 LYS A C 1
ATOM 2920 O O . LYS A 1 394 ? -78.286 20.962 112.193 1.00 83.75 394 LYS A O 1
ATOM 2925 N N . THR A 1 395 ? -76.149 20.333 111.874 1.00 83.81 395 THR A N 1
ATOM 2926 C CA . THR A 1 395 ? -75.820 21.430 110.962 1.00 83.81 395 THR A CA 1
ATOM 2927 C C . THR A 1 395 ? -76.381 21.122 109.576 1.00 83.81 395 THR A C 1
ATOM 2929 O O . THR A 1 395 ? -76.726 19.977 109.280 1.00 83.81 395 THR A O 1
ATOM 2932 N N . ASN A 1 396 ? -76.403 22.117 108.690 1.00 83.38 396 ASN A N 1
ATOM 2933 C CA . ASN A 1 396 ? -76.697 21.852 107.286 1.00 83.38 396 ASN A CA 1
ATOM 2934 C C . ASN A 1 396 ? -75.670 20.872 106.683 1.00 83.38 396 ASN A C 1
ATOM 2936 O O . ASN A 1 396 ? -74.519 20.800 107.132 1.00 83.38 396 ASN A O 1
ATOM 2940 N N . GLU A 1 397 ? -76.101 20.121 105.678 1.00 83.06 397 GLU A N 1
ATOM 2941 C CA . GLU A 1 397 ? -75.245 19.234 104.902 1.00 83.06 397 GLU A CA 1
ATOM 2942 C C . GLU A 1 397 ? -74.430 20.038 103.877 1.00 83.06 397 GLU A C 1
ATOM 2944 O O . GLU A 1 397 ? -74.979 20.845 103.126 1.00 83.06 397 GLU A O 1
ATOM 2949 N N . ILE A 1 398 ? -73.111 19.829 103.848 1.00 82.06 398 ILE A N 1
ATOM 2950 C CA . ILE A 1 398 ? -72.198 20.448 102.878 1.00 82.06 398 ILE A CA 1
ATOM 2951 C C . ILE A 1 398 ? -71.406 19.353 102.152 1.00 82.06 398 ILE A C 1
ATOM 2953 O O . ILE A 1 398 ? -70.936 18.399 102.769 1.00 82.06 398 ILE A O 1
ATOM 2957 N N . GLY A 1 399 ? -71.230 19.515 100.838 1.00 84.50 399 GLY A N 1
ATOM 2958 C CA . GLY A 1 399 ? -70.547 18.574 99.941 1.00 84.50 399 GLY A CA 1
ATOM 2959 C C . GLY A 1 399 ? -71.451 18.130 98.785 1.00 84.50 399 GLY A C 1
ATOM 2960 O O . GLY A 1 399 ? -72.654 17.971 98.967 1.00 84.50 399 GLY A O 1
ATOM 2961 N N . GLY A 1 400 ? -70.895 17.962 97.579 1.00 81.44 400 GLY A N 1
ATOM 2962 C CA . GLY A 1 400 ? -71.655 17.594 96.368 1.00 81.44 400 GLY A CA 1
ATOM 2963 C C . GLY A 1 400 ? -71.523 16.130 95.931 1.00 81.44 400 GLY A C 1
ATOM 2964 O O . GLY A 1 400 ? -72.263 15.685 95.054 1.00 81.44 400 GLY A O 1
ATOM 2965 N N . GLY A 1 401 ? -70.583 15.378 96.519 1.00 76.62 401 GLY A N 1
ATOM 2966 C CA . GLY A 1 401 ? -70.383 13.946 96.271 1.00 76.62 401 GLY A CA 1
ATOM 2967 C C . GLY A 1 401 ? -70.031 13.555 94.830 1.00 76.62 401 GLY A C 1
ATOM 2968 O O . GLY A 1 401 ? -70.198 12.391 94.464 1.00 76.62 401 GLY A O 1
ATOM 2969 N N . LYS A 1 402 ? -69.563 14.487 93.989 1.00 81.12 402 LYS A N 1
ATOM 2970 C CA . LYS A 1 402 ? -69.168 14.184 92.607 1.00 81.12 402 LYS A CA 1
ATOM 2971 C C . LYS A 1 402 ? -67.918 13.305 92.599 1.00 81.12 402 LYS A C 1
ATOM 2973 O O . LYS A 1 402 ? -66.948 13.571 93.306 1.00 81.12 402 LYS A O 1
ATOM 2978 N N . ALA A 1 403 ? -67.930 12.276 91.755 1.00 73.25 403 ALA A N 1
ATOM 2979 C CA . ALA A 1 403 ? -66.766 11.425 91.547 1.00 73.25 403 ALA A CA 1
ATOM 2980 C C . ALA A 1 403 ? -65.563 12.246 91.045 1.00 73.25 403 ALA A C 1
ATOM 2982 O O . ALA A 1 403 ? -65.725 13.171 90.246 1.00 73.25 403 ALA A O 1
ATOM 2983 N N . HIS A 1 404 ? -64.355 11.866 91.465 1.00 73.38 404 HIS A N 1
ATOM 2984 C CA . HIS A 1 404 ? -63.119 12.299 90.817 1.00 73.38 404 HIS A CA 1
ATOM 2985 C C . HIS A 1 404 ? -62.222 11.084 90.569 1.00 73.38 404 HIS A C 1
ATOM 2987 O O . HIS A 1 404 ? -62.230 10.124 91.341 1.00 73.38 404 HIS A O 1
ATOM 2993 N N . ASN A 1 405 ? -61.486 11.097 89.462 1.00 71.69 405 ASN A N 1
ATOM 2994 C CA . ASN A 1 405 ? -60.533 10.052 89.125 1.00 71.69 405 ASN A CA 1
ATOM 2995 C C . ASN A 1 405 ? -59.249 10.655 88.555 1.00 71.69 405 ASN A C 1
ATOM 2997 O O . ASN A 1 405 ? -59.237 11.743 87.987 1.00 71.69 405 ASN A O 1
ATOM 3001 N N . HIS A 1 406 ? -58.167 9.900 88.716 1.00 75.00 406 HIS A N 1
ATOM 3002 C CA . HIS A 1 406 ? -56.855 10.207 88.167 1.00 75.00 406 HIS A CA 1
ATOM 3003 C C . HIS A 1 406 ? -56.228 8.895 87.702 1.00 75.00 406 HIS A C 1
ATOM 3005 O O . HIS A 1 406 ? -55.440 8.282 88.416 1.00 75.00 406 HIS A O 1
ATOM 3011 N N . GLN A 1 407 ? -56.634 8.416 86.525 1.00 70.00 407 GLN A N 1
ATOM 3012 C CA . GLN A 1 407 ? -56.066 7.204 85.941 1.00 70.00 407 GLN A CA 1
ATOM 3013 C C . GLN A 1 407 ? -55.154 7.563 84.772 1.00 70.00 407 GLN A C 1
ATOM 3015 O O . GLN A 1 407 ? -55.552 8.287 83.862 1.00 70.00 407 GLN A O 1
ATOM 3020 N N . THR A 1 408 ? -53.950 6.997 84.774 1.00 73.12 408 THR A N 1
ATOM 3021 C CA . THR A 1 408 ? -53.115 6.910 83.579 1.00 73.12 408 THR A CA 1
ATOM 3022 C C . THR A 1 408 ? -52.454 5.539 83.505 1.00 73.12 408 THR A C 1
ATOM 3024 O O . THR A 1 408 ? -52.057 4.976 84.524 1.00 73.12 408 THR A O 1
ATOM 3027 N N . SER A 1 409 ? -52.353 4.981 82.303 1.00 74.50 409 SER A N 1
ATOM 3028 C CA . SER A 1 409 ? -51.556 3.785 82.040 1.00 74.50 409 SER A CA 1
ATOM 3029 C C . SER A 1 409 ? -51.119 3.781 80.584 1.00 74.50 409 SER A C 1
ATOM 3031 O O . SER A 1 409 ? -51.960 3.902 79.693 1.00 74.50 409 SER A O 1
ATOM 3033 N N . VAL A 1 410 ? -49.825 3.584 80.352 1.00 76.88 410 VAL A N 1
ATOM 3034 C CA . VAL A 1 410 ? -49.268 3.282 79.031 1.00 76.88 410 VAL A CA 1
ATOM 3035 C C . VAL A 1 410 ? -48.820 1.826 79.056 1.00 76.88 410 VAL A C 1
ATOM 3037 O O . VAL A 1 410 ? -48.016 1.448 79.906 1.00 76.88 410 VAL A O 1
ATOM 3040 N N . ASN A 1 411 ? -49.354 1.007 78.151 1.00 79.50 411 ASN A N 1
ATOM 3041 C CA . ASN A 1 411 ? -48.917 -0.373 77.967 1.00 79.50 411 ASN A CA 1
ATOM 3042 C C . ASN A 1 411 ? -48.487 -0.565 76.513 1.00 79.50 411 ASN A C 1
ATOM 3044 O O . ASN A 1 411 ? -49.322 -0.746 75.629 1.00 79.50 411 ASN A O 1
ATOM 3048 N N . GLU A 1 412 ? -47.182 -0.488 76.278 1.00 85.00 412 GLU A N 1
ATOM 3049 C CA . GLU A 1 412 ? -46.571 -0.739 74.979 1.00 85.00 412 GLU A CA 1
ATOM 3050 C C . GLU A 1 412 ? -45.514 -1.837 75.125 1.00 85.00 412 GLU A C 1
ATOM 3052 O O . GLU A 1 412 ? -44.665 -1.796 76.019 1.00 85.00 412 GLU A O 1
ATOM 3057 N N . THR A 1 413 ? -45.566 -2.826 74.235 1.00 85.69 413 THR A N 1
ATOM 3058 C CA . THR A 1 413 ? -44.519 -3.844 74.102 1.00 85.69 413 THR A CA 1
ATOM 3059 C C . THR A 1 413 ? -43.551 -3.418 73.006 1.00 85.69 413 THR A C 1
ATOM 3061 O O . THR A 1 413 ? -43.978 -2.862 71.994 1.00 85.69 413 THR A O 1
ATOM 3064 N N . ALA A 1 414 ? -42.258 -3.695 73.193 1.00 88.69 414 ALA A N 1
ATOM 3065 C CA . ALA A 1 414 ? -41.266 -3.421 72.162 1.00 88.69 414 ALA A CA 1
ATOM 3066 C C . ALA A 1 414 ? -41.657 -4.118 70.851 1.00 88.69 414 ALA A C 1
ATOM 3068 O O . ALA A 1 414 ? -41.951 -5.316 70.843 1.00 88.69 414 ALA A O 1
ATOM 3069 N N . HIS A 1 415 ? -41.670 -3.371 69.754 1.00 89.81 415 HIS A N 1
ATOM 3070 C CA . HIS A 1 415 ? -42.070 -3.868 68.444 1.00 89.81 415 HIS A CA 1
ATOM 3071 C C . HIS A 1 415 ? -41.109 -3.374 67.360 1.00 89.81 415 HIS A C 1
ATOM 3073 O O . HIS A 1 415 ? -40.291 -2.485 67.587 1.00 89.81 415 HIS A O 1
ATOM 3079 N N . GLN A 1 416 ? -41.152 -4.020 66.194 1.00 92.81 416 GLN A N 1
ATOM 3080 C CA . GLN A 1 416 ? -40.310 -3.693 65.042 1.00 92.81 416 GLN A CA 1
ATOM 3081 C C . GLN A 1 416 ? -41.161 -3.083 63.938 1.00 92.81 416 GLN A C 1
ATOM 3083 O O . GLN A 1 416 ? -42.331 -3.433 63.772 1.00 92.81 416 GLN A O 1
ATOM 3088 N N . HIS A 1 417 ? -40.542 -2.225 63.138 1.00 90.50 417 HIS A N 1
ATOM 3089 C CA . HIS A 1 417 ? -41.118 -1.737 61.901 1.00 90.50 417 HIS A CA 1
ATOM 3090 C C . HIS A 1 417 ? -40.433 -2.395 60.712 1.00 90.50 417 HIS A C 1
ATOM 3092 O O . HIS A 1 417 ? -39.228 -2.646 60.707 1.00 90.50 417 HIS A O 1
ATOM 3098 N N . THR A 1 418 ? -41.225 -2.629 59.672 1.00 90.69 418 THR A N 1
ATOM 3099 C CA . THR A 1 418 ? -40.734 -3.067 58.371 1.00 90.69 418 THR A CA 1
ATOM 3100 C C . THR A 1 418 ? -40.694 -1.866 57.441 1.00 90.69 418 THR A C 1
ATOM 3102 O O . THR A 1 418 ? -41.728 -1.245 57.206 1.00 90.69 418 THR A O 1
ATOM 3105 N N . VAL A 1 419 ? -39.525 -1.556 56.887 1.00 89.75 419 VAL A N 1
ATOM 3106 C CA . VAL A 1 419 ? -39.364 -0.484 55.900 1.00 89.75 419 VAL A CA 1
ATOM 3107 C C . VAL A 1 419 ? -38.857 -1.090 54.601 1.00 89.75 419 VAL A C 1
ATOM 3109 O O . VAL A 1 419 ? -37.836 -1.779 54.585 1.00 89.75 419 VAL A O 1
ATOM 3112 N N . SER A 1 420 ? -39.559 -0.829 53.500 1.00 88.19 420 SER A N 1
ATOM 3113 C CA . SER A 1 420 ? -39.060 -1.188 52.174 1.00 88.19 420 SER A CA 1
ATOM 3114 C C . SER A 1 420 ? -38.025 -0.166 51.720 1.00 88.19 420 SER A C 1
ATOM 3116 O O . SER A 1 420 ? -38.309 1.030 51.697 1.00 88.19 420 SER A O 1
ATOM 3118 N N . VAL A 1 421 ? -36.829 -0.631 51.364 1.00 89.62 421 VAL A N 1
ATOM 3119 C CA . VAL A 1 421 ? -35.714 0.228 50.920 1.00 89.62 421 VAL A CA 1
ATOM 3120 C C . VAL A 1 421 ? -35.319 -0.045 49.467 1.00 89.62 421 VAL A C 1
ATOM 3122 O O . VAL A 1 421 ? -34.217 0.286 49.036 1.00 89.62 421 VAL A O 1
ATOM 3125 N N . SER A 1 422 ? -36.211 -0.666 48.693 1.00 89.25 422 SER A N 1
ATOM 3126 C CA . SER A 1 422 ? -35.981 -0.931 47.274 1.00 89.25 422 SER A CA 1
ATOM 3127 C C . SER A 1 422 ? -36.276 0.302 46.414 1.00 89.25 422 SER A C 1
ATOM 3129 O O . SER A 1 422 ? -37.416 0.766 46.403 1.00 89.25 422 SER A O 1
ATOM 3131 N N . PRO A 1 423 ? -35.293 0.820 45.654 1.00 89.19 423 PRO A N 1
ATOM 3132 C CA . PRO A 1 423 ? -35.556 1.843 44.646 1.00 89.19 423 PRO A CA 1
ATOM 3133 C C . PRO A 1 423 ? -36.312 1.244 43.443 1.00 89.19 423 PRO A C 1
ATOM 3135 O O . PRO A 1 423 ? -36.325 0.020 43.283 1.00 89.19 423 PRO A O 1
ATOM 3138 N N . PRO A 1 424 ? -36.893 2.074 42.553 1.00 89.81 424 PRO A N 1
ATOM 3139 C CA . PRO A 1 424 ? -37.352 1.614 41.242 1.00 89.81 424 PRO A CA 1
ATOM 3140 C C . PRO A 1 424 ? -36.233 0.874 40.496 1.00 89.81 424 PRO A C 1
ATOM 3142 O O . PRO A 1 424 ? -35.082 1.311 40.516 1.00 89.81 424 PRO A O 1
ATOM 3145 N N . TYR A 1 425 ? -36.555 -0.241 39.838 1.00 90.31 425 TYR A N 1
ATOM 3146 C CA . TYR A 1 425 ? -35.556 -1.128 39.237 1.00 90.31 425 TYR A CA 1
ATOM 3147 C C . TYR A 1 425 ? -35.965 -1.633 37.849 1.00 90.31 425 TYR A C 1
ATOM 3149 O O . TYR A 1 425 ? -37.141 -1.679 37.491 1.00 90.31 425 TYR A O 1
ATOM 3157 N N . TYR A 1 426 ? -34.960 -2.069 37.090 1.00 92.19 426 TYR A N 1
ATOM 3158 C CA . TYR A 1 426 ? -35.097 -2.853 35.867 1.00 92.19 426 TYR A CA 1
ATOM 3159 C C . TYR A 1 426 ? -34.271 -4.134 36.028 1.00 92.19 426 TYR A C 1
ATOM 3161 O O . TYR A 1 426 ? -33.118 -4.073 36.455 1.00 92.19 426 TYR A O 1
ATOM 3169 N N . ILE A 1 427 ? -34.862 -5.297 35.741 1.00 92.31 427 ILE A N 1
ATOM 3170 C CA . ILE A 1 427 ? -34.223 -6.594 36.002 1.00 92.31 427 ILE A CA 1
ATOM 3171 C C . ILE A 1 427 ? -33.408 -7.023 34.779 1.00 92.31 427 ILE A C 1
ATOM 3173 O O . ILE A 1 427 ? -33.962 -7.245 33.705 1.00 92.31 427 ILE A O 1
ATOM 3177 N N . LEU A 1 428 ? -32.101 -7.197 34.975 1.00 95.44 428 LEU A N 1
ATOM 3178 C CA . LEU A 1 428 ? -31.182 -7.826 34.027 1.00 95.44 428 LEU A CA 1
ATOM 3179 C C . LEU A 1 428 ? -30.622 -9.110 34.639 1.00 95.44 428 LEU A C 1
ATOM 3181 O O . LEU A 1 428 ? -30.422 -9.195 35.852 1.00 95.44 428 LEU A O 1
ATOM 3185 N N . ALA A 1 429 ? -30.349 -10.104 33.798 1.00 96.00 429 ALA A N 1
ATOM 3186 C CA . ALA A 1 429 ? -29.566 -11.261 34.205 1.00 96.00 429 ALA A CA 1
ATOM 3187 C C . ALA A 1 429 ? -28.095 -10.857 34.361 1.00 96.00 429 ALA A C 1
ATOM 3189 O O . ALA A 1 429 ? -27.610 -9.975 33.658 1.00 96.00 429 ALA A O 1
ATOM 3190 N N . PHE A 1 430 ? -27.365 -11.543 35.234 1.00 97.62 430 PHE A N 1
ATOM 3191 C CA . PHE A 1 430 ? -25.907 -11.511 35.218 1.00 97.62 430 PHE A CA 1
ATOM 3192 C C . PHE A 1 430 ? -25.406 -12.800 34.580 1.00 97.62 430 PHE A C 1
ATOM 3194 O O . PHE A 1 430 ? -25.820 -13.889 34.982 1.00 97.62 430 PHE A O 1
ATOM 3201 N N . ILE A 1 431 ? -24.535 -12.674 33.582 1.00 98.06 431 ILE A N 1
ATOM 3202 C CA . ILE A 1 431 ? -23.847 -13.811 32.967 1.00 98.06 431 ILE A CA 1
ATOM 3203 C C . ILE A 1 431 ? -22.337 -13.621 33.091 1.00 98.06 431 ILE A C 1
ATOM 3205 O O . ILE A 1 431 ? -21.841 -12.496 33.023 1.00 98.06 431 ILE A O 1
ATOM 3209 N N . MET A 1 432 ? -21.613 -14.721 33.267 1.00 97.62 432 MET A N 1
ATOM 3210 C CA . MET A 1 432 ? -20.165 -14.753 33.420 1.00 97.62 432 MET A CA 1
ATOM 3211 C C . MET A 1 432 ? -19.514 -15.445 32.226 1.00 97.62 432 MET A C 1
ATOM 3213 O O . MET A 1 432 ? -19.979 -16.502 31.796 1.00 97.62 432 MET A O 1
ATOM 3217 N N . LYS A 1 433 ? -18.424 -14.883 31.704 1.00 96.50 433 LYS A N 1
ATOM 3218 C CA . LYS A 1 433 ? -17.600 -15.550 30.695 1.00 96.50 433 LYS A CA 1
ATOM 3219 C C . LYS A 1 433 ? -16.951 -16.791 31.315 1.00 96.50 433 LYS A C 1
ATOM 3221 O O . LYS A 1 433 ? -16.258 -16.675 32.331 1.00 96.50 433 LYS A O 1
ATOM 3226 N N . ILE A 1 434 ? -17.160 -17.953 30.695 1.00 92.75 434 ILE A N 1
ATOM 3227 C CA . ILE A 1 434 ? -16.594 -19.250 31.118 1.00 92.75 434 ILE A CA 1
ATOM 3228 C C . ILE A 1 434 ? -15.436 -19.709 30.249 1.00 92.75 434 ILE A C 1
ATOM 3230 O O . ILE A 1 434 ? -15.293 -19.189 29.116 1.00 92.75 434 ILE A O 1
#

Sequence (434 aa):
MEKEYNLSTGQSNTENANPESIGPSSDELKNRFKAGSIPLQTDYSDLIDIADIGRRAVGKAPDQTNNPNSALELDNSSGLKVKTNPTGGISVDSSGLAVKCWPSGGITVTDGSGLYLKLVGGNSGNGWSGVSGLGLGPDGVKVKASNGINVDSNGVAVKTSNSTIKVEPTGISVKLGWGVEEGDGLNAKGASGIHVDWKGIHVTPDTTTGIMVTEEKGVGIYFGDGLQCDPPSYRFRVKAGNGIKVDDKGVSIDPDKVLPRGMIVMFSGSVVPQGWAFCDGTNGTPDLRDRFVSGAWQLSDAGNTNDKRITGDNKNKAFNAQTTADKTNLSVSVQDTTLTIDQIPSHSHIEGMRMQITQAAEYGLVTQKANQLNRYNLNNQIIHDSNEDYSLHKTNEIGGGKAHNHQTSVNETAHQHTVSVSPPYYILAFIMKI

pLDDT: mean 80.47, std 14.02, range [33.09, 98.06]

Mean predicted aligned error: 18.6 Å

Secondary structure (DSSP, 8-state):
----------------S----SS--HHHHHHHTSTT----HHHHHHHHHHHHHHHHHTT--TT----TT-SEEE-TTS-EEE---TTSSEEEETTEEEE---TTSSEEE-SSS-EEE--TT--SSS---SSSSEEEETTEEEE---TTEEEETTEEEE--SSTTEEEETTEEEE--BTTEEESSSEEE---TTEEEETTEEEE---TTSSEEEETTTEEEE--TTTEEEETTTTEEEEPPBTTEEEETTEEEE-HHHHS-TT-EEEE--SSPPTTEEESBS-TT--B-TT-PPPPPSSGGGTT---S---BS-SS--B-EEEPPPB-------PPP-PPPGGGSPPB-PEEEEEES-GGG-TT-EEEE----------SS--B--SSS-EEEEEPPPB----------------B--EEE-PPP----EEEEE-